Protein 3PU9 (pdb70)

Foldseek 3Di:
DWDKAKAKDWDFFFPEDDFLWDWDKAAAPQGWIKIKIKAWPDTHPVSVVLNCLLNVQLRVCRNVVNDNQRSVVVSLVRLCVCVQDTWMWIWMWICRPNVQKIKIWGAHQDWWKWDPQAIDIDRDWWHTGHHDNPTGTDMDMGGQDAGIKDKDDHVLLQCQLVVVPGGQPQRVLLSVQDHPPDHQHSSNVSSVVSSCVSNVNRRNGIMMMMMHIHDDPDDDPDDDDDDDDPD/DKDKFKAKDWDFFFPEDDALWDWDKAAAPQGWIKIKIKHWPDGYDVSNVLSVVLSVQLRVVRNVNNDNQVSNVRSLQVLQVCVQPIKMWIWMWIQRPNVQKTKIWTAAQDWWKWAQLDIDIDRDFQHIGRHDNDGGTDMDMDRNDARIKDKDDHVLLQCQLVVVPPGDPQRVQLSVQDDNPQGQHSSNVSSVVSSCVSNVNRRNGIMMMMMGMHDDPDPDPDDDDDDDPPD

Structure (mmCIF, N/CA/C/O backbone):
data_3PU9
#
_entry.id   3PU9
#
_cell.length_a   60.168
_cell.length_b   54.713
_cell.length_c   63.262
_cell.angle_alpha   90.00
_cell.angle_beta   99.51
_cell.angle_gamma   90.00
#
_symmetry.space_group_name_H-M   'P 1 21 1'
#
loop_
_entity.id
_entity.type
_entity.pdbx_description
1 polymer 'Protein serine/threonine phosphatase'
2 non-polymer 'MAGNESIUM ION'
3 non-polymer GLYCEROL
4 water water
#
loop_
_atom_site.group_PDB
_atom_site.id
_atom_site.type_symbol
_atom_site.label_atom_id
_atom_site.label_alt_id
_atom_site.label_comp_id
_atom_site.label_asym_id
_atom_site.label_entity_id
_atom_site.label_seq_id
_atom_site.pdbx_PDB_ins_code
_atom_site.Cartn_x
_atom_site.Cartn_y
_atom_site.Cartn_z
_atom_site.occupancy
_atom_site.B_iso_or_equiv
_atom_site.auth_seq_id
_atom_site.auth_comp_id
_atom_site.auth_asym_id
_atom_site.auth_atom_id
_atom_site.pdbx_PDB_model_num
ATOM 9 N N . PRO A 1 8 ? 9.355 13.312 24.188 1.00 36.87 5 PRO A N 1
ATOM 10 C CA . PRO A 1 8 ? 8.631 13.675 25.451 1.00 35.26 5 PRO A CA 1
ATOM 11 C C . PRO A 1 8 ? 9.295 13.047 26.651 1.00 32.86 5 PRO A C 1
ATOM 12 O O . PRO A 1 8 ? 9.880 11.957 26.537 1.00 33.10 5 PRO A O 1
ATOM 16 N N . VAL A 1 9 ? 9.253 13.742 27.793 1.00 29.67 6 VAL A N 1
ATOM 17 C CA . VAL A 1 9 ? 9.879 13.216 28.983 1.00 28.84 6 VAL A CA 1
ATOM 18 C C . VAL A 1 9 ? 8.948 13.230 30.157 1.00 28.48 6 VAL A C 1
ATOM 19 O O . VAL A 1 9 ? 8.055 14.092 30.234 1.00 30.66 6 VAL A O 1
ATOM 23 N N . THR A 1 10 ? 9.123 12.221 30.998 1.00 27.30 7 THR A N 1
ATOM 24 C CA . THR A 1 10 ? 8.523 12.170 32.316 1.00 27.40 7 THR A CA 1
ATOM 25 C C . THR A 1 10 ? 9.604 12.623 33.252 1.00 26.45 7 THR A C 1
ATOM 26 O O . THR A 1 10 ? 10.739 12.182 33.163 1.00 26.07 7 THR A O 1
ATOM 30 N N . ILE A 1 11 ? 9.246 13.563 34.125 1.00 25.00 8 ILE A N 1
ATOM 31 C CA . ILE A 1 11 ? 10.156 14.218 35.034 1.00 24.18 8 ILE A CA 1
ATOM 32 C C . ILE A 1 11 ? 9.923 13.771 36.462 1.00 22.11 8 ILE A C 1
ATOM 33 O O . ILE A 1 11 ? 8.792 13.835 36.973 1.00 24.07 8 ILE A O 1
ATOM 38 N N . GLU A 1 12 ? 10.957 13.350 37.137 1.00 21.67 9 GLU A N 1
ATOM 39 C CA . GLU A 1 12 ? 10.921 13.048 38.553 1.00 20.37 9 GLU A CA 1
ATOM 40 C C . GLU A 1 12 ? 11.889 13.908 39.265 1.00 20.28 9 GLU A C 1
ATOM 41 O O . GLU A 1 12 ? 13.087 13.949 38.915 1.00 22.47 9 GLU A O 1
ATOM 47 N N . LEU A 1 13 ? 11.501 14.531 40.336 1.00 20.24 10 LEU A N 1
ATOM 48 C CA . LEU A 1 13 ? 12.396 15.281 41.194 1.00 19.63 10 LEU A CA 1
ATOM 49 C C . LEU A 1 13 ? 12.184 14.707 42.588 1.00 19.89 10 LEU A C 1
ATOM 50 O O . LEU A 1 13 ? 11.022 14.531 43.058 1.00 22.72 10 LEU A O 1
ATOM 55 N N . ALA A 1 14 ? 13.243 14.437 43.308 1.00 19.49 11 ALA A N 1
ATOM 56 C CA . ALA A 1 14 ? 13.149 13.950 44.671 1.00 18.53 11 ALA A CA 1
ATOM 57 C C . ALA A 1 14 ? 14.202 14.562 45.564 1.00 19.08 11 ALA A C 1
ATOM 58 O O . ALA A 1 14 ? 15.259 14.972 45.090 1.00 18.38 11 ALA A O 1
ATOM 60 N N . VAL A 1 15 ? 13.868 14.678 46.865 1.00 18.29 12 VAL A N 1
ATOM 61 C CA . VAL A 1 15 ? 14.752 15.239 47.857 1.00 18.25 12 VAL A CA 1
ATOM 62 C C . VAL A 1 15 ? 14.752 14.356 49.050 1.00 18.32 12 VAL A C 1
ATOM 63 O O . VAL A 1 15 ? 13.727 13.852 49.485 1.00 18.47 12 VAL A O 1
ATOM 67 N N . ALA A 1 16 ? 15.902 14.163 49.673 1.00 18.31 13 ALA A N 1
ATOM 68 C CA . ALA A 1 16 ? 16.022 13.536 50.980 1.00 18.44 13 ALA A CA 1
ATOM 69 C C . ALA A 1 16 ? 16.963 14.393 51.776 1.00 18.36 13 ALA A C 1
ATOM 70 O O . ALA A 1 16 ? 18.057 14.689 51.268 1.00 18.53 13 ALA A O 1
ATOM 72 N N . LYS A 1 17 ? 16.663 14.726 53.002 1.00 18.41 14 LYS A N 1
ATOM 73 C CA . LYS A 1 17 ? 17.513 15.571 53.771 1.00 18.37 14 LYS A CA 1
ATOM 74 C C . LYS A 1 17 ? 17.391 15.328 55.279 1.00 18.59 14 LYS A C 1
ATOM 75 O O . LYS A 1 17 ? 16.303 15.022 55.793 1.00 19.97 14 LYS A O 1
ATOM 81 N N . THR A 1 18 ? 18.493 15.564 55.989 1.00 18.50 15 THR A N 1
ATOM 82 C CA . THR A 1 18 ? 18.499 15.547 57.442 1.00 18.99 15 THR A CA 1
ATOM 83 C C . THR A 1 18 ? 19.494 16.551 58.000 1.00 18.59 15 THR A C 1
ATOM 84 O O . THR A 1 18 ? 20.309 17.081 57.234 1.00 18.97 15 THR A O 1
ATOM 88 N N . HIS A 1 19 ? 19.500 16.735 59.324 1.00 19.92 16 HIS A N 1
ATOM 89 C CA . HIS A 1 19 ? 20.359 17.678 59.939 1.00 19.88 16 HIS A CA 1
ATOM 90 C C . HIS A 1 19 ? 21.572 17.109 60.675 1.00 19.63 16 HIS A C 1
ATOM 91 O O . HIS A 1 19 ? 21.650 15.933 61.023 1.00 20.93 16 HIS A O 1
ATOM 98 N N . LYS A 1 20 ? 22.570 17.992 60.873 1.00 20.88 17 LYS A N 1
ATOM 99 C CA . LYS A 1 20 ? 23.794 17.731 61.616 1.00 21.29 17 LYS A CA 1
ATOM 100 C C . LYS A 1 20 ? 23.482 17.132 62.974 1.00 21.98 17 LYS A C 1
ATOM 101 O O . LYS A 1 20 ? 22.579 17.603 63.674 1.00 22.03 17 LYS A O 1
ATOM 107 N N . PHE A 1 21 ? 24.236 16.096 63.342 1.00 22.04 18 PHE A N 1
ATOM 108 C CA . PHE A 1 21 ? 24.011 15.476 64.660 1.00 24.91 18 PHE A CA 1
ATOM 109 C C . PHE A 1 21 ? 24.201 16.505 65.753 1.00 25.00 18 PHE A C 1
ATOM 110 O O . PHE A 1 21 ? 25.151 17.274 65.723 1.00 24.68 18 PHE A O 1
ATOM 118 N N . GLY A 1 22 ? 23.268 16.532 66.706 1.00 25.98 19 GLY A N 1
ATOM 119 C CA . GLY A 1 22 ? 23.328 17.459 67.835 1.00 26.22 19 GLY A CA 1
ATOM 120 C C . GLY A 1 22 ? 22.641 18.760 67.635 1.00 27.32 19 GLY A C 1
ATOM 121 O O . GLY A 1 22 ? 22.702 19.626 68.518 1.00 30.19 19 GLY A O 1
ATOM 122 N N . THR A 1 23 ? 22.032 18.935 66.459 1.00 25.92 20 THR A N 1
ATOM 123 C CA . THR A 1 23 ? 21.246 20.129 66.181 1.00 24.19 20 THR A CA 1
ATOM 124 C C . THR A 1 23 ? 19.781 19.677 66.099 1.00 25.38 20 THR A C 1
ATOM 125 O O . THR A 1 23 ? 19.512 18.479 66.112 1.00 24.78 20 THR A O 1
ATOM 129 N N . ARG A 1 24 ? 18.811 20.591 66.087 1.00 26.83 21 ARG A N 1
ATOM 130 C CA . ARG A 1 24 ? 17.444 20.157 65.900 1.00 29.46 21 ARG A CA 1
ATOM 131 C C . ARG A 1 24 ? 16.799 20.554 64.589 1.00 29.92 21 ARG A C 1
ATOM 132 O O . ARG A 1 24 ? 15.663 20.157 64.318 1.00 30.40 21 ARG A O 1
ATOM 140 N N . GLU A 1 25 ? 17.522 21.355 63.810 1.00 27.49 22 GLU A N 1
ATOM 141 C CA . GLU A 1 25 ? 17.114 21.695 62.471 1.00 28.19 22 GLU A CA 1
ATOM 142 C C . GLU A 1 25 ? 18.311 21.865 61.553 1.00 25.92 22 GLU A C 1
ATOM 143 O O . GLU A 1 25 ? 19.443 22.130 61.990 1.00 24.25 22 GLU A O 1
ATOM 149 N N . SER A 1 26 ? 18.027 21.694 60.270 1.00 23.67 23 SER A N 1
ATOM 150 C CA . SER A 1 26 ? 19.023 21.814 59.247 1.00 22.98 23 SER A CA 1
ATOM 151 C C . SER A 1 26 ? 19.093 23.222 58.751 1.00 21.89 23 SER A C 1
ATOM 152 O O . SER A 1 26 ? 18.078 23.877 58.508 1.00 24.50 23 SER A O 1
ATOM 155 N N . GLY A 1 27 ? 20.315 23.654 58.477 1.00 21.40 24 GLY A N 1
ATOM 156 C CA . GLY A 1 27 ? 20.552 24.935 57.784 1.00 20.98 24 GLY A CA 1
ATOM 157 C C . GLY A 1 27 ? 20.386 24.932 56.276 1.00 20.52 24 GLY A C 1
ATOM 158 O O . GLY A 1 27 ? 20.610 25.976 55.585 1.00 22.22 24 GLY A O 1
ATOM 159 N N . ASP A 1 28 ? 20.089 23.755 55.717 1.00 20.30 25 ASP A N 1
ATOM 160 C CA . ASP A 1 28 ? 19.847 23.601 54.275 1.00 18.98 25 ASP A CA 1
ATOM 161 C C . ASP A 1 28 ? 18.321 23.687 53.998 1.00 19.00 25 ASP A C 1
ATOM 162 O O . ASP A 1 28 ? 17.523 23.189 54.737 1.00 20.18 25 ASP A O 1
ATOM 167 N N . THR A 1 29 ? 17.946 24.393 52.951 1.00 18.99 26 THR A N 1
ATOM 168 C CA . THR A 1 29 ? 16.576 24.535 52.535 1.00 19.04 26 THR A CA 1
ATOM 169 C C . THR A 1 29 ? 16.459 24.154 51.053 1.00 19.18 26 THR A C 1
ATOM 170 O O . THR A 1 29 ? 17.362 24.461 50.258 1.00 19.47 26 THR A O 1
ATOM 174 N N . VAL A 1 30 ? 15.407 23.418 50.710 1.00 19.14 27 VAL A N 1
ATOM 175 C CA . VAL A 1 30 ? 15.041 23.179 49.321 1.00 18.89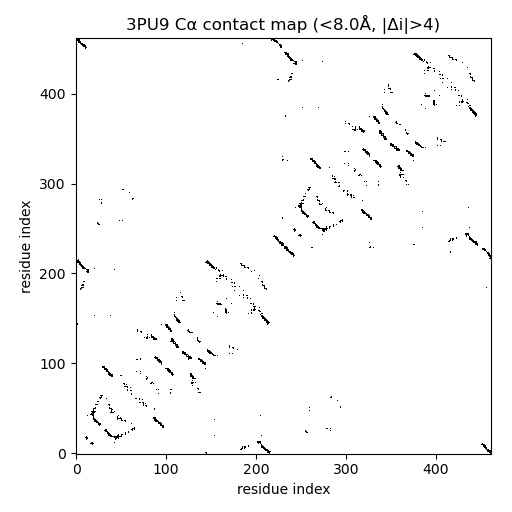 27 VAL A CA 1
ATOM 176 C C . VAL A 1 30 ? 13.575 23.647 49.199 1.00 19.61 27 VAL A C 1
ATOM 177 O O . VAL A 1 30 ? 12.670 23.152 49.934 1.00 23.46 27 VAL A O 1
ATOM 181 N N . GLU A 1 31 ? 13.336 24.513 48.241 1.00 19.76 28 GLU A N 1
ATOM 182 C CA . GLU A 1 31 ? 11.958 24.938 47.900 1.00 20.37 28 GLU A CA 1
ATOM 183 C C . GLU A 1 31 ? 11.701 24.643 46.431 1.00 20.67 28 GLU A C 1
ATOM 184 O O . GLU A 1 31 ? 12.610 24.645 45.657 1.00 20.81 28 GLU A O 1
ATOM 190 N N . LEU A 1 32 ? 10.461 24.328 46.094 1.00 20.14 29 LEU A N 1
ATOM 191 C CA . LEU A 1 32 ? 9.979 24.029 44.755 1.00 20.33 29 LEU A CA 1
ATOM 192 C C . LEU A 1 32 ? 9.055 25.143 44.324 1.00 19.46 29 LEU A C 1
ATOM 193 O O . LEU A 1 32 ? 8.224 25.612 45.109 1.00 21.06 29 LEU A O 1
ATOM 198 N N . VAL A 1 33 ? 9.168 25.533 43.083 1.00 20.16 30 VAL A N 1
ATOM 199 C CA . VAL A 1 33 ? 8.273 26.544 42.506 1.00 20.59 30 VAL A CA 1
ATOM 200 C C . VAL A 1 33 ? 7.930 26.219 41.049 1.00 21.74 30 VAL A C 1
ATOM 201 O O . VAL A 1 33 ? 8.748 25.710 40.286 1.00 21.20 30 VAL A O 1
ATOM 205 N N . GLU A 1 34 ? 6.655 26.421 40.714 1.00 22.09 31 GLU A N 1
ATOM 206 C CA . GLU A 1 34 ? 6.210 26.242 39.369 1.00 23.55 31 GLU A CA 1
ATOM 207 C C . GLU A 1 34 ? 6.632 27.431 38.500 1.00 23.88 31 GLU A C 1
ATOM 208 O O . GLU A 1 34 ? 6.589 28.587 38.920 1.00 23.48 31 GLU A O 1
ATOM 214 N N . ARG A 1 35 ? 7.150 27.143 37.310 1.00 24.39 32 ARG A N 1
ATOM 215 C CA . ARG A 1 35 ? 7.620 28.173 36.408 1.00 25.96 32 ARG A CA 1
ATOM 216 C C . ARG A 1 35 ? 6.464 28.667 35.547 1.00 25.82 32 ARG A C 1
ATOM 217 O O . ARG A 1 35 ? 5.742 27.841 34.934 1.00 25.14 32 ARG A O 1
ATOM 225 N N . PRO A 1 36 ? 6.329 29.983 35.429 1.00 27.21 33 PRO A N 1
ATOM 226 C CA . PRO A 1 36 ? 5.283 30.533 34.580 1.00 29.06 33 PRO A CA 1
ATOM 227 C C . PRO A 1 36 ? 5.416 30.148 33.109 1.00 29.56 33 PRO A C 1
ATOM 228 O O . PRO A 1 36 ? 4.415 29.978 32.436 1.00 30.45 33 PRO A O 1
ATOM 232 N N . GLY A 1 37 ? 6.626 29.978 32.602 1.00 28.73 34 GLY A N 1
ATOM 233 C CA . GLY A 1 37 ? 6.729 29.522 31.216 1.00 30.45 34 GLY A CA 1
ATOM 234 C C . GLY A 1 37 ? 6.465 28.025 31.021 1.00 30.62 34 GLY A C 1
ATOM 235 O O . GLY A 1 37 ? 6.402 27.526 29.863 1.00 32.50 34 GLY A O 1
ATOM 236 N N . GLY A 1 38 ? 6.244 27.310 32.129 1.00 28.71 35 GLY A N 1
ATOM 237 C CA . GLY A 1 38 ? 6.010 25.869 32.120 1.00 27.83 35 GLY A CA 1
ATOM 238 C C . GLY A 1 38 ? 7.176 25.097 32.729 1.00 26.71 35 GLY A C 1
ATOM 239 O O . GLY A 1 38 ? 8.331 25.344 32.389 1.00 26.14 35 GLY A O 1
ATOM 240 N N . GLY A 1 39 ? 6.874 24.115 33.561 1.00 24.91 36 GLY A N 1
ATOM 241 C CA . GLY A 1 39 ? 7.920 23.383 34.302 1.00 25.28 36 GLY A CA 1
ATOM 242 C C . GLY A 1 39 ? 8.119 23.884 35.730 1.00 23.58 36 GLY A C 1
ATOM 243 O O . GLY A 1 39 ? 7.162 24.385 36.354 1.00 25.23 36 GLY A O 1
ATOM 244 N N . PHE A 1 40 ? 9.293 23.605 36.308 1.00 22.97 37 PHE A N 1
ATOM 245 C CA . PHE A 1 40 ? 9.482 23.923 37.684 1.00 21.05 37 PHE A CA 1
ATOM 246 C C . PHE A 1 40 ? 10.956 24.116 37.998 1.00 21.00 37 PHE A C 1
ATOM 247 O O . PHE A 1 40 ? 11.831 23.681 37.243 1.00 20.27 37 PHE A O 1
ATOM 255 N N . SER A 1 41 ? 11.180 24.694 39.172 1.00 19.58 38 SER A N 1
ATOM 256 C CA . SER A 1 41 ? 12.531 24.906 39.691 1.00 19.94 38 SER A CA 1
ATOM 257 C C . SER A 1 41 ? 12.632 24.393 41.122 1.00 19.18 38 SER A C 1
ATOM 258 O O . SER A 1 41 ? 11.716 24.577 41.905 1.00 21.46 38 SER A O 1
ATOM 261 N N . ALA A 1 42 ? 13.769 23.799 41.459 1.00 19.42 39 ALA A N 1
ATOM 262 C CA . ALA A 1 42 ? 14.148 23.459 42.830 1.00 19.36 39 ALA A CA 1
ATOM 263 C C . ALA A 1 42 ? 15.292 24.386 43.186 1.00 19.38 39 ALA A C 1
ATOM 264 O O . ALA A 1 42 ? 16.272 24.485 42.439 1.00 20.62 39 ALA A O 1
ATOM 266 N N . VAL A 1 43 ? 15.146 25.037 44.338 1.00 18.87 40 VAL A N 1
ATOM 267 C CA . VAL A 1 43 ? 16.149 25.966 44.832 1.00 18.82 40 VAL A CA 1
ATOM 268 C C . VAL A 1 43 ? 16.788 25.325 46.079 1.00 18.58 40 VAL A C 1
ATOM 269 O O . VAL A 1 43 ? 16.070 25.047 47.043 1.00 19.55 40 VAL A O 1
ATOM 273 N N . LEU A 1 44 ? 18.090 25.108 46.031 1.00 18.78 41 LEU A N 1
ATOM 274 C CA . LEU A 1 44 ? 18.877 24.526 47.120 1.00 18.58 41 LEU A CA 1
ATOM 275 C C . LEU A 1 44 ? 19.777 25.563 47.723 1.00 18.76 41 LEU A C 1
ATOM 276 O O . LEU A 1 44 ? 20.615 26.176 47.027 1.00 18.64 41 LEU A O 1
ATOM 281 N N . VAL A 1 45 ? 19.621 25.791 49.022 1.00 18.59 42 VAL A N 1
ATOM 282 C CA . VAL A 1 45 ? 20.406 26.791 49.711 1.00 18.81 42 VAL A CA 1
ATOM 283 C C . VAL A 1 45 ? 20.993 26.182 50.976 1.00 18.87 42 VAL A C 1
ATOM 284 O O . VAL A 1 45 ? 20.279 25.620 51.807 1.00 20.00 42 VAL A O 1
ATOM 288 N N . ASP A 1 46 ? 22.295 26.352 51.161 1.00 18.67 43 ASP A N 1
ATOM 289 C CA . ASP A 1 46 ? 22.994 25.947 52.404 1.00 18.70 43 ASP A CA 1
ATOM 290 C C . ASP A 1 46 ? 23.481 27.230 53.005 1.00 18.79 43 ASP A C 1
ATOM 291 O O . ASP A 1 46 ? 24.391 27.827 52.528 1.00 19.79 43 ASP A O 1
ATOM 296 N N . GLY A 1 47 ? 22.837 27.651 54.096 1.00 19.91 44 GLY A N 1
ATOM 297 C CA . GLY A 1 47 ? 23.274 28.842 54.839 1.00 21.56 44 GLY A CA 1
ATOM 298 C C . GLY A 1 47 ? 24.542 28.585 55.614 1.00 21.87 44 GLY A C 1
ATOM 299 O O . GLY A 1 47 ? 24.777 27.507 56.164 1.00 23.07 44 GLY A O 1
ATOM 300 N N . GLN A 1 48 ? 25.380 29.610 55.668 1.00 23.69 45 GLN A N 1
ATOM 301 C CA . GLN A 1 48 ? 26.577 29.560 56.495 1.00 24.75 45 GLN A CA 1
ATOM 302 C C . GLN A 1 48 ? 26.295 29.050 57.901 1.00 24.50 45 GLN A C 1
ATOM 303 O O . GLN A 1 48 ? 25.354 29.488 58.570 1.00 24.48 45 GLN A O 1
ATOM 309 N N . GLY A 1 49 ? 27.098 28.087 58.317 1.00 25.54 46 GLY A N 1
ATOM 310 C CA . GLY A 1 49 ? 26.972 27.481 59.659 1.00 25.92 46 GLY A CA 1
ATOM 311 C C . GLY A 1 49 ? 25.924 26.400 59.679 1.00 25.35 46 GLY A C 1
ATOM 312 O O . GLY A 1 49 ? 25.595 25.739 58.647 1.00 25.88 46 GLY A O 1
ATOM 313 N N . SER A 1 50 ? 25.428 26.203 60.910 1.00 26.25 47 SER A N 1
ATOM 314 C CA . SER A 1 50 ? 24.403 25.176 61.168 1.00 27.26 47 SER A CA 1
ATOM 315 C C . SER A 1 50 ? 23.317 25.710 62.056 1.00 27.58 47 SER A C 1
ATOM 316 O O . SER A 1 50 ? 23.366 26.845 62.497 1.00 28.77 47 SER A O 1
ATOM 319 N N . GLY A 1 51 ? 22.299 24.891 62.264 1.00 26.57 48 GLY A N 1
ATOM 320 C CA . GLY A 1 51 ? 21.279 25.220 63.266 1.00 26.73 48 GLY A CA 1
ATOM 321 C C . GLY A 1 51 ? 20.341 26.325 62.844 1.00 26.34 48 GLY A C 1
ATOM 322 O O . GLY A 1 51 ? 20.193 26.626 61.649 1.00 25.18 48 GLY A O 1
ATOM 323 N N . ALA A 1 52 ? 19.724 26.944 63.845 1.00 26.61 49 ALA A N 1
ATOM 324 C CA . ALA A 1 52 ? 18.641 27.915 63.580 1.00 25.77 49 ALA A CA 1
ATOM 325 C C . ALA A 1 52 ? 19.126 29.144 62.810 1.00 25.44 49 ALA A C 1
ATOM 326 O O . ALA A 1 52 ? 18.411 29.660 61.957 1.00 25.04 49 ALA A O 1
ATOM 328 N N . GLY A 1 53 ? 20.337 29.623 63.101 1.00 25.83 50 GLY A N 1
ATOM 329 C CA . GLY A 1 53 ? 20.859 30.785 62.376 1.00 24.95 50 GLY A CA 1
ATOM 330 C C . GLY A 1 53 ? 21.004 30.499 60.901 1.00 22.84 50 GLY A C 1
ATOM 331 O O . GLY A 1 53 ? 20.681 31.325 60.055 1.00 24.02 50 GLY A O 1
ATOM 332 N N . ALA A 1 54 ? 21.582 29.337 60.582 1.00 22.54 51 ALA A N 1
ATOM 333 C CA . ALA A 1 54 ? 21.770 28.931 59.215 1.00 22.17 51 ALA A CA 1
ATOM 334 C C . ALA A 1 54 ? 20.439 28.745 58.528 1.00 21.62 51 ALA A C 1
ATOM 335 O O . ALA A 1 54 ? 20.307 29.088 57.373 1.00 21.45 51 ALA A O 1
ATOM 337 N N . LYS A 1 55 ? 19.473 28.150 59.226 1.00 21.72 52 LYS A N 1
ATOM 338 C CA . LYS A 1 55 ? 18.146 27.892 58.637 1.00 21.35 52 LYS A CA 1
ATOM 339 C C . LYS A 1 55 ? 17.452 29.219 58.323 1.00 22.46 52 LYS A C 1
ATOM 340 O O . LYS A 1 55 ? 16.823 29.353 57.276 1.00 22.62 52 LYS A O 1
ATOM 346 N N . ARG A 1 56 ? 17.545 30.185 59.231 1.00 22.57 53 ARG A N 1
ATOM 347 C CA . ARG A 1 56 ? 16.962 31.511 58.945 1.00 22.62 53 ARG A CA 1
ATOM 348 C C . ARG A 1 56 ? 17.521 32.131 57.695 1.00 22.81 53 ARG A C 1
ATOM 349 O O . ARG A 1 56 ? 16.784 32.652 56.829 1.00 24.85 53 ARG A O 1
ATOM 357 N N . LEU A 1 57 ? 18.825 31.998 57.542 1.00 22.11 54 LEU A N 1
ATOM 358 C CA . LEU A 1 57 ? 19.465 32.543 56.390 1.00 22.02 54 LEU A CA 1
ATOM 359 C C . LEU A 1 57 ? 19.003 31.795 55.117 1.00 21.62 54 LEU A C 1
ATOM 360 O O . LEU A 1 57 ? 18.712 32.415 54.074 1.00 23.08 54 LEU A O 1
ATOM 365 N N . SER A 1 58 ? 18.992 30.453 55.148 1.00 21.89 55 SER A N 1
ATOM 366 C CA . SER A 1 58 ? 18.665 29.725 53.946 1.00 20.84 55 SER A CA 1
ATOM 367 C C . SER A 1 58 ? 17.182 29.881 53.515 1.00 20.24 55 SER A C 1
ATOM 368 O O . SER A 1 58 ? 16.894 29.928 52.322 1.00 21.17 55 SER A O 1
ATOM 371 N N . LEU A 1 59 ? 16.270 30.030 54.483 1.00 20.72 56 LEU A N 1
ATOM 372 C CA . LEU A 1 59 ? 14.883 30.283 54.154 1.00 21.09 56 LEU A CA 1
ATOM 373 C C . LEU A 1 59 ? 14.728 31.667 53.546 1.00 22.39 56 LEU A C 1
ATOM 374 O O . LEU A 1 59 ? 13.906 31.849 52.646 1.00 22.43 56 LEU A O 1
ATOM 379 N N . LEU A 1 60 ? 15.496 32.639 54.061 1.00 22.38 57 LEU A N 1
ATOM 380 C CA . LEU A 1 60 ? 15.473 34.004 53.556 1.00 24.76 57 LEU A CA 1
ATOM 381 C C . LEU A 1 60 ? 15.862 34.025 52.051 1.00 22.86 57 LEU A C 1
ATOM 382 O O . LEU A 1 60 ? 15.160 34.609 51.209 1.00 23.39 57 LEU A O 1
ATOM 387 N N . VAL A 1 61 ? 16.958 33.325 51.715 1.00 21.72 58 VAL A N 1
ATOM 388 C CA . VAL A 1 61 ? 17.456 33.273 50.349 1.00 21.50 58 VAL A CA 1
ATOM 389 C C . VAL A 1 61 ? 16.491 32.483 49.463 1.00 19.67 58 VAL A C 1
ATOM 390 O O . VAL A 1 61 ? 16.111 32.921 48.383 1.00 21.58 58 VAL A O 1
ATOM 394 N N . ALA A 1 62 ? 16.028 31.347 49.966 1.00 20.24 59 ALA A N 1
ATOM 395 C CA . ALA A 1 62 ? 15.198 30.507 49.150 1.00 20.53 59 ALA A CA 1
ATOM 396 C C . ALA A 1 62 ? 13.912 31.219 48.834 1.00 20.80 59 ALA A C 1
ATOM 397 O O . ALA A 1 62 ? 13.414 31.102 47.699 1.00 22.30 59 ALA A O 1
ATOM 399 N N . GLY A 1 63 ? 13.340 31.892 49.834 1.00 21.60 60 GLY A N 1
ATOM 400 C CA . GLY A 1 63 ? 12.104 32.651 49.617 1.00 21.75 60 GLY A CA 1
ATOM 401 C C . GLY A 1 63 ? 12.245 33.726 48.559 1.00 22.84 60 GLY A C 1
ATOM 402 O O . GLY A 1 63 ? 11.336 33.919 47.699 1.00 23.48 60 GLY A O 1
ATOM 403 N N . ALA A 1 64 ? 13.398 34.392 48.549 1.00 23.77 61 ALA A N 1
ATOM 404 C CA . ALA A 1 64 ? 13.667 35.425 47.529 1.00 23.57 61 ALA A CA 1
ATOM 405 C C . ALA A 1 64 ? 13.725 34.800 46.148 1.00 23.10 61 ALA A C 1
ATOM 406 O O . ALA A 1 64 ? 13.128 35.288 45.187 1.00 24.36 61 ALA A O 1
ATOM 408 N N . ALA A 1 65 ? 14.462 33.706 46.032 1.00 21.56 62 ALA A N 1
ATOM 409 C CA . ALA A 1 65 ? 14.662 33.092 44.744 1.00 20.98 62 ALA A CA 1
ATOM 410 C C . ALA A 1 65 ? 13.309 32.541 44.244 1.00 19.37 62 ALA A C 1
ATOM 411 O O . ALA A 1 65 ? 13.014 32.674 43.078 1.00 19.80 62 ALA A O 1
ATOM 413 N N . VAL A 1 66 ? 12.517 31.910 45.094 1.00 20.20 63 VAL A N 1
ATOM 414 C CA . VAL A 1 66 ? 11.170 31.487 44.687 1.00 20.33 63 VAL A CA 1
ATOM 415 C C . VAL A 1 66 ? 10.298 32.656 44.146 1.00 20.78 63 VAL A C 1
ATOM 416 O O . VAL A 1 66 ? 9.579 32.528 43.159 1.00 22.83 63 VAL A O 1
ATOM 420 N N . ARG A 1 67 ? 10.295 33.763 44.861 1.00 21.86 64 ARG A N 1
ATOM 421 C CA . ARG A 1 67 ? 9.553 34.944 44.431 1.00 23.19 64 ARG A CA 1
ATOM 422 C C . ARG A 1 67 ? 9.967 35.358 43.027 1.00 22.74 64 ARG A C 1
ATOM 423 O O . ARG A 1 67 ? 9.120 35.560 42.132 1.00 23.53 64 ARG A O 1
ATOM 431 N N . LEU A 1 68 ? 11.280 35.465 42.816 1.00 22.15 65 LEU A N 1
ATOM 432 C CA . LEU A 1 68 ? 11.774 35.902 41.534 1.00 22.17 65 LEU A CA 1
ATOM 433 C C . LEU A 1 68 ? 11.383 34.930 40.399 1.00 21.89 65 LEU A C 1
ATOM 434 O O . LEU A 1 68 ? 10.980 35.326 39.335 1.00 22.97 65 LEU A O 1
ATOM 439 N N . LEU A 1 69 ? 11.527 33.632 40.624 1.00 21.35 66 LEU A N 1
ATOM 440 C CA . LEU A 1 69 ? 11.225 32.676 39.595 1.00 20.17 66 LEU A CA 1
ATOM 441 C C . LEU A 1 69 ? 9.699 32.640 39.301 1.00 21.92 66 LEU A C 1
ATOM 442 O O . LEU A 1 69 ? 9.295 32.484 38.144 1.00 24.22 66 LEU A O 1
ATOM 447 N N . ASN A 1 70 ? 8.868 32.810 40.333 1.00 22.87 67 ASN A N 1
ATOM 448 C CA . ASN A 1 70 ? 7.409 32.920 40.194 1.00 25.51 67 ASN A CA 1
ATOM 449 C C . ASN A 1 70 ? 7.030 34.118 39.291 1.00 27.74 67 ASN A C 1
ATOM 450 O O . ASN A 1 70 ? 6.075 34.065 38.525 1.00 30.31 67 ASN A O 1
ATOM 455 N N . GLU A 1 71 ? 7.835 35.174 39.379 1.00 28.89 68 GLU A N 1
ATOM 456 C CA . GLU A 1 71 ? 7.632 36.409 38.606 1.00 31.42 68 GLU A CA 1
ATOM 457 C C . GLU A 1 71 ? 8.152 36.261 37.148 1.00 29.71 68 GLU A C 1
ATOM 458 O O . GLU A 1 71 ? 7.925 37.117 36.313 1.00 32.90 68 GLU A O 1
ATOM 464 N N . GLY A 1 72 ? 8.902 35.194 36.847 1.00 2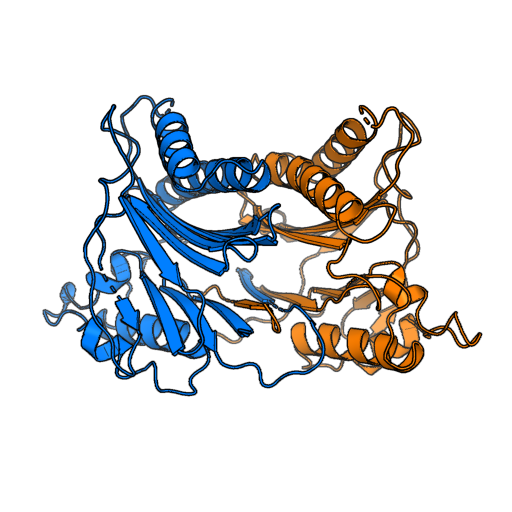6.90 69 GLY A N 1
ATOM 465 C CA . GLY A 1 72 ? 9.382 34.956 35.480 1.00 25.64 69 GLY A CA 1
ATOM 466 C C . GLY A 1 72 ? 10.769 35.536 35.235 1.00 24.26 69 GLY A C 1
ATOM 467 O O . GLY A 1 72 ? 11.225 35.655 34.070 1.00 25.92 69 GLY A O 1
ATOM 468 N N . VAL A 1 73 ? 11.436 35.935 36.301 1.00 22.95 70 VAL A N 1
ATOM 469 C CA . VAL A 1 73 ? 12.841 36.357 36.209 1.00 22.32 70 VAL A CA 1
ATOM 470 C C . VAL A 1 73 ? 13.689 35.159 35.773 1.00 22.41 70 VAL A C 1
ATOM 471 O O . VAL A 1 73 ? 13.560 34.070 36.292 1.00 22.94 70 VAL A O 1
ATOM 475 N N . ARG A 1 74 ? 14.512 35.362 34.752 1.00 22.63 71 ARG A N 1
ATOM 476 C CA . ARG A 1 74 ? 15.317 34.248 34.198 1.00 23.37 71 ARG A CA 1
ATOM 477 C C . ARG A 1 74 ? 16.306 33.730 35.235 1.00 20.82 71 ARG A C 1
ATOM 478 O O . ARG A 1 74 ? 16.688 34.461 36.145 1.00 21.33 71 ARG A O 1
ATOM 486 N N . ASP A 1 75 ? 16.665 32.441 35.154 1.00 20.54 72 ASP A N 1
ATOM 487 C CA . ASP A 1 75 ? 17.334 31.791 36.251 1.00 20.46 72 ASP A CA 1
ATOM 488 C C . ASP A 1 75 ? 18.674 32.458 36.641 1.00 19.60 72 ASP A C 1
ATOM 489 O O . ASP A 1 75 ? 18.956 32.635 37.817 1.00 19.96 72 ASP A O 1
ATOM 494 N N . GLY A 1 76 ? 19.463 32.889 35.664 1.00 20.69 73 GLY A N 1
ATOM 495 C CA . GLY A 1 76 ? 20.762 33.496 35.973 1.00 19.72 73 GLY A CA 1
ATOM 496 C C . GLY A 1 76 ? 20.582 34.872 36.672 1.00 19.52 73 GLY A C 1
ATOM 497 O O . GLY A 1 76 ? 21.178 35.138 37.710 1.00 21.07 73 GLY A O 1
ATOM 498 N N . ALA A 1 77 ? 19.632 35.655 36.182 1.00 19.64 74 ALA A N 1
ATOM 499 C CA . ALA A 1 77 ? 19.228 36.874 36.792 1.00 19.78 74 ALA A CA 1
ATOM 500 C C . ALA A 1 77 ? 18.630 36.667 38.176 1.00 20.12 74 ALA A C 1
ATOM 501 O O . ALA A 1 77 ? 18.876 37.487 39.058 1.00 21.05 74 ALA A O 1
ATOM 503 N N . ALA A 1 78 ? 17.797 35.622 38.352 1.00 20.41 75 ALA A N 1
ATOM 504 C CA . ALA A 1 78 ? 17.292 35.271 39.650 1.00 19.89 75 ALA A CA 1
ATOM 505 C C . ALA A 1 78 ? 18.371 34.961 40.673 1.00 19.88 75 ALA A C 1
ATOM 506 O O . ALA A 1 78 ? 18.289 35.406 41.839 1.00 20.52 75 ALA A O 1
ATOM 508 N N . ALA A 1 79 ? 19.388 34.194 40.278 1.00 20.03 76 ALA A N 1
ATOM 509 C CA . ALA A 1 79 ? 20.452 33.911 41.175 1.00 19.91 76 ALA A CA 1
ATOM 510 C C . ALA A 1 79 ? 21.200 35.169 41.590 1.00 19.91 76 ALA A C 1
ATOM 511 O O . ALA A 1 79 ? 21.541 35.361 42.775 1.00 20.19 76 ALA A O 1
ATOM 513 N N . ARG A 1 80 ? 21.503 36.018 40.612 1.00 19.67 77 ARG A N 1
ATOM 514 C CA . ARG A 1 80 ? 22.152 37.297 40.952 1.00 19.63 77 ARG A CA 1
ATOM 515 C C . ARG A 1 80 ? 21.278 38.134 41.852 1.00 19.33 77 ARG A C 1
ATOM 516 O O . ARG A 1 80 ? 21.759 38.703 42.802 1.00 21.41 77 ARG A O 1
ATOM 524 N N . ALA A 1 81 ? 19.956 38.183 41.608 1.00 19.49 78 ALA A N 1
ATOM 525 C CA . ALA A 1 81 ? 19.077 38.965 42.472 1.00 20.15 78 ALA A CA 1
ATOM 526 C C . ALA A 1 81 ? 18.947 38.402 43.880 1.00 20.04 78 ALA A C 1
ATOM 527 O O . ALA A 1 81 ? 18.774 39.177 44.861 1.00 21.79 78 ALA A O 1
ATOM 529 N N . ALA A 1 82 ? 19.028 37.070 44.026 1.00 20.21 79 ALA A N 1
ATOM 530 C CA . ALA A 1 82 ? 18.993 36.423 45.352 1.00 19.71 79 ALA A CA 1
ATOM 531 C C . ALA A 1 82 ? 20.277 36.808 46.107 1.00 20.49 79 ALA A C 1
ATOM 532 O O . ALA A 1 82 ? 20.256 37.119 47.279 1.00 21.16 79 ALA A O 1
ATOM 534 N N . HIS A 1 83 ? 21.412 36.740 45.426 1.00 20.12 80 HIS A N 1
ATOM 535 C CA . HIS A 1 83 ? 22.644 37.316 45.952 1.00 20.59 80 HIS A CA 1
ATOM 536 C C . HIS A 1 83 ? 22.509 38.786 46.350 1.00 20.83 80 HIS A C 1
ATOM 537 O O . HIS A 1 83 ? 22.857 39.146 47.451 1.00 22.55 80 HIS A O 1
ATOM 544 N N . ASP A 1 84 ? 21.949 39.620 45.495 1.00 20.88 81 ASP A N 1
ATOM 545 C CA . ASP A 1 84 ? 21.811 41.077 45.817 1.00 22.16 81 ASP A CA 1
ATOM 546 C C . ASP A 1 84 ? 20.961 41.223 47.090 1.00 21.96 81 ASP A C 1
ATOM 547 O O . ASP A 1 84 ? 21.210 42.082 47.938 1.00 22.63 81 ASP A O 1
ATOM 552 N N . PHE A 1 85 ? 19.945 40.372 47.205 1.00 23.53 82 PHE A N 1
ATOM 553 C CA . PHE A 1 85 ? 19.076 40.419 48.373 1.00 23.33 82 PHE A CA 1
ATOM 554 C C . PHE A 1 85 ? 19.791 40.050 49.676 1.00 23.11 82 PHE A C 1
ATOM 555 O O . PHE A 1 85 ? 19.651 40.764 50.684 1.00 24.25 82 PHE A O 1
ATOM 563 N N . LEU A 1 86 ? 20.558 38.962 49.659 1.00 21.91 83 LEU A N 1
ATOM 564 C CA . LEU A 1 86 ? 21.319 38.585 50.842 1.00 21.11 83 LEU A CA 1
ATOM 565 C C . LEU A 1 86 ? 22.385 39.630 51.183 1.00 21.79 83 LEU A C 1
ATOM 566 O O . LEU A 1 86 ? 22.593 39.990 52.368 1.00 21.80 83 LEU A O 1
ATOM 571 N N . TYR A 1 87 ? 23.063 40.125 50.151 1.00 21.99 84 TYR A N 1
ATOM 572 C CA . TYR A 1 87 ? 24.103 41.107 50.318 1.00 22.67 84 TYR A CA 1
ATOM 573 C C . TYR A 1 87 ? 23.521 42.359 50.994 1.00 23.37 84 TYR A C 1
ATOM 574 O O . TYR A 1 87 ? 24.098 42.913 51.964 1.00 24.59 84 TYR A O 1
ATOM 583 N N . ALA A 1 88 ? 22.331 42.761 50.561 1.00 24.87 85 ALA A N 1
ATOM 584 C CA . ALA A 1 88 ? 21.665 43.904 51.209 1.00 26.22 85 ALA A CA 1
ATOM 585 C C . ALA A 1 88 ? 21.133 43.595 52.635 1.00 27.23 85 ALA A C 1
ATOM 586 O O . ALA A 1 88 ? 21.369 44.359 53.590 1.00 28.74 85 ALA A O 1
ATOM 596 N N . ARG A 1 90 ? 21.883 41.388 54.836 1.00 26.13 87 ARG A N 1
ATOM 597 C CA . ARG A 1 90 ? 22.869 41.037 55.846 1.00 26.74 87 ARG A CA 1
ATOM 598 C C . ARG A 1 90 ? 24.160 41.869 55.646 1.00 26.72 87 ARG A C 1
ATOM 599 O O . ARG A 1 90 ? 25.189 41.592 56.214 1.00 26.98 87 ARG A O 1
ATOM 607 N N . ASP A 1 91 ? 24.128 42.850 54.902 1.00 27.44 88 ASP A N 1
ATOM 608 C CA . ASP A 1 91 ? 25.134 43.891 54.814 1.00 29.13 88 ASP A CA 1
ATOM 609 C C . ASP A 1 91 ? 26.453 43.318 54.325 1.00 28.54 88 ASP A C 1
ATOM 610 O O . ASP A 1 91 ? 27.490 43.753 54.722 1.00 30.20 88 ASP A O 1
ATOM 615 N N . GLY A 1 92 ? 26.431 42.338 53.439 1.00 26.31 89 GLY A N 1
ATOM 616 C CA . GLY A 1 92 ? 27.714 41.788 53.005 1.00 25.69 89 GLY A CA 1
ATOM 617 C C . GLY A 1 92 ? 28.528 40.941 53.962 1.00 25.83 89 GLY A C 1
ATOM 618 O O . GLY A 1 92 ? 29.734 40.679 53.702 1.00 27.21 89 GLY A O 1
ATOM 619 N N . LYS A 1 93 ? 27.915 40.436 55.032 1.00 26.05 90 LYS A N 1
ATOM 620 C CA . LYS A 1 93 ? 28.669 39.791 56.080 1.00 27.32 90 LYS A CA 1
ATOM 621 C C . LYS A 1 93 ? 28.528 38.288 56.066 1.00 25.59 90 LYS A C 1
ATOM 622 O O . LYS A 1 93 ? 29.293 37.587 56.719 1.00 26.18 90 LYS A O 1
ATOM 628 N N . VAL A 1 94 ? 27.522 37.769 55.377 1.00 24.18 91 VAL A N 1
ATOM 629 C CA A VAL A 1 94 ? 27.194 36.363 55.490 0.50 23.64 91 VAL A CA 1
ATOM 630 C CA B VAL A 1 94 ? 27.277 36.327 55.473 0.50 23.65 91 VAL A CA 1
ATOM 631 C C . VAL A 1 94 ? 27.006 35.672 54.135 1.00 23.21 91 VAL A C 1
ATOM 632 O O . VAL A 1 94 ? 26.492 36.273 53.242 1.00 24.04 91 VAL A O 1
ATOM 639 N N . SER A 1 95 ? 27.370 34.414 54.017 1.00 22.68 92 SER A N 1
ATOM 640 C CA . SER A 1 95 ? 27.279 33.755 52.723 1.00 21.49 92 SER A CA 1
ATOM 641 C C . SER A 1 95 ? 26.356 32.536 52.739 1.00 21.09 92 SER A C 1
ATOM 642 O O . SER A 1 95 ? 25.938 32.063 53.767 1.00 22.82 92 SER A O 1
ATOM 645 N N . ALA A 1 96 ? 26.052 32.076 51.550 1.00 20.80 93 ALA A N 1
ATOM 646 C CA . ALA A 1 96 ? 25.262 30.892 51.327 1.00 19.96 93 ALA A CA 1
ATOM 647 C C . ALA A 1 96 ? 25.638 30.224 50.039 1.00 20.83 93 ALA A C 1
ATOM 648 O O . ALA A 1 96 ? 25.985 30.876 49.084 1.00 22.54 93 ALA A O 1
ATOM 650 N N . ALA A 1 97 ? 25.516 28.896 50.000 1.00 19.77 94 ALA A N 1
ATOM 651 C CA . ALA A 1 97 ? 25.607 28.159 48.775 1.00 19.43 94 ALA A CA 1
ATOM 652 C C . ALA A 1 97 ? 24.230 28.126 48.174 1.00 19.19 94 ALA A C 1
ATOM 653 O O . ALA A 1 97 ? 23.275 27.861 48.902 1.00 20.27 94 ALA A O 1
ATOM 655 N N . LEU A 1 98 ? 24.118 28.417 46.869 1.00 19.52 95 LEU A N 1
ATOM 656 C CA . LEU A 1 98 ? 22.852 28.463 46.173 1.00 19.18 95 LEU A CA 1
ATOM 657 C C . LEU A 1 98 ? 23.012 27.686 44.885 1.00 19.51 95 LEU A C 1
ATOM 658 O O . LEU A 1 98 ? 23.970 27.907 44.133 1.00 20.28 95 LEU A O 1
ATOM 663 N N . ASP A 1 99 ? 22.015 26.864 44.582 1.00 19.07 96 ASP A N 1
ATOM 664 C CA . ASP A 1 99 ? 21.840 26.258 43.273 1.00 18.96 96 ASP A CA 1
ATOM 665 C C . ASP A 1 99 ? 20.373 26.316 42.897 1.00 18.82 96 ASP A C 1
ATOM 666 O O . ASP A 1 99 ? 19.503 26.227 43.766 1.00 18.52 96 ASP A O 1
ATOM 671 N N . ILE A 1 100 ? 20.106 26.546 41.607 1.00 19.16 97 ILE A N 1
ATOM 672 C CA . ILE A 1 100 ? 18.737 26.494 41.082 1.00 18.60 97 ILE A CA 1
ATOM 673 C C . ILE A 1 100 ? 18.765 25.441 39.988 1.00 19.28 97 ILE A C 1
ATOM 674 O O . ILE A 1 100 ? 19.558 25.547 39.038 1.00 21.27 97 ILE A O 1
ATOM 679 N N . LEU A 1 101 ? 17.869 24.467 40.079 1.00 19.13 98 LEU A N 1
ATOM 680 C CA . LEU A 1 101 ? 17.771 23.355 39.158 1.00 19.25 98 LEU A CA 1
ATOM 681 C C . LEU A 1 101 ? 16.429 23.433 38.517 1.00 19.41 98 LEU A C 1
ATOM 682 O O . LEU A 1 101 ? 15.412 23.352 39.215 1.00 19.48 98 LEU A O 1
ATOM 687 N N . SER A 1 102 ? 16.391 23.688 37.210 1.00 20.49 99 SER A N 1
ATOM 688 C CA . SER A 1 102 ? 15.127 23.984 36.535 1.00 20.22 99 SER A CA 1
ATOM 689 C C . SER A 1 102 ? 14.852 23.022 35.374 1.00 21.52 99 SER A C 1
ATOM 690 O O . SER A 1 102 ? 15.769 22.690 34.655 1.00 22.73 99 SER A O 1
ATOM 693 N N . VAL A 1 103 ? 13.589 22.635 35.184 1.00 21.05 100 VAL A N 1
ATOM 694 C CA . VAL A 1 103 ? 13.136 22.005 33.968 1.00 22.30 100 VAL A CA 1
ATOM 695 C C . VAL A 1 103 ? 12.235 23.036 33.330 1.00 21.97 100 VAL A C 1
ATOM 696 O O . VAL A 1 103 ? 11.142 23.359 33.860 1.00 22.10 100 VAL A O 1
ATOM 700 N N . ASP A 1 104 ? 12.697 23.572 32.217 1.00 23.54 101 ASP A N 1
ATOM 701 C CA . ASP A 1 104 ? 11.993 24.653 31.498 1.00 23.90 101 ASP A CA 1
ATOM 702 C C . ASP A 1 104 ? 11.265 23.995 30.344 1.00 24.75 101 ASP A C 1
ATOM 703 O O . ASP A 1 104 ? 11.885 23.531 29.408 1.00 26.31 101 ASP A O 1
ATOM 708 N N . LEU A 1 105 ? 9.947 23.834 30.478 1.00 27.54 102 LEU A N 1
ATOM 709 C CA . LEU A 1 105 ? 9.160 23.131 29.460 1.00 28.23 102 LEU A CA 1
ATOM 710 C C . LEU A 1 105 ? 8.843 23.967 28.244 1.00 29.72 102 LEU A C 1
ATOM 711 O O . LEU A 1 105 ? 8.349 23.401 27.236 1.00 32.07 102 LEU A O 1
ATOM 716 N N . ALA A 1 106 ? 9.109 25.276 28.312 1.00 29.95 103 ALA A N 1
ATOM 717 C CA . ALA A 1 106 ? 9.056 26.111 27.088 1.00 31.29 103 ALA A CA 1
ATOM 718 C C . ALA A 1 106 ? 10.308 25.927 26.231 1.00 32.33 103 ALA A C 1
ATOM 719 O O . ALA A 1 106 ? 10.205 25.794 25.001 1.00 32.33 103 ALA A O 1
ATOM 721 N N . SER A 1 107 ? 11.490 25.904 26.853 1.00 32.00 104 SER A N 1
ATOM 722 C CA . SER A 1 107 ? 12.753 25.762 26.081 1.00 32.78 104 SER A CA 1
ATOM 723 C C . SER A 1 107 ? 13.187 24.304 25.931 1.00 33.25 104 SER A C 1
ATOM 724 O O . SER A 1 107 ? 14.186 24.006 25.236 1.00 34.14 104 SER A O 1
ATOM 727 N N . ARG A 1 108 ? 12.443 23.403 26.564 1.00 31.54 105 ARG A N 1
ATOM 728 C CA . ARG A 1 108 ? 12.793 21.992 26.521 1.00 31.44 105 ARG A CA 1
ATOM 729 C C . ARG A 1 108 ? 14.204 21.772 27.006 1.00 29.70 105 ARG A C 1
ATOM 730 O O . ARG A 1 108 ? 14.988 21.047 26.403 1.00 29.80 105 ARG A O 1
ATOM 738 N N . SER A 1 109 ? 14.550 22.379 28.129 1.00 28.01 106 SER A N 1
ATOM 739 C CA . SER A 1 109 ? 15.872 22.185 28.624 1.00 27.69 106 SER A CA 1
ATOM 740 C C . SER A 1 109 ? 15.916 22.135 30.141 1.00 24.78 106 SER A C 1
ATOM 741 O O . SER A 1 109 ? 14.992 22.542 30.789 1.00 24.66 106 SER A O 1
ATOM 744 N N . VAL A 1 110 ? 17.014 21.611 30.658 1.00 22.38 107 VAL A N 1
ATOM 745 C CA . VAL A 1 110 ? 17.344 21.594 32.069 1.00 22.42 107 VAL A CA 1
ATOM 746 C C . VAL A 1 110 ? 18.453 22.601 32.314 1.00 22.64 107 VAL A C 1
ATOM 747 O O . VAL A 1 110 ? 19.472 22.596 31.602 1.00 22.72 107 VAL A O 1
ATOM 751 N N . LEU A 1 111 ? 18.223 23.518 33.253 1.00 22.08 108 LEU A N 1
ATOM 752 C CA . LEU A 1 111 ? 19.225 24.481 33.602 1.00 22.00 108 LEU A CA 1
ATOM 753 C C . LEU A 1 111 ? 19.659 24.245 35.030 1.00 20.50 108 LEU A C 1
ATOM 754 O O . LEU A 1 111 ? 18.845 23.973 35.923 1.00 21.92 108 LEU A O 1
ATOM 759 N N . VAL A 1 112 ? 20.941 24.360 35.253 1.00 20.77 109 VAL A N 1
ATOM 760 C CA . VAL A 1 112 ? 21.521 24.365 36.589 1.00 20.17 109 VAL A CA 1
ATOM 761 C C . VAL A 1 112 ? 22.317 25.662 36.750 1.00 20.70 109 VAL A C 1
ATOM 762 O O . VAL A 1 112 ? 23.265 25.911 36.022 1.00 21.80 109 VAL A O 1
ATOM 766 N N . THR A 1 113 ? 21.845 26.524 37.646 1.00 20.18 110 THR A N 1
ATOM 767 C CA . THR A 1 113 ? 22.428 27.834 37.947 1.00 20.16 110 THR A CA 1
ATOM 768 C C . THR A 1 113 ? 23.127 27.688 39.284 1.00 20.33 110 THR A C 1
ATOM 769 O O . THR A 1 113 ? 22.526 27.388 40.295 1.00 20.86 110 THR A O 1
ATOM 773 N N . ARG A 1 114 ? 24.470 27.830 39.305 1.00 20.09 111 ARG A N 1
ATOM 774 C CA . ARG A 1 114 ? 25.304 27.386 40.404 1.00 19.83 111 ARG A CA 1
ATOM 775 C C . ARG A 1 114 ? 26.081 28.508 41.083 1.00 19.98 111 ARG A C 1
ATOM 776 O O . ARG A 1 114 ? 26.818 29.231 40.420 1.00 20.93 111 ARG A O 1
ATOM 784 N N . ASN A 1 115 ? 25.881 28.651 42.342 1.00 19.35 112 ASN A N 1
ATOM 785 C CA . ASN A 1 115 ? 26.657 29.515 43.217 1.00 19.83 112 ASN A CA 1
ATOM 786 C C . ASN A 1 115 ? 26.938 28.745 44.520 1.00 19.80 112 ASN A C 1
ATOM 787 O O . ASN A 1 115 ? 26.669 29.224 45.607 1.00 20.60 112 ASN A O 1
ATOM 792 N N . SER A 1 116 ? 27.442 27.543 44.395 1.00 20.25 113 SER A N 1
ATOM 793 C CA . SER A 1 116 ? 27.539 26.653 45.521 1.00 20.71 113 SER A CA 1
ATOM 794 C C . SER A 1 116 ? 28.968 26.226 45.787 1.00 20.90 113 SER A C 1
ATOM 795 O O . SER A 1 116 ? 29.308 25.874 46.936 1.00 22.53 113 SER A O 1
ATOM 798 N N . GLU A 1 117 ? 29.764 26.080 44.742 1.00 23.44 114 GLU A N 1
ATOM 799 C CA . GLU A 1 117 ? 31.145 25.497 44.924 1.00 25.30 114 GLU A CA 1
ATOM 800 C C . GLU A 1 117 ? 31.153 24.032 45.497 1.00 25.55 114 GLU A C 1
ATOM 801 O O . GLU A 1 117 ? 32.093 23.632 46.157 1.00 25.87 114 GLU A O 1
ATOM 807 N N . VAL A 1 118 ? 30.109 23.252 45.190 1.00 21.54 115 VAL A N 1
ATOM 808 C CA . VAL A 1 118 ? 29.991 21.824 45.611 1.00 20.68 115 VAL A CA 1
ATOM 809 C C . VAL A 1 118 ? 29.829 21.024 44.367 1.00 20.24 115 VAL A C 1
ATOM 810 O O . VAL A 1 118 ? 29.013 21.379 43.506 1.00 21.33 115 VAL A O 1
ATOM 814 N N . PRO A 1 119 ? 30.526 19.898 44.244 1.00 19.56 116 PRO A N 1
ATOM 815 C CA . PRO A 1 119 ? 30.363 19.160 42.975 1.00 19.77 116 PRO A CA 1
ATOM 816 C C . PRO A 1 119 ? 28.981 18.587 42.836 1.00 19.64 116 PRO A C 1
ATOM 817 O O . PRO A 1 119 ? 28.297 18.340 43.867 1.00 20.37 116 PRO A O 1
ATOM 829 N N . LEU A 1 121 ? 26.634 15.591 40.260 1.00 18.60 118 LEU A N 1
ATOM 830 C CA . LEU A 1 121 ? 26.744 14.511 39.322 1.00 18.37 118 LEU A CA 1
ATOM 831 C C . LEU A 1 121 ? 25.768 14.737 38.190 1.00 18.85 118 LEU A C 1
ATOM 832 O O . LEU A 1 121 ? 24.628 15.216 38.384 1.00 18.92 118 LEU A O 1
ATOM 837 N N . LEU A 1 122 ? 26.172 14.353 37.002 1.00 19.04 119 LEU A N 1
ATOM 838 C CA . LEU A 1 122 ? 25.420 14.409 35.791 1.00 19.22 119 LEU A CA 1
ATOM 839 C C . LEU A 1 122 ? 25.403 13.004 35.160 1.00 19.07 119 LEU A C 1
ATOM 840 O O . LEU A 1 122 ? 26.477 12.403 34.877 1.00 20.90 119 LEU A O 1
ATOM 845 N N . GLY A 1 123 ? 24.214 12.458 34.963 1.00 19.38 120 GLY A N 1
ATOM 846 C CA . GLY A 1 123 ? 24.042 11.148 34.256 1.00 19.99 120 GLY A CA 1
ATOM 847 C C . GLY A 1 123 ? 23.534 11.395 32.850 1.00 20.89 120 GLY A C 1
ATOM 848 O O . GLY A 1 123 ? 22.590 12.121 32.643 1.00 20.55 120 GLY A O 1
ATOM 849 N N A ARG A 1 124 ? 24.208 10.787 31.875 0.50 21.19 121 ARG A N 1
ATOM 850 N N B ARG A 1 124 ? 24.244 10.831 31.867 0.50 21.22 121 ARG A N 1
ATOM 851 C CA A ARG A 1 124 ? 23.837 10.836 30.470 0.50 21.86 121 ARG A CA 1
ATOM 852 C CA B ARG A 1 124 ? 23.941 10.953 30.440 0.50 21.90 121 ARG A CA 1
ATOM 853 C C A ARG A 1 124 ? 24.686 9.844 29.768 0.50 21.93 121 ARG A C 1
ATOM 854 C C B ARG A 1 124 ? 24.735 9.900 29.731 0.50 21.95 121 ARG A C 1
ATOM 855 O O A ARG A 1 124 ? 25.750 9.465 30.266 0.50 22.58 121 ARG A O 1
ATOM 856 O O B ARG A 1 124 ? 25.807 9.515 30.209 0.50 22.59 121 ARG A O 1
ATOM 871 N N . ASN A 1 125 ? 24.216 9.398 28.606 1.00 22.30 122 ASN A N 1
ATOM 872 C CA . ASN A 1 125 ? 24.936 8.368 27.810 1.00 23.02 122 ASN A CA 1
ATOM 873 C C . ASN A 1 125 ? 25.149 7.060 28.566 1.00 23.69 122 ASN A C 1
ATOM 874 O O . ASN A 1 125 ? 26.108 6.326 28.335 1.00 26.10 122 ASN A O 1
ATOM 879 N N . GLY A 1 126 ? 24.279 6.802 29.522 1.00 23.37 123 GLY A N 1
ATOM 880 C CA . GLY A 1 126 ? 24.364 5.555 30.275 1.00 23.78 123 GLY A CA 1
ATOM 881 C C . GLY A 1 126 ? 25.423 5.514 31.369 1.00 23.39 123 GLY A C 1
ATOM 882 O O . GLY A 1 126 ? 25.706 4.435 31.922 1.00 25.33 123 GLY A O 1
ATOM 883 N N . GLU A 1 127 ? 25.980 6.687 31.699 1.00 22.12 124 GLU A N 1
ATOM 884 C CA . GLU A 1 127 ? 27.079 6.836 32.669 1.00 21.55 124 GLU A CA 1
ATOM 885 C C . GLU A 1 127 ? 26.953 8.118 33.488 1.00 21.19 124 GLU A C 1
ATOM 886 O O . GLU A 1 127 ? 26.109 8.910 33.198 1.00 21.82 124 GLU A O 1
ATOM 892 N N . PHE A 1 128 ? 27.761 8.255 34.538 1.00 21.23 125 PHE A N 1
ATOM 893 C CA . PHE A 1 128 ? 27.825 9.430 35.376 1.00 20.41 125 PHE A CA 1
ATOM 894 C C . PHE A 1 128 ? 29.171 10.124 35.336 1.00 21.86 125 PHE A C 1
ATOM 895 O O . PHE A 1 128 ? 30.189 9.471 35.191 1.00 23.43 125 PHE A O 1
ATOM 903 N N . GLU A 1 129 ? 29.124 11.439 35.490 1.00 23.23 126 GLU A N 1
ATOM 904 C CA . GLU A 1 129 ? 30.312 12.299 35.557 1.00 22.80 126 GLU A CA 1
ATOM 905 C C . GLU A 1 129 ? 30.111 13.212 36.739 1.00 22.48 126 GLU A C 1
ATOM 906 O O . GLU A 1 129 ? 29.010 13.614 37.045 1.00 24.20 126 GLU A O 1
ATOM 912 N N . GLN A 1 130 ? 31.195 13.586 37.378 1.00 22.13 127 GLN A N 1
ATOM 913 C CA . GLN A 1 130 ? 31.202 14.620 38.394 1.00 22.18 127 GLN A CA 1
ATOM 914 C C . GLN A 1 130 ? 31.629 15.955 37.800 1.00 23.01 127 GLN A C 1
ATOM 915 O O . GLN A 1 130 ? 32.707 16.036 37.107 1.00 26.90 127 GLN A O 1
ATOM 921 N N . ILE A 1 131 ? 30.862 16.999 38.104 1.00 23.00 128 ILE A N 1
ATOM 922 C CA . ILE A 1 131 ? 31.038 18.323 37.519 1.00 24.45 128 ILE A CA 1
ATOM 923 C C . ILE A 1 131 ? 31.239 19.333 38.659 1.00 24.07 128 ILE A C 1
ATOM 924 O O . ILE A 1 131 ? 30.467 19.378 39.575 1.00 23.69 128 ILE A O 1
ATOM 929 N N . SER A 1 132 ? 32.288 20.157 38.604 1.00 27.40 129 SER A N 1
ATOM 930 C CA . SER A 1 132 ? 32.478 21.161 39.657 1.00 27.98 129 SER A CA 1
ATOM 931 C C . SER A 1 132 ? 32.238 22.642 39.270 1.00 29.29 129 SER A C 1
ATOM 932 O O . SER A 1 132 ? 32.341 23.535 40.144 1.00 28.86 129 SER A O 1
ATOM 935 N N . GLU A 1 133 ? 31.873 22.887 38.020 1.00 28.43 130 GLU A N 1
ATOM 936 C CA . GLU A 1 133 ? 31.628 24.238 37.529 1.00 29.22 130 GLU A CA 1
ATOM 937 C C . GLU A 1 133 ? 30.594 24.894 38.396 1.00 26.40 130 GLU A C 1
ATOM 938 O O . GLU A 1 133 ? 29.495 24.339 38.589 1.00 25.92 130 GLU A O 1
ATOM 944 N N . SER A 1 134 ? 30.936 26.070 38.882 1.00 24.65 131 SER A N 1
ATOM 945 C CA . SER A 1 134 ? 30.058 26.852 39.708 1.00 22.61 131 SER A CA 1
ATOM 946 C C . SER A 1 134 ? 30.564 28.292 39.830 1.00 23.72 131 SER A C 1
ATOM 947 O O . SER A 1 134 ? 31.754 28.519 39.778 1.00 24.93 131 SER A O 1
ATOM 950 N N . GLY A 1 135 ? 29.630 29.236 40.044 1.00 23.19 132 GLY A N 1
ATOM 951 C CA . GLY A 1 135 ? 29.951 30.520 40.521 1.00 23.16 132 GLY A CA 1
ATOM 952 C C . GLY A 1 135 ? 30.311 30.446 42.007 1.00 23.09 132 GLY A C 1
ATOM 953 O O . GLY A 1 135 ? 30.177 29.354 42.647 1.00 23.12 132 GLY A O 1
ATOM 954 N N . GLY A 1 136 ? 30.745 31.566 42.580 1.00 23.70 133 GLY A N 1
ATOM 955 C CA . GLY A 1 136 ? 31.059 31.586 44.008 1.00 24.22 133 GLY A CA 1
ATOM 956 C C . GLY A 1 136 ? 29.823 31.512 44.870 1.00 22.71 133 GLY A C 1
ATOM 957 O O . GLY A 1 136 ? 28.714 31.651 44.369 1.00 23.61 133 GLY A O 1
ATOM 958 N N . ARG A 1 137 ? 30.010 31.274 46.171 1.00 22.86 134 ARG A N 1
ATOM 959 C CA . ARG A 1 137 ? 28.907 31.425 47.119 1.00 20.84 134 ARG A CA 1
ATOM 960 C C . ARG A 1 137 ? 28.376 32.864 47.062 1.00 20.14 134 ARG A C 1
ATOM 961 O O . ARG A 1 137 ? 29.093 33.803 46.724 1.00 21.91 134 ARG A O 1
ATOM 969 N N . ILE A 1 138 ? 27.109 33.018 47.423 1.00 20.34 135 ILE A N 1
ATOM 970 C CA . ILE A 1 138 ? 26.471 34.294 47.398 1.00 19.42 135 ILE A CA 1
ATOM 971 C C . ILE A 1 138 ? 26.574 34.967 48.770 1.00 20.22 135 ILE A C 1
ATOM 972 O O . ILE A 1 138 ? 26.824 34.322 49.807 1.00 22.47 135 ILE A O 1
ATOM 977 N N . GLY A 1 139 ? 26.420 36.287 48.753 1.00 20.37 136 GLY A N 1
ATOM 978 C CA . GLY A 1 139 ? 26.203 37.066 49.975 1.00 20.74 136 GLY A CA 1
ATOM 979 C C . GLY A 1 139 ? 27.237 38.068 50.379 1.00 22.47 136 GLY A C 1
ATOM 980 O O . GLY A 1 139 ? 26.897 39.080 51.053 1.00 23.41 136 GLY A O 1
ATOM 981 N N . ILE A 1 140 ? 28.481 37.811 49.980 1.00 23.77 137 ILE A N 1
ATOM 982 C CA . ILE A 1 140 ? 29.617 38.580 50.495 1.00 24.80 137 ILE A CA 1
ATOM 983 C C . ILE A 1 140 ? 30.285 39.357 49.362 1.00 25.53 137 ILE A C 1
ATOM 984 O O . ILE A 1 140 ? 30.467 40.580 49.437 1.00 27.97 137 ILE A O 1
ATOM 989 N N . TYR A 1 141 ? 30.640 38.673 48.290 1.00 26.21 138 TYR A N 1
ATOM 990 C CA . TYR A 1 141 ? 31.395 39.315 47.237 1.00 26.36 138 TYR A CA 1
ATOM 991 C C . TYR A 1 141 ? 30.466 40.126 46.342 1.00 26.98 138 TYR A C 1
ATOM 992 O O . TYR A 1 141 ? 29.521 39.587 45.776 1.00 26.76 138 TYR A O 1
ATOM 1001 N N . ARG A 1 142 ? 30.737 41.431 46.226 1.00 29.04 139 ARG A N 1
ATOM 1002 C CA . ARG A 1 142 ? 29.802 42.326 45.592 1.00 31.23 139 ARG A CA 1
ATOM 1003 C C . ARG A 1 142 ? 29.482 41.877 44.168 1.00 30.91 139 ARG A C 1
ATOM 1004 O O . ARG A 1 142 ? 28.319 41.941 43.744 1.00 33.89 139 ARG A O 1
ATOM 1012 N N . HIS A 1 143 ? 30.481 41.363 43.452 1.00 28.33 140 HIS A N 1
ATOM 1013 C CA . HIS A 1 143 ? 30.300 40.990 42.055 1.00 28.07 140 HIS A CA 1
ATOM 1014 C C . HIS A 1 143 ? 30.091 39.511 41.809 1.00 25.89 140 HIS A C 1
ATOM 1015 O O . HIS A 1 143 ? 30.496 38.936 40.802 1.00 27.57 140 HIS A O 1
ATOM 1022 N N . THR A 1 144 ? 29.437 38.866 42.737 1.00 23.32 141 THR A N 1
ATOM 1023 C CA . THR A 1 144 ? 29.108 37.435 42.560 1.00 22.42 141 THR A CA 1
ATOM 1024 C C . THR A 1 144 ? 28.253 37.245 41.300 1.00 22.05 141 THR A C 1
ATOM 1025 O O . THR A 1 144 ? 27.328 38.039 41.022 1.00 23.70 141 THR A O 1
ATOM 1029 N N . ARG A 1 145 ? 28.573 36.223 40.547 1.00 21.79 142 ARG A N 1
ATOM 1030 C CA . ARG A 1 145 ? 27.794 35.797 39.397 1.00 21.67 142 ARG A CA 1
ATOM 1031 C C . ARG A 1 145 ? 27.610 34.314 39.319 1.00 20.98 142 ARG A C 1
ATOM 1032 O O . ARG A 1 145 ? 28.512 33.558 39.654 1.00 22.04 142 ARG A O 1
ATOM 1040 N N . PRO A 1 146 ? 26.425 33.859 38.873 1.00 20.86 143 PRO A N 1
ATOM 1041 C CA . PRO A 1 146 ? 26.229 32.435 38.678 1.00 20.46 143 PRO A CA 1
ATOM 1042 C C . PRO A 1 146 ? 26.894 31.903 37.456 1.00 21.58 143 PRO A C 1
ATOM 1043 O O . PRO A 1 146 ? 27.181 32.663 36.542 1.00 23.25 143 PRO A O 1
ATOM 1047 N N . ARG A 1 147 ? 27.144 30.598 37.452 1.00 22.82 144 ARG A N 1
ATOM 1048 C CA . ARG A 1 147 ? 27.454 29.891 36.215 1.00 23.62 144 ARG A CA 1
ATOM 1049 C C . ARG A 1 147 ? 26.211 29.097 35.900 1.00 23.40 144 ARG A C 1
ATOM 1050 O O . ARG A 1 147 ? 25.632 28.529 36.827 1.00 24.73 144 ARG A O 1
ATOM 1058 N N . VAL A 1 148 ? 25.844 29.009 34.623 1.00 23.89 145 VAL A N 1
ATOM 1059 C CA . VAL A 1 148 ? 24.602 28.352 34.178 1.00 24.57 145 VAL A CA 1
ATOM 1060 C C . VAL A 1 148 ? 25.005 27.217 33.234 1.00 23.96 145 VAL A C 1
ATOM 1061 O O . VAL A 1 148 ? 25.720 27.452 32.242 1.00 26.81 145 VAL A O 1
ATOM 1065 N N . LEU A 1 149 ? 24.578 25.985 33.537 1.00 22.33 146 LEU A N 1
ATOM 1066 C CA . LEU A 1 149 ? 24.768 24.792 32.704 1.00 23.06 146 LEU A CA 1
ATOM 1067 C C . LEU A 1 149 ? 23.418 24.503 32.119 1.00 21.57 146 LEU A C 1
ATOM 1068 O O . LEU A 1 149 ? 22.412 24.662 32.816 1.00 22.63 146 LEU A O 1
ATOM 1073 N N . GLU A 1 150 ? 23.338 24.209 30.825 1.00 23.18 147 GLU A N 1
ATOM 1074 C CA . GLU A 1 150 ? 22.040 23.861 30.239 1.00 23.15 147 GLU A CA 1
ATOM 1075 C C . GLU A 1 150 ? 22.225 22.569 29.446 1.00 23.33 147 GLU A C 1
ATOM 1076 O O . GLU A 1 150 ? 23.231 22.394 28.756 1.00 24.93 147 GLU A O 1
ATOM 1082 N N . PHE A 1 151 ? 21.215 21.716 29.499 1.00 22.87 148 PHE A N 1
ATOM 1083 C CA . PHE A 1 151 ? 21.199 20.431 28.839 1.00 24.46 148 PHE A CA 1
ATOM 1084 C C . PHE A 1 151 ? 19.845 20.246 28.197 1.00 24.00 148 PHE A C 1
ATOM 1085 O O . PHE A 1 151 ? 18.830 20.622 28.766 1.00 24.93 148 PHE A O 1
ATOM 1093 N N . PRO A 1 152 ? 19.779 19.624 27.023 1.00 25.27 149 PRO A N 1
ATOM 1094 C CA . PRO A 1 152 ? 18.444 19.296 26.476 1.00 24.73 149 PRO A CA 1
ATOM 1095 C C . PRO A 1 152 ? 17.657 18.424 27.422 1.00 23.43 149 PRO A C 1
ATOM 1096 O O . PRO A 1 152 ? 18.201 17.540 28.053 1.00 23.95 149 PRO A O 1
ATOM 1100 N N . ALA A 1 153 ? 16.355 18.661 27.513 1.00 23.84 150 ALA A N 1
ATOM 1101 C CA . ALA A 1 153 ? 15.500 17.892 28.392 1.00 23.08 150 ALA A CA 1
ATOM 1102 C C . ALA A 1 153 ? 15.113 16.628 27.637 1.00 24.52 150 ALA A C 1
ATOM 1103 O O . ALA A 1 153 ? 14.162 16.632 26.886 1.00 28.66 150 ALA A O 1
ATOM 1105 N N . GLU A 1 154 ? 15.896 15.588 27.820 1.00 23.91 151 GLU A N 1
ATOM 1106 C CA . GLU A 1 154 ? 15.698 14.303 27.146 1.00 23.38 151 GLU A CA 1
ATOM 1107 C C . GLU A 1 154 ? 15.708 13.116 28.096 1.00 22.29 151 GLU A C 1
ATOM 1108 O O . GLU A 1 154 ? 16.293 13.153 29.171 1.00 22.04 151 GLU A O 1
ATOM 1114 N N . PRO A 1 155 ? 15.076 12.035 27.678 1.00 21.28 152 PRO A N 1
ATOM 1115 C CA . PRO A 1 155 ? 15.140 10.857 28.483 1.00 21.09 152 PRO A CA 1
ATOM 1116 C C . PRO A 1 155 ? 16.591 10.445 28.735 1.00 20.84 152 PRO A C 1
ATOM 1117 O O . PRO A 1 155 ? 17.475 10.535 27.845 1.00 22.16 152 PRO A O 1
ATOM 1121 N N . GLY A 1 156 ? 16.802 9.933 29.926 1.00 21.37 153 GLY A N 1
ATOM 1122 C CA . GLY A 1 156 ? 18.110 9.408 30.304 1.00 21.87 153 GLY A CA 1
ATOM 1123 C C . GLY A 1 156 ? 19.033 10.409 30.986 1.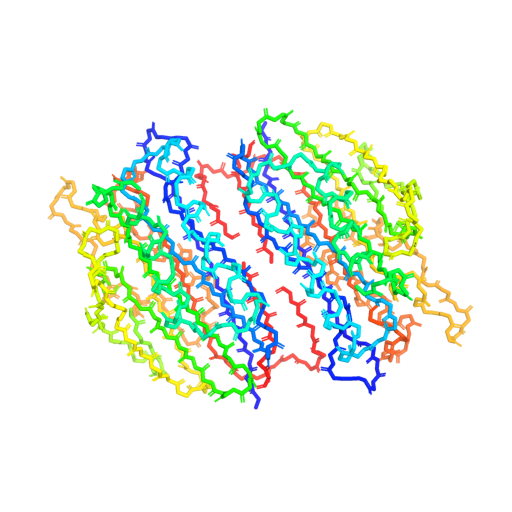00 21.54 153 GLY A C 1
ATOM 1124 O O . GLY A 1 156 ? 20.158 10.056 31.384 1.00 23.04 153 GLY A O 1
ATOM 1125 N N . LEU A 1 157 ? 18.602 11.661 31.154 1.00 20.74 154 LEU A N 1
ATOM 1126 C CA . LEU A 1 157 ? 19.343 12.657 31.877 1.00 19.83 154 LEU A CA 1
ATOM 1127 C C . LEU A 1 157 ? 19.061 12.604 33.381 1.00 19.84 154 LEU A C 1
ATOM 1128 O O . LEU A 1 157 ? 17.877 12.475 33.791 1.00 21.35 154 LEU A O 1
ATOM 1133 N N . THR A 1 158 ? 20.097 12.630 34.202 1.00 19.92 155 THR A N 1
ATOM 1134 C CA . THR A 1 158 ? 19.991 12.748 35.632 1.00 19.77 155 THR A CA 1
ATOM 1135 C C . THR A 1 158 ? 20.873 13.835 36.149 1.00 19.45 155 THR A C 1
ATOM 1136 O O . THR A 1 158 ? 22.009 13.977 35.694 1.00 21.10 155 THR A O 1
ATOM 1140 N N . VAL A 1 159 ? 20.411 14.622 37.106 1.00 18.95 156 VAL A N 1
ATOM 1141 C CA . VAL A 1 159 ? 21.236 15.546 37.828 1.00 18.37 156 VAL A CA 1
ATOM 1142 C C . VAL A 1 159 ? 21.114 15.245 39.284 1.00 18.55 156 VAL A C 1
ATOM 1143 O O . VAL A 1 159 ? 19.982 15.113 39.797 1.00 18.90 156 VAL A O 1
ATOM 1147 N N . ILE A 1 160 ? 22.223 15.155 39.971 1.00 18.31 157 ILE A N 1
ATOM 1148 C CA . ILE A 1 160 ? 22.250 14.970 41.437 1.00 18.25 157 ILE A CA 1
ATOM 1149 C C . ILE A 1 160 ? 22.994 16.118 42.058 1.00 18.28 157 ILE A C 1
ATOM 1150 O O . ILE A 1 160 ? 24.214 16.333 41.801 1.00 18.62 157 ILE A O 1
ATOM 1155 N N . LEU A 1 161 ? 22.313 16.921 42.852 1.00 18.22 158 LEU A N 1
ATOM 1156 C CA . LEU A 1 161 ? 22.886 18.004 43.603 1.00 18.28 158 LEU A CA 1
ATOM 1157 C C . LEU A 1 161 ? 22.879 17.681 45.065 1.00 18.24 158 LEU A C 1
ATOM 1158 O O . LEU A 1 161 ? 21.907 17.104 45.554 1.00 18.51 158 LEU A O 1
ATOM 1163 N N . VAL A 1 162 ? 23.951 18.038 45.787 1.00 18.31 159 VAL A N 1
ATOM 1164 C CA . VAL A 1 162 ? 24.075 17.786 47.153 1.00 18.29 159 VAL A CA 1
ATOM 1165 C C . VAL A 1 162 ? 24.560 18.994 47.917 1.00 18.45 159 VAL A C 1
ATOM 1166 O O . VAL A 1 162 ? 25.175 19.883 47.341 1.00 19.60 159 VAL A O 1
ATOM 1170 N N . SER A 1 163 ? 24.376 18.987 49.219 1.00 18.39 160 SER A N 1
ATOM 1171 C CA . SER A 1 163 ? 25.061 19.923 50.093 1.00 18.53 160 SER A CA 1
ATOM 1172 C C . SER A 1 163 ? 26.389 19.353 50.520 1.00 18.79 160 SER A C 1
ATOM 1173 O O . SER A 1 163 ? 26.676 18.158 50.342 1.00 19.53 160 SER A O 1
ATOM 1176 N N . ASP A 1 164 ? 27.237 20.220 51.014 1.00 19.28 161 ASP A N 1
ATOM 1177 C CA . ASP A 1 164 ? 28.560 19.753 51.382 1.00 19.92 161 ASP A CA 1
ATOM 1178 C C . ASP A 1 164 ? 28.621 18.776 52.521 1.00 19.61 161 ASP A C 1
ATOM 1179 O O . ASP A 1 164 ? 29.611 18.115 52.653 1.00 21.66 161 ASP A O 1
ATOM 1184 N N . GLY A 1 165 ? 27.547 18.582 53.297 1.00 19.57 162 GLY A N 1
ATOM 1185 C CA . GLY A 1 165 ? 27.541 17.531 54.286 1.00 19.07 162 GLY A CA 1
ATOM 1186 C C . GLY A 1 165 ? 27.573 16.126 53.693 1.00 18.85 162 GLY A C 1
ATOM 1187 O O . GLY A 1 165 ? 28.050 15.155 54.325 1.00 21.13 162 GLY A O 1
ATOM 1188 N N . ILE A 1 166 ? 27.055 15.967 52.489 1.00 18.74 163 ILE A N 1
ATOM 1189 C CA . ILE A 1 166 ? 27.198 14.705 51.753 1.00 18.69 163 ILE A CA 1
ATOM 1190 C C . ILE A 1 166 ? 28.671 14.468 51.307 1.00 19.65 163 ILE A C 1
ATOM 1191 O O . ILE A 1 166 ? 29.213 13.425 51.534 1.00 20.58 163 ILE A O 1
ATOM 1196 N N . ILE A 1 167 ? 29.276 15.457 50.676 1.00 19.89 164 ILE A N 1
ATOM 1197 C CA . ILE A 1 167 ? 30.658 15.359 50.197 1.00 20.76 164 ILE A CA 1
ATOM 1198 C C . ILE A 1 167 ? 31.629 15.125 51.360 1.00 22.06 164 ILE A C 1
ATOM 1199 O O . ILE A 1 167 ? 32.632 14.418 51.235 1.00 24.27 164 ILE A O 1
ATOM 1204 N N . GLY A 1 168 ? 31.385 15.779 52.483 1.00 22.14 165 GLY A N 1
ATOM 1205 C CA . GLY A 1 168 ? 32.295 15.674 53.644 1.00 22.76 165 GLY A CA 1
ATOM 1206 C C . GLY A 1 168 ? 32.056 14.453 54.528 1.00 22.55 165 GLY A C 1
ATOM 1207 O O . GLY A 1 168 ? 32.871 14.164 55.428 1.00 24.28 165 GLY A O 1
ATOM 1208 N N . ALA A 1 169 ? 31.026 13.677 54.212 1.00 21.73 166 ALA A N 1
ATOM 1209 C CA . ALA A 1 169 ? 30.723 12.466 55.008 1.00 21.28 166 ALA A CA 1
ATOM 1210 C C . ALA A 1 169 ? 31.888 11.505 54.909 1.00 22.66 166 ALA A C 1
ATOM 1211 O O . ALA A 1 169 ? 32.476 11.269 53.811 1.00 23.86 166 ALA A O 1
ATOM 1213 N N . GLY A 1 170 ? 32.220 10.907 56.038 1.00 23.71 167 GLY A N 1
ATOM 1214 C CA . GLY A 1 170 ? 33.353 9.964 56.091 1.00 25.27 167 GLY A CA 1
ATOM 1215 C C . GLY A 1 170 ? 34.661 10.607 56.485 1.00 27.41 167 GLY A C 1
ATOM 1216 O O . GLY A 1 170 ? 35.641 9.897 56.718 1.00 28.93 167 GLY A O 1
ATOM 1217 N N . GLY A 1 171 ? 34.678 11.944 56.589 1.00 29.50 168 GLY A N 1
ATOM 1218 C CA . GLY A 1 171 ? 35.876 12.657 57.134 1.00 31.56 168 GLY A CA 1
ATOM 1219 C C . GLY A 1 171 ? 36.305 12.218 58.530 1.00 32.62 168 GLY A C 1
ATOM 1220 O O . GLY A 1 171 ? 37.504 11.940 58.776 1.00 35.84 168 GLY A O 1
ATOM 1221 N N . ARG A 1 172 ? 35.364 12.094 59.462 1.00 34.79 169 ARG A N 1
ATOM 1222 C CA . ARG A 1 172 ? 35.710 11.696 60.861 1.00 35.63 169 ARG A CA 1
ATOM 1223 C C . ARG A 1 172 ? 36.486 10.372 60.962 1.00 36.45 169 ARG A C 1
ATOM 1224 O O . ARG A 1 172 ? 37.468 10.291 61.702 1.00 36.82 169 ARG A O 1
ATOM 1232 N N . ARG A 1 173 ? 36.018 9.351 60.239 1.00 37.45 170 ARG A N 1
ATOM 1233 C CA . ARG A 1 173 ? 36.556 7.997 60.313 1.00 38.92 170 ARG A CA 1
ATOM 1234 C C . ARG A 1 173 ? 37.748 7.813 59.372 1.00 39.26 170 ARG A C 1
ATOM 1235 O O . ARG A 1 173 ? 38.381 6.753 59.391 1.00 39.23 170 ARG A O 1
ATOM 1243 N N . GLY A 1 174 ? 38.043 8.821 58.551 1.00 39.26 171 GLY A N 1
ATOM 1244 C CA . GLY A 1 174 ? 39.149 8.778 57.588 1.00 39.22 171 GLY A CA 1
ATOM 1245 C C . GLY A 1 174 ? 38.875 8.236 56.191 1.00 39.84 171 GLY A C 1
ATOM 1246 O O . GLY A 1 174 ? 39.811 8.034 55.404 1.00 41.09 171 GLY A O 1
ATOM 1247 N N . GLN A 1 175 ? 37.595 8.036 55.853 1.00 37.56 172 GLN A N 1
ATOM 1248 C CA . GLN A 1 175 ? 37.223 7.330 54.609 1.00 37.47 172 GLN A CA 1
ATOM 1249 C C . GLN A 1 175 ? 36.044 8.070 53.954 1.00 33.50 172 GLN A C 1
ATOM 1250 O O . GLN A 1 175 ? 34.860 7.774 54.237 1.00 30.35 172 GLN A O 1
ATOM 1256 N N . PRO A 1 176 ? 36.370 9.095 53.146 1.00 31.16 173 PRO A N 1
ATOM 1257 C CA . PRO A 1 176 ? 35.301 9.964 52.618 1.00 30.55 173 PRO A CA 1
ATOM 1258 C C . PRO A 1 176 ? 34.412 9.175 51.714 1.00 27.78 173 PRO A C 1
ATOM 1259 O O . PRO A 1 176 ? 34.899 8.281 50.993 1.00 29.84 173 PRO A O 1
ATOM 1263 N N . LEU A 1 177 ? 33.139 9.555 51.703 1.00 26.14 174 LEU A N 1
ATOM 1264 C CA . LEU A 1 177 ? 32.173 8.980 50.812 1.00 25.18 174 LEU A CA 1
ATOM 1265 C C . LEU A 1 177 ? 32.725 9.126 49.391 1.00 26.24 174 LEU A C 1
ATOM 1266 O O . LEU A 1 177 ? 33.195 10.165 49.050 1.00 27.34 174 LEU A O 1
ATOM 1271 N N . GLU A 1 178 ? 32.641 8.082 48.570 1.00 27.68 175 GLU A N 1
ATOM 1272 C CA . GLU A 1 178 ? 33.030 8.218 47.158 1.00 30.02 175 GLU A CA 1
ATOM 1273 C C . GLU A 1 178 ? 31.788 8.622 46.385 1.00 27.80 175 GLU A C 1
ATOM 1274 O O . GLU A 1 178 ? 30.922 7.802 46.136 1.00 28.79 175 GLU A O 1
ATOM 1280 N N . PHE A 1 179 ? 31.693 9.904 46.052 1.00 25.38 176 PHE A N 1
ATOM 1281 C CA . PHE A 1 179 ? 30.451 10.519 45.572 1.00 24.03 176 PHE A CA 1
ATOM 1282 C C . PHE A 1 179 ? 30.043 9.950 44.246 1.00 22.75 176 PHE A C 1
ATOM 1283 O O . PHE A 1 179 ? 28.950 9.426 44.116 1.00 21.76 176 PHE A O 1
ATOM 1291 N N . LEU A 1 180 ? 30.891 10.068 43.231 1.00 23.08 177 LEU A N 1
ATOM 1292 C CA . LEU A 1 180 ? 30.574 9.553 41.893 1.00 23.02 177 LEU A CA 1
ATOM 1293 C C . LEU A 1 180 ? 30.315 8.044 41.959 1.00 23.09 177 LEU A C 1
ATOM 1294 O O . LEU A 1 180 ? 29.379 7.573 41.355 1.00 23.62 177 LEU A O 1
ATOM 1299 N N . ALA A 1 181 ? 31.178 7.274 42.628 1.00 24.68 178 ALA A N 1
ATOM 1300 C CA . ALA A 1 181 ? 31.012 5.805 42.655 1.00 25.64 178 ALA A CA 1
ATOM 1301 C C . ALA A 1 181 ? 29.725 5.425 43.303 1.00 25.16 178 ALA A C 1
ATOM 1302 O O . ALA A 1 181 ? 28.993 4.535 42.801 1.00 26.99 178 ALA A O 1
ATOM 1304 N N . THR A 1 182 ? 29.388 6.124 44.375 1.00 25.18 179 THR A N 1
ATOM 1305 C CA . THR A 1 182 ? 28.145 5.840 45.039 1.00 25.18 179 THR A CA 1
ATOM 1306 C C . THR A 1 182 ? 26.920 6.192 44.193 1.00 23.61 179 THR A C 1
ATOM 1307 O O . THR A 1 182 ? 25.982 5.406 44.066 1.00 23.83 179 THR A O 1
ATOM 1311 N N . GLY A 1 183 ? 26.928 7.387 43.607 1.00 24.06 180 GLY A N 1
ATOM 1312 C CA . GLY A 1 183 ? 25.869 7.847 42.685 1.00 24.04 180 GLY A CA 1
ATOM 1313 C C . GLY A 1 183 ? 25.642 6.841 41.583 1.00 26.17 180 GLY A C 1
ATOM 1314 O O . GLY A 1 183 ? 24.524 6.422 41.348 1.00 26.12 180 GLY A O 1
ATOM 1315 N N . GLY A 1 184 ? 26.712 6.435 40.894 1.00 27.46 181 GLY A N 1
ATOM 1316 C CA . GLY A 1 184 ? 26.578 5.453 39.810 1.00 30.24 181 GLY A CA 1
ATOM 1317 C C . GLY A 1 184 ? 26.059 4.099 40.280 1.00 32.05 181 GLY A C 1
ATOM 1318 O O . GLY A 1 184 ? 25.297 3.426 39.574 1.00 35.17 181 GLY A O 1
ATOM 1319 N N A ARG A 1 185 ? 26.471 3.680 41.466 0.50 32.64 182 ARG A N 1
ATOM 1320 N N B ARG A 1 185 ? 26.471 3.703 41.471 0.50 32.93 182 ARG A N 1
ATOM 1321 C CA A ARG A 1 185 ? 25.996 2.428 42.039 0.50 33.35 182 ARG A CA 1
ATOM 1322 C CA B ARG A 1 185 ? 26.038 2.455 42.068 0.50 33.87 182 ARG A CA 1
ATOM 1323 C C A ARG A 1 185 ? 24.491 2.464 42.288 0.50 33.23 182 ARG A C 1
ATOM 1324 C C B ARG A 1 185 ? 24.543 2.428 42.384 0.50 33.56 182 ARG A C 1
ATOM 1325 O O A ARG A 1 185 ? 23.774 1.544 41.895 0.50 34.59 182 ARG A O 1
ATOM 1326 O O B ARG A 1 185 ? 23.889 1.411 42.144 0.50 34.82 182 ARG A O 1
ATOM 1341 N N . VAL A 1 186 ? 24.021 3.527 42.932 1.00 31.72 183 VAL A N 1
ATOM 1342 C CA . VAL A 1 186 ? 22.641 3.595 43.409 1.00 31.13 183 VAL A CA 1
ATOM 1343 C C . VAL A 1 186 ? 21.655 3.992 42.332 1.00 31.12 183 VAL A C 1
ATOM 1344 O O . VAL A 1 186 ? 20.466 3.754 42.480 1.00 33.17 183 VAL A O 1
ATOM 1348 N N . ALA A 1 187 ? 22.146 4.640 41.280 1.00 30.37 184 ALA A N 1
ATOM 1349 C CA . ALA A 1 187 ? 21.318 5.107 40.168 1.00 31.47 184 ALA A CA 1
ATOM 1350 C C . ALA A 1 187 ? 21.481 4.135 38.994 1.00 35.22 184 ALA A C 1
ATOM 1351 O O . ALA A 1 187 ? 22.318 4.329 38.118 1.00 37.26 184 ALA A O 1
ATOM 1353 N N . GLY A 1 188 ? 20.736 3.053 39.026 1.00 38.97 185 GLY A N 1
ATOM 1354 C CA . GLY A 1 188 ? 20.647 2.176 37.871 1.00 42.52 185 GLY A CA 1
ATOM 1355 C C . GLY A 1 188 ? 19.606 2.726 36.909 1.00 45.43 185 GLY A C 1
ATOM 1356 O O . GLY A 1 188 ? 18.790 3.594 37.290 1.00 43.02 185 GLY A O 1
ATOM 1357 N N . PRO A 1 189 ? 19.603 2.215 35.671 1.00 49.83 186 PRO A N 1
ATOM 1358 C CA . PRO A 1 189 ? 18.673 2.584 34.626 1.00 51.93 186 PRO A CA 1
ATOM 1359 C C . PRO A 1 189 ? 17.236 2.837 35.081 1.00 50.79 186 PRO A C 1
ATOM 1360 O O . PRO A 1 189 ? 16.669 3.831 34.671 1.00 51.84 186 PRO A O 1
ATOM 1364 N N . GLU A 1 190 ? 16.670 1.977 35.924 1.00 49.49 187 GLU A N 1
ATOM 1365 C CA . GLU A 1 190 ? 15.241 2.058 36.271 1.00 48.19 187 GLU A CA 1
ATOM 1366 C C . GLU A 1 190 ? 14.956 2.571 37.703 1.00 44.82 187 GLU A C 1
ATOM 1367 O O . GLU A 1 190 ? 13.819 2.625 38.146 1.00 43.65 187 GLU A O 1
ATOM 1369 N N . THR A 1 191 ? 15.991 2.974 38.424 1.00 38.48 188 THR A N 1
ATOM 1370 C CA . THR A 1 191 ? 15.801 3.402 39.796 1.00 35.75 188 THR A CA 1
ATOM 1371 C C . THR A 1 191 ? 15.053 4.749 39.871 1.00 33.12 188 THR A C 1
ATOM 1372 O O . THR A 1 191 ? 15.468 5.727 39.238 1.00 31.14 188 THR A O 1
ATOM 1376 N N . PRO A 1 192 ? 14.025 4.834 40.721 1.00 31.99 189 PRO A N 1
ATOM 1377 C CA . PRO A 1 192 ? 13.291 6.090 40.877 1.00 29.55 189 PRO A CA 1
ATOM 1378 C C . PRO A 1 192 ? 14.113 7.153 41.575 1.00 25.02 189 PRO A C 1
ATOM 1379 O O . PRO A 1 192 ? 14.989 6.823 42.371 1.00 26.01 189 PRO A O 1
ATOM 1383 N N . ALA A 1 193 ? 13.838 8.411 41.291 1.00 23.00 190 ALA A N 1
ATOM 1384 C CA . ALA A 1 193 ? 14.574 9.543 41.909 1.00 20.40 190 ALA A CA 1
ATOM 1385 C C . ALA A 1 193 ? 14.556 9.493 43.429 1.00 20.84 190 ALA A C 1
ATOM 1386 O O . ALA A 1 193 ? 15.580 9.748 44.068 1.00 19.28 190 ALA A O 1
ATOM 1388 N N . GLN A 1 194 ? 13.426 9.098 44.027 1.00 21.23 191 GLN A N 1
ATOM 1389 C CA . GLN A 1 194 ? 13.362 9.153 45.488 1.00 22.42 191 GLN A CA 1
ATOM 1390 C C . GLN A 1 194 ? 14.299 8.100 46.072 1.00 22.30 191 GLN A C 1
ATOM 1391 O O . GLN A 1 194 ? 14.928 8.343 47.125 1.00 23.49 191 GLN A O 1
ATOM 1397 N N . ALA A 1 195 ? 14.430 6.959 45.401 1.00 22.66 192 ALA A N 1
ATOM 1398 C CA . ALA A 1 195 ? 15.280 5.874 45.914 1.00 22.68 192 ALA A CA 1
ATOM 1399 C C . ALA A 1 195 ? 16.740 6.293 45.793 1.00 21.79 192 ALA A C 1
ATOM 1400 O O . ALA A 1 195 ? 17.544 5.995 46.642 1.00 22.69 192 ALA A O 1
ATOM 1402 N N . ILE A 1 196 ? 17.086 6.964 44.707 1.00 20.49 193 ILE A N 1
ATOM 1403 C CA . ILE A 1 196 ? 18.443 7.484 44.548 1.00 19.53 193 ILE A CA 1
ATOM 1404 C C . ILE A 1 196 ? 18.767 8.462 45.679 1.00 19.15 193 ILE A C 1
ATOM 1405 O O . ILE A 1 196 ? 19.805 8.358 46.319 1.00 19.55 193 ILE A O 1
ATOM 1410 N N . ALA A 1 197 ? 17.834 9.377 45.968 1.00 18.87 194 ALA A N 1
ATOM 1411 C CA . ALA A 1 197 ? 18.057 10.421 46.983 1.00 18.75 194 ALA A CA 1
ATOM 1412 C C . ALA A 1 197 ? 18.222 9.718 48.329 1.00 18.91 194 ALA A C 1
ATOM 1413 O O . ALA A 1 197 ? 19.112 10.031 49.097 1.00 19.32 194 ALA A O 1
ATOM 1415 N N . ASP A 1 198 ? 17.321 8.794 48.625 1.00 18.89 195 ASP A N 1
ATOM 1416 C CA . ASP A 1 198 ? 17.342 8.091 49.900 1.00 19.93 195 ASP A CA 1
ATOM 1417 C C . ASP A 1 198 ? 18.619 7.285 50.103 1.00 19.81 195 ASP A C 1
ATOM 1418 O O . ASP A 1 198 ? 19.206 7.276 51.211 1.00 20.56 195 ASP A O 1
ATOM 1423 N N . GLU A 1 199 ? 19.023 6.565 49.049 1.00 20.35 196 GLU A N 1
ATOM 1424 C CA . GLU A 1 199 ? 20.158 5.666 49.165 1.00 20.50 196 GLU A CA 1
ATOM 1425 C C . GLU A 1 199 ? 21.487 6.448 49.252 1.00 19.81 196 GLU A C 1
ATOM 1426 O O . GLU A 1 199 ? 22.391 6.049 49.981 1.00 20.87 196 GLU A O 1
ATOM 1432 N N . LEU A 1 200 ? 21.567 7.594 48.580 1.00 19.80 197 LEU A N 1
ATOM 1433 C CA . LEU A 1 200 ? 22.763 8.431 48.684 1.00 19.27 197 LEU A CA 1
ATOM 1434 C C . LEU A 1 200 ? 22.847 9.074 50.072 1.00 18.71 197 LEU A C 1
ATOM 1435 O O . LEU A 1 200 ? 23.892 9.127 50.674 1.00 20.00 197 LEU A O 1
ATOM 1440 N N . LEU A 1 201 ? 21.726 9.574 50.580 1.00 19.00 198 LEU A N 1
ATOM 1441 C CA . LEU A 1 201 ? 21.679 10.096 51.937 1.00 18.76 198 LEU A CA 1
ATOM 1442 C C . LEU A 1 201 ? 22.113 9.032 52.938 1.00 19.08 198 LEU A C 1
ATOM 1443 O O . LEU A 1 201 ? 22.942 9.288 53.820 1.00 19.96 198 LEU A O 1
ATOM 1448 N N . GLU A 1 202 ? 21.593 7.800 52.782 1.00 20.19 199 GLU A N 1
ATOM 1449 C CA . GLU A 1 202 ? 21.930 6.750 53.719 1.00 20.64 199 GLU A CA 1
ATOM 1450 C C . GLU A 1 202 ? 23.406 6.361 53.617 1.00 20.49 199 GLU A C 1
ATOM 1451 O O . GLU A 1 202 ? 24.038 6.114 54.633 1.00 21.39 199 GLU A O 1
ATOM 1457 N N . ALA A 1 203 ? 23.957 6.360 52.419 1.00 20.28 200 ALA A N 1
ATOM 1458 C CA . ALA A 1 203 ? 25.390 6.095 52.214 1.00 20.15 200 ALA A CA 1
ATOM 1459 C C . ALA A 1 203 ? 26.235 7.125 52.954 1.00 20.34 200 ALA A C 1
ATOM 1460 O O . ALA A 1 203 ? 27.247 6.801 53.576 1.00 22.21 200 ALA A O 1
ATOM 1462 N N . ALA A 1 204 ? 25.815 8.393 52.909 1.00 20.12 201 ALA A N 1
ATOM 1463 C CA . ALA A 1 204 ? 26.513 9.444 53.622 1.00 19.97 201 ALA A CA 1
ATOM 1464 C C . ALA A 1 204 ? 26.384 9.289 55.136 1.00 20.76 201 ALA A C 1
ATOM 1465 O O . ALA A 1 204 ? 27.356 9.444 55.881 1.00 21.04 201 ALA A O 1
ATOM 1467 N N . LEU A 1 205 ? 25.188 8.912 55.603 1.00 20.84 202 LEU A N 1
ATOM 1468 C CA . LEU A 1 205 ? 25.000 8.678 57.040 1.00 21.18 202 LEU A CA 1
ATOM 1469 C C . LEU A 1 205 ? 25.870 7.516 57.521 1.00 21.20 202 LEU A C 1
ATOM 1470 O O . LEU A 1 205 ? 26.470 7.582 58.593 1.00 23.30 202 LEU A O 1
ATOM 1475 N N . VAL A 1 206 ? 25.934 6.456 56.740 1.00 21.06 203 VAL A N 1
ATOM 1476 C CA . VAL A 1 206 ? 26.775 5.319 57.089 1.00 21.94 203 VAL A CA 1
ATOM 1477 C C . VAL A 1 206 ? 28.262 5.759 57.108 1.00 22.99 203 VAL A C 1
ATOM 1478 O O . VAL A 1 206 ? 29.051 5.353 57.959 1.00 24.79 203 VAL A O 1
ATOM 1482 N N . ALA A 1 207 ? 28.663 6.590 56.162 1.00 23.50 204 ALA A N 1
ATOM 1483 C CA . ALA A 1 207 ? 30.069 7.043 56.098 1.00 22.88 204 ALA A CA 1
ATOM 1484 C C . ALA A 1 207 ? 30.430 7.873 57.331 1.00 23.28 204 ALA A C 1
ATOM 1485 O O . ALA A 1 207 ? 31.578 7.823 57.807 1.00 23.87 204 ALA A O 1
ATOM 1487 N N . ASP A 1 208 ? 29.427 8.545 57.905 1.00 23.29 205 ASP A N 1
ATOM 1488 C CA . ASP A 1 208 ? 29.601 9.330 59.113 1.00 23.23 205 ASP A CA 1
ATOM 1489 C C . ASP A 1 208 ? 29.225 8.532 60.382 1.00 24.92 205 ASP A C 1
ATOM 1490 O O . ASP A 1 208 ? 29.001 9.104 61.440 1.00 26.23 205 ASP A O 1
ATOM 1495 N N . ASP A 1 209 ? 29.184 7.209 60.261 1.00 26.67 206 ASP A N 1
ATOM 1496 C CA . ASP A 1 209 ? 28.898 6.303 61.415 1.00 27.83 206 ASP A CA 1
ATOM 1497 C C . ASP A 1 209 ? 27.623 6.656 62.147 1.00 27.77 206 ASP A C 1
ATOM 1498 O O . ASP A 1 209 ? 27.513 6.487 63.376 1.00 30.01 206 ASP A O 1
ATOM 1503 N N . GLY A 1 210 ? 26.670 7.111 61.360 1.00 26.87 207 GLY A N 1
ATOM 1504 C CA . GLY A 1 210 ? 25.303 7.422 61.827 1.00 28.66 207 GLY A CA 1
ATOM 1505 C C . GLY A 1 210 ? 25.204 8.701 62.603 1.00 28.86 207 GLY A C 1
ATOM 1506 O O . GLY A 1 210 ? 24.125 8.990 63.174 1.00 30.03 207 GLY A O 1
ATOM 1507 N N . ARG A 1 211 ? 26.263 9.501 62.593 1.00 28.43 208 ARG A N 1
ATOM 1508 C CA . ARG A 1 211 ? 26.254 10.800 63.244 1.00 29.07 208 ARG A CA 1
ATOM 1509 C C . ARG A 1 211 ? 26.646 11.875 62.194 1.00 26.59 208 ARG A C 1
ATOM 1510 O O . ARG A 1 211 ? 27.821 12.154 61.972 1.00 27.30 208 ARG A O 1
ATOM 1518 N N . ALA A 1 212 ? 25.646 12.472 61.586 1.00 25.69 209 ALA A N 1
ATOM 1519 C CA . ALA A 1 212 ? 25.881 13.411 60.508 1.00 23.10 209 ALA A CA 1
ATOM 1520 C C . ALA A 1 212 ? 26.812 14.536 60.959 1.00 23.78 209 ALA A C 1
ATOM 1521 O O . ALA A 1 212 ? 26.513 15.277 61.914 1.00 23.13 209 ALA A O 1
ATOM 1523 N N . GLY A 1 213 ? 27.921 14.706 60.244 1.00 23.99 210 GLY A N 1
ATOM 1524 C CA . GLY A 1 213 ? 28.870 15.727 60.624 1.00 24.45 210 GLY A CA 1
ATOM 1525 C C . GLY A 1 213 ? 28.474 17.152 60.244 1.00 23.17 210 GLY A C 1
ATOM 1526 O O . GLY A 1 213 ? 29.049 18.130 60.733 1.00 25.32 210 GLY A O 1
ATOM 1527 N N . ASP A 1 214 ? 27.490 17.250 59.357 1.00 21.65 211 ASP A N 1
ATOM 1528 C CA . ASP A 1 214 ? 26.985 18.529 58.875 1.00 20.62 211 ASP A CA 1
ATOM 1529 C C . ASP A 1 214 ? 25.736 18.284 58.039 1.00 19.62 211 ASP A C 1
ATOM 1530 O O . ASP A 1 214 ? 25.614 17.249 57.384 1.00 19.80 211 ASP A O 1
ATOM 1535 N N . ASP A 1 215 ? 24.805 19.232 58.065 1.00 18.76 212 ASP A N 1
ATOM 1536 C CA . ASP A 1 215 ? 23.542 19.064 57.360 1.00 18.60 212 ASP A CA 1
ATOM 1537 C C . ASP A 1 215 ? 23.784 18.363 55.994 1.00 18.45 212 ASP A C 1
ATOM 1538 O O . ASP A 1 215 ? 24.748 18.645 55.288 1.00 20.17 212 ASP A O 1
ATOM 1551 N N . THR A 1 217 ? 21.830 17.080 52.391 1.00 18.09 214 THR A N 1
ATOM 1552 C CA . THR A 1 217 ? 20.714 17.263 51.483 1.00 18.07 214 THR A CA 1
ATOM 1553 C C . THR A 1 217 ? 21.077 16.656 50.147 1.00 17.99 214 THR A C 1
ATOM 1554 O O . THR A 1 217 ? 22.180 16.924 49.617 1.00 18.08 214 THR A O 1
ATOM 1558 N N . VAL A 1 218 ? 20.206 15.843 49.584 1.00 17.95 215 VAL A N 1
ATOM 1559 C CA . VAL A 1 218 ? 20.341 15.256 48.282 1.00 17.92 215 VAL A CA 1
ATOM 1560 C C . VAL A 1 218 ? 19.126 15.660 47.446 1.00 17.93 215 VAL A C 1
ATOM 1561 O O . VAL A 1 218 ? 17.982 15.411 47.883 1.00 18.06 215 VAL A O 1
ATOM 1565 N N . VAL A 1 219 ? 19.347 16.206 46.246 1.00 17.93 216 VAL A N 1
ATOM 1566 C CA . VAL A 1 219 ? 18.313 16.576 45.283 1.00 18.02 216 VAL A CA 1
ATOM 1567 C C . VAL A 1 219 ? 18.557 15.813 43.997 1.00 17.96 216 VAL A C 1
ATOM 1568 O O . VAL A 1 219 ? 19.674 15.923 43.462 1.00 18.17 216 VAL A O 1
ATOM 1572 N N . VAL A 1 220 ? 17.615 15.042 43.519 1.00 17.99 217 VAL A N 1
ATOM 1573 C CA . VAL A 1 220 ? 17.768 14.238 42.326 1.00 18.00 217 VAL A CA 1
ATOM 1574 C C . VAL A 1 220 ? 16.729 14.620 41.299 1.00 18.23 217 VAL A C 1
ATOM 1575 O O . VAL A 1 220 ? 15.516 14.542 41.614 1.00 19.36 217 VAL A O 1
ATOM 1579 N N . LEU A 1 221 ? 17.132 14.892 40.068 1.00 18.13 218 LEU A N 1
ATOM 1580 C CA . LEU A 1 221 ? 16.260 15.100 38.935 1.00 18.24 218 LEU A CA 1
ATOM 1581 C C . LEU A 1 221 ? 16.551 13.969 37.965 1.00 18.47 218 LEU A C 1
ATOM 1582 O O . LEU A 1 221 ? 17.700 13.754 37.548 1.00 19.80 218 LEU A O 1
ATOM 1587 N N . ARG A 1 222 ? 15.529 13.262 37.573 1.00 18.36 219 ARG A N 1
ATOM 1588 C CA . ARG A 1 222 ? 15.566 12.229 36.591 1.00 18.74 219 ARG A CA 1
ATOM 1589 C C . ARG A 1 222 ? 14.589 12.475 35.503 1.00 19.48 219 ARG A C 1
ATOM 1590 O O . ARG A 1 222 ? 13.395 12.645 35.776 1.00 20.34 219 ARG A O 1
ATOM 1598 N N . LEU A 1 223 ? 15.044 12.481 34.256 1.00 19.70 220 LEU A N 1
ATOM 1599 C CA . LEU A 1 223 ? 14.168 12.543 33.081 1.00 20.02 220 LEU A CA 1
ATOM 1600 C C . LEU A 1 223 ? 14.126 11.150 32.448 1.00 21.31 220 LEU A C 1
ATOM 1601 O O . LEU A 1 223 ? 15.151 10.547 32.234 1.00 21.33 220 LEU A O 1
ATOM 1606 N N . ARG A 1 224 ? 12.934 10.630 32.231 1.00 22.82 221 ARG A N 1
ATOM 1607 C CA . ARG A 1 224 ? 12.808 9.282 31.690 1.00 27.16 221 ARG A CA 1
ATOM 1608 C C . ARG A 1 224 ? 11.834 9.250 30.524 1.00 30.33 221 ARG A C 1
ATOM 1609 O O . ARG A 1 224 ? 11.180 10.228 30.237 1.00 27.68 221 ARG A O 1
ATOM 1617 N N . ASN A 1 225 ? 11.821 8.126 29.827 1.00 49.33 222 ASN A N 1
ATOM 1618 C CA . ASN A 1 225 ? 10.915 7.968 28.711 1.00 52.68 222 ASN A CA 1
ATOM 1619 C C . ASN A 1 225 ? 9.523 7.928 29.263 1.00 52.91 222 ASN A C 1
ATOM 1620 O O . ASN A 1 225 ? 9.302 7.463 30.373 1.00 52.58 222 ASN A O 1
ATOM 1625 N N . VAL A 1 226 ? 8.594 8.446 28.479 1.00 53.40 223 VAL A N 1
ATOM 1626 C CA . VAL A 1 226 ? 7.219 8.420 28.843 1.00 54.35 223 VAL A CA 1
ATOM 1627 C C . VAL A 1 226 ? 6.689 6.979 28.788 1.00 58.06 223 VAL A C 1
ATOM 1628 O O . VAL A 1 226 ? 6.806 6.306 27.770 1.00 57.32 223 VAL A O 1
ATOM 1632 N N . GLU A 1 227 ? 6.157 6.530 29.924 1.00 61.69 224 GLU A N 1
ATOM 1633 C CA . GLU A 1 227 ? 5.515 5.235 30.065 1.00 65.30 224 GLU A CA 1
ATOM 1634 C C . GLU A 1 227 ? 4.059 5.405 30.523 1.00 65.61 224 GLU A C 1
ATOM 1635 O O . GLU A 1 227 ? 3.377 4.423 30.692 1.00 67.68 224 GLU A O 1
ATOM 1637 N N . GLU A 1 228 ? 3.595 6.646 30.700 1.00 64.37 225 GLU A N 1
ATOM 1638 C CA . GLU A 1 228 ? 2.229 6.929 31.186 1.00 63.13 225 GLU A CA 1
ATOM 1639 C C . GLU A 1 228 ? 1.357 7.554 30.086 1.00 61.76 225 GLU A C 1
ATOM 1640 O O . GLU A 1 228 ? 1.860 7.951 29.026 1.00 60.59 225 GLU A O 1
ATOM 1642 N N . VAL A 1 229 ? 0.053 7.659 30.325 1.00 59.58 226 VAL A N 1
ATOM 1643 C CA . VAL A 1 229 ? -0.836 8.197 29.285 1.00 59.09 226 VAL A CA 1
ATOM 1644 C C . VAL A 1 229 ? -1.624 9.449 29.676 1.00 56.10 226 VAL A C 1
ATOM 1645 O O . VAL A 1 229 ? -2.146 10.149 28.809 1.00 56.45 226 VAL A O 1
ATOM 1649 N N . GLU A 1 230 ? -1.754 9.726 30.958 1.00 52.69 227 GLU A N 1
ATOM 1650 C CA . GLU A 1 230 ? -2.518 10.893 31.401 1.00 51.12 227 GLU A CA 1
ATOM 1651 C C . GLU A 1 230 ? -1.545 11.872 32.039 1.00 47.32 227 GLU A C 1
ATOM 1652 O O . GLU A 1 230 ? -0.612 11.433 32.681 1.00 45.25 227 GLU A O 1
ATOM 1658 N N . PRO A 1 231 ? -1.722 13.188 31.802 1.00 44.29 228 PRO A N 1
ATOM 1659 C CA . PRO A 1 231 ? -0.770 14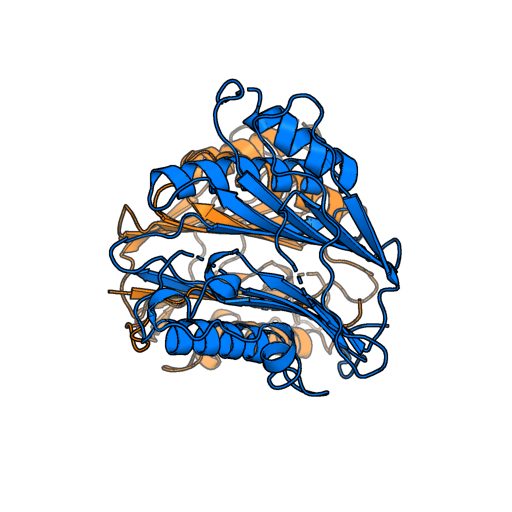.137 32.357 1.00 41.61 228 PRO A CA 1
ATOM 1660 C C . PRO A 1 231 ? -1.211 14.434 33.786 1.00 40.86 228 PRO A C 1
ATOM 1661 O O . PRO A 1 231 ? -1.957 15.404 34.033 1.00 41.15 228 PRO A O 1
ATOM 1665 N N . ILE A 1 232 ? -0.888 13.512 34.683 1.00 38.47 229 ILE A N 1
ATOM 1666 C CA . ILE A 1 232 ? -1.278 13.600 36.093 1.00 36.27 229 ILE A CA 1
ATOM 1667 C C . ILE A 1 232 ? -0.066 13.916 36.928 1.00 35.77 229 ILE A C 1
ATOM 1668 O O . ILE A 1 232 ? 0.835 13.042 37.022 1.00 37.55 229 ILE A O 1
ATOM 1673 N N . ARG A 1 233 ? 0.025 15.159 37.461 1.00 33.14 230 ARG A N 1
ATOM 1674 C CA . ARG A 1 233 ? 1.153 15.592 38.285 1.00 32.64 230 ARG A CA 1
ATOM 1675 C C . ARG A 1 233 ? 0.945 15.125 39.704 1.00 32.61 230 ARG A C 1
ATOM 1676 O O . ARG A 1 233 ? -0.190 15.126 40.191 1.00 32.93 230 ARG A O 1
ATOM 1684 N N . ARG A 1 234 ? 1.993 14.653 40.333 1.00 25.40 231 ARG A N 1
ATOM 1685 C CA . ARG A 1 234 ? 1.914 14.181 41.683 1.00 25.31 231 ARG A CA 1
ATOM 1686 C C . ARG A 1 234 ? 3.001 14.814 42.509 1.00 25.97 231 ARG A C 1
ATOM 1687 O O . ARG A 1 234 ? 4.121 14.912 42.029 1.00 28.51 231 ARG A O 1
ATOM 1708 N N . ALA A 1 236 ? 4.552 14.910 46.713 1.00 24.05 233 ALA A N 1
ATOM 1709 C CA . ALA A 1 236 ? 4.445 14.370 48.039 1.00 24.14 233 ALA A CA 1
ATOM 1710 C C . ALA A 1 236 ? 5.505 14.924 48.927 1.00 24.06 233 ALA A C 1
ATOM 1711 O O . ALA A 1 236 ? 6.662 14.986 48.530 1.00 28.32 233 ALA A O 1
ATOM 1713 N N . LEU A 1 237 ? 5.106 15.275 50.133 1.00 23.10 234 LEU A N 1
ATOM 1714 C CA . LEU A 1 237 ? 6.033 15.777 51.145 1.00 22.48 234 LEU A CA 1
ATOM 1715 C C . LEU A 1 237 ? 5.864 14.922 52.360 1.00 21.84 234 LEU A C 1
ATOM 1716 O O . LEU A 1 237 ? 4.695 14.723 52.804 1.00 24.92 234 LEU A O 1
ATOM 1721 N N . THR A 1 238 ? 6.914 14.366 52.943 1.00 21.38 235 THR A N 1
ATOM 1722 C CA . THR A 1 238 ? 6.819 13.637 54.184 1.00 21.75 235 THR A CA 1
ATOM 1723 C C . THR A 1 238 ? 7.814 14.150 55.154 1.00 21.04 235 THR A C 1
ATOM 1724 O O . THR A 1 238 ? 9.036 14.140 54.863 1.00 22.15 235 THR A O 1
ATOM 1728 N N . VAL A 1 239 ? 7.385 14.622 56.307 1.00 22.32 236 VAL A N 1
ATOM 1729 C CA . VAL A 1 239 ? 8.260 15.352 57.195 1.00 24.07 236 VAL A CA 1
ATOM 1730 C C . VAL A 1 239 ? 7.846 15.197 58.587 1.00 26.78 236 VAL A C 1
ATOM 1731 O O . VAL A 1 239 ? 6.689 14.960 58.875 1.00 29.77 236 VAL A O 1
ATOM 1735 N N . PRO A 1 240 ? 8.766 15.336 59.533 1.00 27.61 237 PRO A N 1
ATOM 1736 C CA . PRO A 1 240 ? 8.322 15.415 60.929 1.00 29.32 237 PRO A CA 1
ATOM 1737 C C . PRO A 1 240 ? 7.588 16.755 61.222 1.00 31.70 237 PRO A C 1
ATOM 1738 O O . PRO A 1 240 ? 7.812 17.778 60.518 1.00 32.65 237 PRO A O 1
ATOM 1742 N N . LEU A 1 241 ? 6.632 16.722 62.157 1.00 32.75 238 LEU A N 1
ATOM 1743 C CA . LEU A 1 241 ? 6.087 17.942 62.730 1.00 36.16 238 LEU A CA 1
ATOM 1744 C C . LEU A 1 241 ? 7.082 18.584 63.741 1.00 38.56 238 LEU A C 1
ATOM 1745 O O . LEU A 1 241 ? 7.675 19.624 63.446 1.00 40.56 238 LEU A O 1
ATOM 1747 N N . GLY A 1 242 ? 7.408 17.916 64.829 1.00 38.82 239 GLY A N 1
ATOM 1748 C CA . GLY A 1 242 ? 7.411 16.467 64.894 1.00 40.84 239 GLY A CA 1
ATOM 1749 C C . GLY A 1 242 ? 6.672 15.884 66.066 1.00 41.66 239 GLY A C 1
ATOM 1750 O O . GLY A 1 242 ? 5.512 16.201 66.265 1.00 45.77 239 GLY A O 1
ATOM 1759 N N . PRO B 1 8 ? 4.805 12.443 69.174 1.00 43.33 5 PRO B N 1
ATOM 1760 C CA . PRO B 1 8 ? 5.396 13.054 67.956 1.00 41.05 5 PRO B CA 1
ATOM 1761 C C . PRO B 1 8 ? 4.550 12.688 66.721 1.00 38.80 5 PRO B C 1
ATOM 1762 O O . PRO B 1 8 ? 3.965 11.614 66.663 1.00 37.44 5 PRO B O 1
ATOM 1766 N N . VAL B 1 9 ? 4.457 13.587 65.756 1.00 35.00 6 VAL B N 1
ATOM 1767 C CA . VAL B 1 9 ? 3.669 13.328 64.571 1.00 34.15 6 VAL B CA 1
ATOM 1768 C C . VAL B 1 9 ? 4.522 13.452 63.312 1.00 32.51 6 VAL B C 1
ATOM 1769 O O . VAL B 1 9 ? 5.450 14.287 63.241 1.00 31.03 6 VAL B O 1
ATOM 1773 N N . THR B 1 10 ? 4.232 12.565 62.366 1.00 31.52 7 THR B N 1
ATOM 1774 C CA . THR B 1 10 ? 4.734 12.615 60.988 1.00 32.31 7 THR B CA 1
ATOM 1775 C C . THR B 1 10 ? 3.648 13.151 60.076 1.00 29.35 7 THR B C 1
ATOM 1776 O O . THR B 1 10 ? 2.506 12.676 60.157 1.00 29.32 7 THR B O 1
ATOM 1780 N N . ILE B 1 11 ? 3.991 14.151 59.247 1.00 27.19 8 ILE B N 1
ATOM 1781 C CA . ILE B 1 11 ? 3.130 14.795 58.295 1.00 25.19 8 ILE B CA 1
ATOM 1782 C C . ILE B 1 11 ? 3.318 14.138 56.904 1.00 24.27 8 ILE B C 1
ATOM 1783 O O . ILE B 1 11 ? 4.435 14.101 56.424 1.00 24.88 8 ILE B O 1
ATOM 1788 N N . GLU B 1 12 ? 2.270 13.608 56.290 1.00 22.35 9 GLU B N 1
ATOM 1789 C CA . GLU B 1 12 ? 2.271 13.247 54.882 1.00 22.99 9 GLU B CA 1
ATOM 1790 C C . GLU B 1 12 ? 1.376 14.209 54.160 1.00 22.35 9 GLU B C 1
ATOM 1791 O O . GLU B 1 12 ? 0.184 14.339 54.482 1.00 24.57 9 GLU B O 1
ATOM 1797 N N . LEU B 1 13 ? 1.855 14.873 53.151 1.00 22.12 10 LEU B N 1
ATOM 1798 C CA . LEU B 1 13 ? 1.058 15.648 52.294 1.00 21.76 10 LEU B CA 1
ATOM 1799 C C . LEU B 1 13 ? 1.206 15.138 50.898 1.00 21.52 10 LEU B C 1
ATOM 1800 O O . LEU B 1 13 ? 2.339 14.860 50.444 1.00 23.26 10 LEU B O 1
ATOM 1805 N N . ALA B 1 14 ? 0.139 15.021 50.140 1.00 20.45 11 ALA B N 1
ATOM 1806 C CA . ALA B 1 14 ? 0.259 14.617 48.769 1.00 19.84 11 ALA B CA 1
ATOM 1807 C C . ALA B 1 14 ? -0.728 15.340 47.887 1.00 19.69 11 ALA B C 1
ATOM 1808 O O . ALA B 1 14 ? -1.787 15.788 48.348 1.00 20.57 11 ALA B O 1
ATOM 1810 N N . VAL B 1 15 ? -0.439 15.378 46.602 1.00 19.80 12 VAL B N 1
ATOM 1811 C CA . VAL B 1 15 ? -1.230 16.073 45.618 1.00 19.01 12 VAL B CA 1
ATOM 1812 C C . VAL B 1 15 ? -1.274 15.192 44.379 1.00 19.19 12 VAL B C 1
ATOM 1813 O O . VAL B 1 15 ? -0.247 14.559 44.010 1.00 19.83 12 VAL B O 1
ATOM 1817 N N . ALA B 1 16 ? -2.434 15.090 43.743 1.00 19.22 13 ALA B N 1
ATOM 1818 C CA . ALA B 1 16 ? -2.595 14.498 42.418 1.00 19.40 13 ALA B CA 1
ATOM 1819 C C . ALA B 1 16 ? -3.470 15.443 41.640 1.00 19.03 13 ALA B C 1
ATOM 1820 O O . ALA B 1 16 ? -4.516 15.890 42.187 1.00 19.76 13 ALA B O 1
ATOM 1822 N N . LYS B 1 17 ? -3.090 15.807 40.427 1.00 19.12 14 LYS B N 1
ATOM 1823 C CA . LYS B 1 17 ? -3.807 16.814 39.667 1.00 19.01 14 LYS B CA 1
ATOM 1824 C C . LYS B 1 17 ? -3.664 16.595 38.187 1.00 19.97 14 LYS B C 1
ATOM 1825 O O . LYS B 1 17 ? -2.626 16.088 37.711 1.00 22.76 14 LYS B O 1
ATOM 1831 N N . THR B 1 18 ? -4.680 17.030 37.433 1.00 19.62 15 THR B N 1
ATOM 1832 C CA . THR B 1 18 ? -4.642 17.063 35.992 1.00 20.14 15 THR B CA 1
ATOM 1833 C C . THR B 1 18 ? -5.463 18.203 35.438 1.00 19.93 15 THR B C 1
ATOM 1834 O O . THR B 1 18 ? -6.239 18.792 36.186 1.00 20.73 15 THR B O 1
ATOM 1838 N N . HIS B 1 19 ? -5.341 18.458 34.157 1.00 20.50 16 HIS B N 1
ATOM 1839 C CA . HIS B 1 19 ? -5.996 19.552 33.498 1.00 21.35 16 HIS B CA 1
ATOM 1840 C C . HIS B 1 19 ? -7.191 19.129 32.671 1.00 21.04 16 HIS B C 1
ATOM 1841 O O . HIS B 1 19 ? -7.354 17.970 32.293 1.00 20.82 16 HIS B O 1
ATOM 1848 N N . LYS B 1 20 ? -8.052 20.097 32.421 1.00 21.33 17 LYS B N 1
ATOM 1849 C CA . LYS B 1 20 ? -9.218 19.911 31.614 1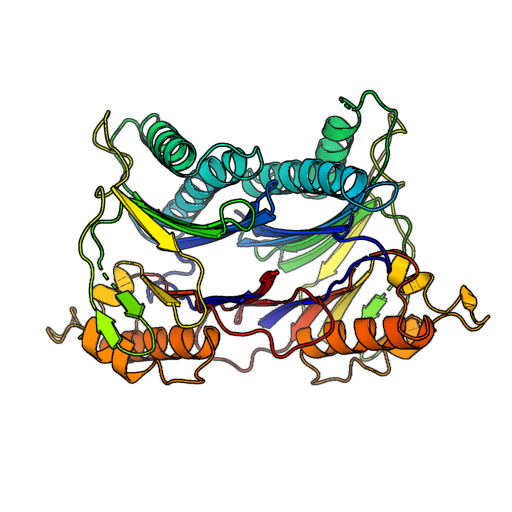.00 22.53 17 LYS B CA 1
ATOM 1850 C C . LYS B 1 20 ? -8.847 19.304 30.260 1.00 22.78 17 LYS B C 1
ATOM 1851 O O . LYS B 1 20 ? -7.894 19.762 29.593 1.00 24.22 17 LYS B O 1
ATOM 1857 N N . PHE B 1 21 ? -9.559 18.263 29.848 1.00 24.02 18 PHE B N 1
ATOM 1858 C CA . PHE B 1 21 ? -9.339 17.653 28.513 1.00 26.20 18 PHE B CA 1
ATOM 1859 C C . PHE B 1 21 ? -9.539 18.692 27.396 1.00 27.63 18 PHE B C 1
ATOM 1860 O O . PHE B 1 21 ? -10.557 19.407 27.349 1.00 29.80 18 PHE B O 1
ATOM 1868 N N . GLY B 1 22 ? -8.553 18.788 26.520 1.00 30.23 19 GLY B N 1
ATOM 1869 C CA . GLY B 1 22 ? -8.629 19.747 25.417 1.00 31.53 19 GLY B CA 1
ATOM 1870 C C . GLY B 1 22 ? -7.714 20.930 25.660 1.00 33.01 19 GLY B C 1
ATOM 1871 O O . GLY B 1 22 ? -7.464 21.697 24.717 1.00 35.23 19 GLY B O 1
ATOM 1872 N N . THR B 1 23 ? -7.177 21.069 26.875 1.00 31.91 20 THR B N 1
ATOM 1873 C CA . THR B 1 23 ? -6.231 22.155 27.175 1.00 32.16 20 THR B CA 1
ATOM 1874 C C . THR B 1 23 ? -4.872 21.560 27.369 1.00 33.49 20 THR B C 1
ATOM 1875 O O . THR B 1 23 ? -4.728 20.333 27.385 1.00 33.77 20 THR B O 1
ATOM 1879 N N . ARG B 1 24 ? -3.876 22.420 27.503 1.00 34.37 21 ARG B N 1
ATOM 1880 C CA . ARG B 1 24 ? -2.505 21.949 27.634 1.00 38.25 21 ARG B CA 1
ATOM 1881 C C . ARG B 1 24 ? -1.902 22.301 28.978 1.00 38.11 21 ARG B C 1
ATOM 1882 O O . ARG B 1 24 ? -0.773 21.942 29.262 1.00 39.16 21 ARG B O 1
ATOM 1890 N N . GLU B 1 25 ? -2.675 22.976 29.816 1.00 37.21 22 GLU B N 1
ATOM 1891 C CA . GLU B 1 25 ? -2.266 23.200 31.187 1.00 37.94 22 GLU B CA 1
ATOM 1892 C C . GLU B 1 25 ? -3.458 23.506 32.051 1.00 36.11 22 GLU B C 1
ATOM 1893 O O . GLU B 1 25 ? -4.515 23.867 31.559 1.00 35.29 22 GLU B O 1
ATOM 1899 N N . SER B 1 26 ? -3.233 23.379 33.352 1.00 34.53 23 SER B N 1
ATOM 1900 C CA . SER B 1 26 ? -4.240 23.604 34.352 1.00 32.96 23 SER B CA 1
ATOM 1901 C C . SER B 1 26 ? -4.237 25.030 34.880 1.00 32.94 23 SER B C 1
ATOM 1902 O O . SER B 1 26 ? -3.166 25.546 35.189 1.00 34.49 23 SER B O 1
ATOM 1905 N N . GLY B 1 27 ? -5.412 25.610 35.130 1.00 31.82 24 GLY B N 1
ATOM 1906 C CA . GLY B 1 27 ? -5.528 26.855 35.943 1.00 30.76 24 GLY B CA 1
ATOM 1907 C C . GLY B 1 27 ? -5.584 26.657 37.467 1.00 30.18 24 GLY B C 1
ATOM 1908 O O . GLY B 1 27 ? -5.857 27.638 38.262 1.00 28.54 24 GLY B O 1
ATOM 1909 N N . ASP B 1 28 ? -5.376 25.379 37.898 1.00 28.55 25 ASP B N 1
ATOM 1910 C CA . ASP B 1 28 ? -5.167 25.001 39.362 1.00 25.57 25 ASP B CA 1
ATOM 1911 C C . ASP B 1 28 ? -3.649 24.966 39.698 1.00 24.26 25 ASP B C 1
ATOM 1912 O O . ASP B 1 28 ? -2.823 24.323 39.014 1.00 27.11 25 ASP B O 1
ATOM 1917 N N . THR B 1 29 ? -3.317 25.638 40.782 1.00 21.01 26 THR B N 1
ATOM 1918 C CA . THR B 1 29 ? -1.931 25.739 41.294 1.00 20.03 26 THR B CA 1
ATOM 1919 C C . THR B 1 29 ? -1.928 25.211 42.713 1.00 18.90 26 THR B C 1
ATOM 1920 O O . THR B 1 29 ? -2.845 25.525 43.484 1.00 19.58 26 THR B O 1
ATOM 1924 N N . VAL B 1 30 ? -0.938 24.380 43.035 1.00 18.96 27 VAL B N 1
ATOM 1925 C CA . VAL B 1 30 ? -0.653 24.000 44.400 1.00 19.06 27 VAL B CA 1
ATOM 1926 C C . VAL B 1 30 ? 0.800 24.359 44.645 1.00 19.30 27 VAL B C 1
ATOM 1927 O O . VAL B 1 30 ? 1.683 23.785 43.993 1.00 22.89 27 VAL B O 1
ATOM 1931 N N . GLU B 1 31 ? 1.051 25.272 45.556 1.00 20.56 28 GLU B N 1
ATOM 1932 C CA . GLU B 1 31 ? 2.455 25.600 45.935 1.00 19.98 28 GLU B CA 1
ATOM 1933 C C . GLU B 1 31 ? 2.676 25.136 47.354 1.00 21.61 28 GLU B C 1
ATOM 1934 O O . GLU B 1 31 ? 1.793 25.251 48.180 1.00 22.59 28 GLU B O 1
ATOM 1940 N N . LEU B 1 32 ? 3.863 24.622 47.631 1.00 21.34 29 LEU B N 1
ATOM 1941 C CA . LEU B 1 32 ? 4.257 24.199 48.957 1.00 22.46 29 LEU B CA 1
ATOM 1942 C C . LEU B 1 32 ? 5.349 25.152 49.477 1.00 21.64 29 LEU B C 1
ATOM 1943 O O . LEU B 1 32 ? 6.261 25.559 48.753 1.00 22.47 29 LEU B O 1
ATOM 1948 N N . VAL B 1 33 ? 5.219 25.508 50.731 1.00 22.14 30 VAL B N 1
ATOM 1949 C CA . VAL B 1 33 ? 6.137 26.469 51.349 1.00 22.92 30 VAL B CA 1
ATOM 1950 C C . VAL B 1 33 ? 6.477 26.060 52.764 1.00 23.71 30 VAL B C 1
ATOM 1951 O O . VAL B 1 33 ? 5.627 25.629 53.522 1.00 22.61 30 VAL B O 1
ATOM 1955 N N . GLU B 1 34 ? 7.765 26.146 53.091 1.00 23.60 31 GLU B N 1
ATOM 1956 C CA . GLU B 1 34 ? 8.190 25.906 54.448 1.00 23.82 31 GLU B CA 1
ATOM 1957 C C . GLU B 1 34 ? 7.915 27.145 55.318 1.00 24.79 31 GLU B C 1
ATOM 1958 O O . GLU B 1 34 ? 8.224 28.229 54.948 1.00 25.96 31 GLU B O 1
ATOM 1964 N N . ARG B 1 35 ? 7.277 26.933 56.454 1.00 23.66 32 ARG B N 1
ATOM 1965 C CA . ARG B 1 35 ? 7.021 27.990 57.431 1.00 25.81 32 ARG B CA 1
ATOM 1966 C C . ARG B 1 35 ? 8.243 28.284 58.280 1.00 27.16 32 ARG B C 1
ATOM 1967 O O . ARG B 1 35 ? 8.893 27.351 58.770 1.00 27.48 32 ARG B O 1
ATOM 1975 N N . PRO B 1 36 ? 8.523 29.574 58.504 1.00 29.05 33 PRO B N 1
ATOM 1976 C CA . PRO B 1 36 ? 9.726 29.911 59.277 1.00 30.78 33 PRO B CA 1
ATOM 1977 C C . PRO B 1 36 ? 9.599 29.550 60.756 1.00 32.53 33 PRO B C 1
ATOM 1978 O O . PRO B 1 36 ? 10.612 29.275 61.404 1.00 32.03 33 PRO B O 1
ATOM 1982 N N . GLY B 1 37 ? 8.374 29.478 61.262 1.00 32.38 34 GLY B N 1
ATOM 1983 C CA . GLY B 1 37 ? 8.171 28.942 62.606 1.00 33.55 34 GLY B CA 1
ATOM 1984 C C . GLY B 1 37 ? 8.196 27.420 62.733 1.00 33.87 34 GLY B C 1
ATOM 1985 O O . GLY B 1 37 ? 8.130 26.882 63.854 1.00 35.35 34 GLY B O 1
ATOM 1986 N N . GLY B 1 38 ? 8.347 26.712 61.618 1.00 32.25 35 GLY B N 1
ATOM 1987 C CA . GLY B 1 38 ? 8.329 25.267 61.631 1.00 32.06 35 GLY B CA 1
ATOM 1988 C C . GLY B 1 38 ? 7.050 24.678 61.071 1.00 31.50 35 GLY B C 1
ATOM 1989 O O . GLY B 1 38 ? 5.923 25.106 61.405 1.00 31.92 35 GLY B O 1
ATOM 1990 N N . GLY B 1 39 ? 7.220 23.687 60.226 1.00 29.05 36 GLY B N 1
ATOM 1991 C CA . GLY B 1 39 ? 6.058 23.151 59.517 1.00 28.76 36 GLY B CA 1
ATOM 1992 C C . GLY B 1 39 ? 5.934 23.734 58.152 1.00 26.28 36 GLY B C 1
ATOM 1993 O O . GLY B 1 39 ? 6.915 24.178 57.579 1.00 26.57 36 GLY B O 1
ATOM 1994 N N . PHE B 1 40 ? 4.763 23.525 57.542 1.00 25.21 37 PHE B N 1
ATOM 1995 C CA . PHE B 1 40 ? 4.616 23.707 56.102 1.00 24.99 37 PHE B CA 1
ATOM 1996 C C . PHE B 1 40 ? 3.218 24.117 55.758 1.00 23.73 37 PHE B C 1
ATOM 1997 O O . PHE B 1 40 ? 2.278 23.846 56.489 1.00 23.69 37 PHE B O 1
ATOM 2005 N N . SER B 1 41 ? 3.087 24.715 54.590 1.00 21.90 38 SER B N 1
ATOM 2006 C CA . SER B 1 41 ? 1.780 25.086 54.100 1.00 22.11 38 SER B CA 1
ATOM 2007 C C . SER B 1 41 ? 1.664 24.630 52.640 1.00 20.85 38 SER B C 1
ATOM 2008 O O . SER B 1 41 ? 2.625 24.736 51.857 1.00 22.89 38 SER B O 1
ATOM 2011 N N . ALA B 1 42 ? 0.445 24.260 52.246 1.00 21.17 39 ALA B N 1
ATOM 2012 C CA . ALA B 1 42 ? 0.079 24.074 50.855 1.00 20.11 39 ALA B CA 1
ATOM 2013 C C . ALA B 1 42 ? -0.898 25.157 50.488 1.00 20.04 39 ALA B C 1
ATOM 2014 O O . ALA B 1 42 ? -1.881 25.336 51.212 1.00 21.41 39 ALA B O 1
ATOM 2016 N N . VAL B 1 43 ? -0.642 25.858 49.390 1.00 19.87 40 VAL B N 1
ATOM 2017 C CA . VAL B 1 43 ? -1.557 26.917 48.883 1.00 20.18 40 VAL B CA 1
ATOM 2018 C C . VAL B 1 43 ? -2.201 26.363 47.617 1.00 19.31 40 VAL B C 1
ATOM 2019 O O . VAL B 1 43 ? -1.489 26.087 46.671 1.00 21.26 40 VAL B O 1
ATOM 2023 N N . LEU B 1 44 ? -3.544 26.248 47.601 1.00 18.80 41 LEU B N 1
ATOM 2024 C CA . LEU B 1 44 ? -4.339 25.716 46.478 1.00 18.83 41 LEU B CA 1
ATOM 2025 C C . LEU B 1 44 ? -5.098 26.889 45.884 1.00 18.97 41 LEU B C 1
ATOM 2026 O O . LEU B 1 44 ? -5.835 27.553 46.596 1.00 19.68 41 LEU B O 1
ATOM 2031 N N . VAL B 1 45 ? -4.856 27.188 44.614 1.00 19.02 42 VAL B N 1
ATOM 2032 C CA . VAL B 1 45 ? -5.573 28.270 43.910 1.00 19.25 42 VAL B CA 1
ATOM 2033 C C . VAL B 1 45 ? -6.175 27.701 42.642 1.00 19.63 42 VAL B C 1
ATOM 2034 O O . VAL B 1 45 ? -5.481 27.076 41.840 1.00 21.25 42 VAL B O 1
ATOM 2038 N N . ASP B 1 46 ? -7.486 27.876 42.489 1.00 20.39 43 ASP B N 1
ATOM 2039 C CA . ASP B 1 46 ? -8.229 27.514 41.287 1.00 22.25 43 ASP B CA 1
ATOM 2040 C C . ASP B 1 46 ? -8.803 28.806 40.719 1.00 23.57 43 ASP B C 1
ATOM 2041 O O . ASP B 1 46 ? -9.773 29.314 41.183 1.00 21.87 43 ASP B O 1
ATOM 2046 N N . GLY B 1 47 ? -8.102 29.313 39.729 1.00 26.68 44 GLY B N 1
ATOM 2047 C CA . GLY B 1 47 ? -8.464 30.560 39.096 1.00 29.81 44 GLY B CA 1
ATOM 2048 C C . GLY B 1 47 ? -9.598 30.364 38.110 1.00 33.72 44 GLY B C 1
ATOM 2049 O O . GLY B 1 47 ? -9.846 29.282 37.591 1.00 33.00 44 GLY B O 1
ATOM 2050 N N . GLN B 1 48 ? -10.354 31.420 37.928 1.00 40.92 45 GLN B N 1
ATOM 2051 C CA . GLN B 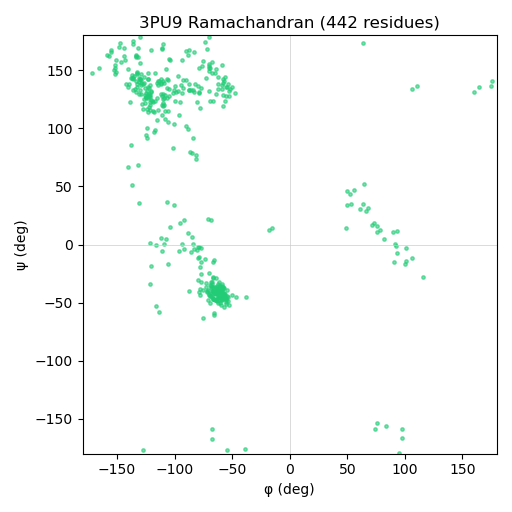1 48 ? -11.383 31.477 36.919 1.00 46.48 45 GLN B CA 1
ATOM 2052 C C . GLN B 1 48 ? -10.752 31.171 35.576 1.00 49.09 45 GLN B C 1
ATOM 2053 O O . GLN B 1 48 ? -9.638 31.643 35.315 1.00 47.93 45 GLN B O 1
ATOM 2059 N N . GLY B 1 49 ? -11.418 30.334 34.775 1.00 52.53 46 GLY B N 1
ATOM 2060 C CA . GLY B 1 49 ? -10.970 30.006 33.426 1.00 55.24 46 GLY B CA 1
ATOM 2061 C C . GLY B 1 49 ? -10.130 28.740 33.319 1.00 55.90 46 GLY B C 1
ATOM 2062 O O . GLY B 1 49 ? -9.864 28.042 34.316 1.00 56.71 46 GLY B O 1
ATOM 2063 N N . SER B 1 50 ? -9.709 28.458 32.091 1.00 57.30 47 SER B N 1
ATOM 2064 C CA . SER B 1 50 ? -8.826 27.322 31.776 1.00 56.71 47 SER B CA 1
ATOM 2065 C C . SER B 1 50 ? -7.653 27.761 30.886 1.00 55.09 47 SER B C 1
ATOM 2066 O O . SER B 1 50 ? -7.688 28.832 30.248 1.00 55.80 47 SER B O 1
ATOM 2069 N N . GLY B 1 51 ? -6.606 26.936 30.856 1.00 51.89 48 GLY B N 1
ATOM 2070 C CA . GLY B 1 51 ? -5.522 27.158 29.918 1.00 49.54 48 GLY B CA 1
ATOM 2071 C C . GLY B 1 51 ? -4.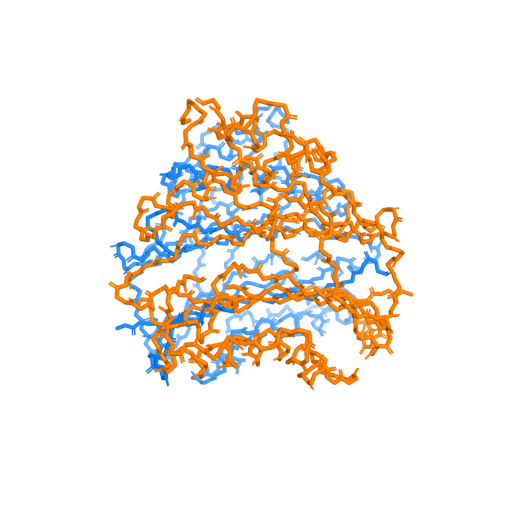616 28.301 30.334 1.00 46.46 48 GLY B C 1
ATOM 2072 O O . GLY B 1 51 ? -4.523 28.617 31.512 1.00 44.45 48 GLY B O 1
ATOM 2073 N N . ALA B 1 52 ? -3.965 28.929 29.349 1.00 43.92 49 ALA B N 1
ATOM 2074 C CA . ALA B 1 52 ? -2.737 29.667 29.601 1.00 41.16 49 ALA B CA 1
ATOM 2075 C C . ALA B 1 52 ? -2.933 30.858 30.513 1.00 39.34 49 ALA B C 1
ATOM 2076 O O . ALA B 1 52 ? -2.180 31.018 31.486 1.00 34.99 49 ALA B O 1
ATOM 2078 N N . GLY B 1 53 ? -3.949 31.675 30.234 1.00 38.76 50 GLY B N 1
ATOM 2079 C CA . GLY B 1 53 ? -4.153 32.880 31.019 1.00 37.13 50 GLY B CA 1
ATOM 2080 C C . GLY B 1 53 ? -4.543 32.574 32.451 1.00 33.88 50 GLY B C 1
ATOM 2081 O O . GLY B 1 53 ? -4.094 33.239 33.374 1.00 32.28 50 GLY B O 1
ATOM 2082 N N . ALA B 1 54 ? -5.395 31.555 32.622 1.00 33.07 51 ALA B N 1
ATOM 2083 C CA . ALA B 1 54 ? -5.863 31.122 33.919 1.00 31.02 51 ALA B CA 1
ATOM 2084 C C . ALA B 1 54 ? -4.675 30.671 34.765 1.00 28.09 51 ALA B C 1
ATOM 2085 O O . ALA B 1 54 ? -4.625 30.911 35.988 1.00 27.88 51 ALA B O 1
ATOM 2087 N N . LYS B 1 55 ? -3.750 29.966 34.133 1.00 25.94 52 LYS B N 1
ATOM 2088 C CA . LYS B 1 55 ? -2.594 29.500 34.852 1.00 22.52 52 LYS B CA 1
ATOM 2089 C C . LYS B 1 55 ? -1.701 30.642 35.333 1.00 22.19 52 LYS B C 1
ATOM 2090 O O . LYS B 1 55 ? -1.307 30.638 36.504 1.00 23.26 52 LYS B O 1
ATOM 2096 N N . ARG B 1 56 ? -1.402 31.605 34.460 1.00 24.08 53 ARG B N 1
ATOM 2097 C CA . ARG B 1 56 ? -0.562 32.752 34.824 1.00 27.01 53 ARG B CA 1
ATOM 2098 C C . ARG B 1 56 ? -1.105 33.467 36.060 1.00 27.01 53 ARG B C 1
ATOM 2099 O O . ARG B 1 56 ? -0.385 33.748 37.026 1.00 27.31 53 ARG B O 1
ATOM 2107 N N . LEU B 1 57 ? -2.396 33.682 36.057 1.00 27.05 54 LEU B N 1
ATOM 2108 C CA . LEU B 1 57 ? -3.003 34.392 37.157 1.00 26.65 54 LEU B CA 1
ATOM 2109 C C . LEU B 1 57 ? -3.047 33.546 38.427 1.00 24.03 54 LEU B C 1
ATOM 2110 O O . LEU B 1 57 ? -2.747 34.052 39.483 1.00 24.72 54 LEU B O 1
ATOM 2115 N N . SER B 1 58 ? -3.355 32.263 38.309 1.00 21.67 55 SER B N 1
ATOM 2116 C CA . SER B 1 58 ? -3.338 31.433 39.522 1.00 21.27 55 SER B CA 1
ATOM 2117 C C . SER B 1 58 ? -1.969 31.382 40.174 1.00 20.37 55 SER B C 1
ATOM 2118 O O . SER B 1 58 ? -1.890 31.392 41.426 1.00 20.54 55 SER B O 1
ATOM 2121 N N . LEU B 1 59 ? -0.907 31.387 39.354 1.00 20.22 56 LEU B N 1
ATOM 2122 C CA . LEU B 1 59 ? 0.464 31.450 39.853 1.00 21.83 56 LEU B CA 1
ATOM 2123 C C . LEU B 1 59 ? 0.770 32.701 40.651 1.00 22.61 56 LEU B C 1
ATOM 2124 O O . LEU B 1 59 ? 1.321 32.639 41.766 1.00 25.22 56 LEU B O 1
ATOM 2129 N N . LEU B 1 60 ? 0.307 33.810 40.151 1.00 23.95 57 LEU B N 1
ATOM 2130 C CA . LEU B 1 60 ? 0.568 35.065 40.843 1.00 26.25 57 LEU B CA 1
ATOM 2131 C C . LEU B 1 60 ? -0.260 35.186 42.107 1.00 23.67 57 LEU B C 1
ATOM 2132 O O . LEU B 1 60 ? 0.222 35.741 43.111 1.00 25.50 57 LEU B O 1
ATOM 2137 N N . VAL B 1 61 ? -1.497 34.694 42.072 1.00 21.35 58 VAL B N 1
ATOM 2138 C CA . VAL B 1 61 ? -2.295 34.712 43.292 1.00 21.13 58 VAL B CA 1
ATOM 2139 C C . VAL B 1 61 ? -1.641 33.841 44.343 1.00 20.77 58 VAL B C 1
ATOM 2140 O O . VAL B 1 61 ? -1.510 34.254 45.484 1.00 21.75 58 VAL B O 1
ATOM 2144 N N . ALA B 1 62 ? -1.256 32.630 43.982 1.00 21.43 59 ALA B N 1
ATOM 2145 C CA . ALA B 1 62 ? -0.574 31.708 44.922 1.00 23.80 59 ALA B CA 1
ATOM 2146 C C . ALA B 1 62 ? 0.689 32.385 45.464 1.00 24.90 59 ALA B C 1
ATOM 2147 O O . ALA B 1 62 ? 0.925 32.411 46.682 1.00 26.91 59 ALA B O 1
ATOM 2149 N N . GLY B 1 63 ? 1.418 33.043 44.570 1.00 26.82 60 GLY B N 1
ATOM 2150 C CA . GLY B 1 63 ? 2.679 33.705 44.897 1.00 29.10 60 GLY B CA 1
ATOM 2151 C C . GLY B 1 63 ? 2.486 34.790 45.920 1.00 29.39 60 GLY B C 1
ATOM 2152 O O . GLY B 1 63 ? 3.338 34.995 46.769 1.00 30.19 60 GLY B O 1
ATOM 2153 N N . ALA B 1 64 ? 1.354 35.496 45.854 1.00 28.43 61 ALA B N 1
ATOM 2154 C CA . ALA B 1 64 ? 1.067 36.572 46.817 1.00 29.99 61 ALA B CA 1
ATOM 2155 C C . ALA B 1 64 ? 0.951 36.023 48.253 1.00 30.02 61 ALA B C 1
ATOM 2156 O O . ALA B 1 64 ? 1.438 36.629 49.228 1.00 31.52 61 ALA B O 1
ATOM 2158 N N . ALA B 1 65 ? 0.353 34.839 48.363 1.00 28.69 62 ALA B N 1
ATOM 2159 C CA . ALA B 1 65 ? 0.160 34.211 49.642 1.00 29.19 62 ALA B CA 1
ATOM 2160 C C . ALA B 1 65 ? 1.469 33.570 50.065 1.00 27.49 62 ALA B C 1
ATOM 2161 O O . ALA B 1 65 ? 1.842 33.689 51.209 1.00 29.48 62 ALA B O 1
ATOM 2163 N N . VAL B 1 66 ? 2.182 32.946 49.126 1.00 27.59 63 VAL B N 1
ATOM 2164 C CA . VAL B 1 66 ? 3.419 32.223 49.463 1.00 27.53 63 VAL B CA 1
ATOM 2165 C C . VAL B 1 66 ? 4.454 33.217 50.014 1.00 29.35 63 VAL B C 1
ATOM 2166 O O . VAL B 1 66 ? 5.175 32.899 50.979 1.00 30.12 63 VAL B O 1
ATOM 2170 N N . ARG B 1 67 ? 4.532 34.399 49.428 1.00 31.25 64 ARG B N 1
ATOM 2171 C CA . ARG B 1 67 ? 5.499 35.411 49.895 1.00 35.77 64 ARG B CA 1
ATOM 2172 C C . ARG B 1 67 ? 5.332 35.722 51.366 1.00 35.46 64 ARG B C 1
ATOM 2173 O O . ARG B 1 67 ? 6.319 35.886 52.099 1.00 35.05 64 ARG B O 1
ATOM 2181 N N . LEU B 1 68 ? 4.080 35.854 51.779 1.00 33.94 65 LEU B N 1
ATOM 2182 C CA . LEU B 1 68 ? 3.772 36.332 53.109 1.00 33.92 65 LEU B CA 1
ATOM 2183 C C . LEU B 1 68 ? 3.963 35.218 54.113 1.00 31.99 65 LEU B C 1
ATOM 2184 O O . LEU B 1 68 ? 4.472 35.433 55.219 1.00 32.91 65 LEU B O 1
ATOM 2189 N N . LEU B 1 69 ? 3.585 34.010 53.715 1.00 28.90 66 LEU B N 1
ATOM 2190 C CA . LEU B 1 69 ? 3.852 32.822 54.522 1.00 28.92 66 LEU B CA 1
ATOM 2191 C C . LEU B 1 69 ? 5.357 32.667 54.765 1.00 30.10 66 LEU B C 1
ATOM 2192 O O . LEU B 1 69 ? 5.758 32.413 55.895 1.00 30.85 66 LEU B O 1
ATOM 2197 N N . ASN B 1 70 ? 6.183 32.885 53.744 1.00 32.87 67 ASN B N 1
ATOM 2198 C CA A ASN B 1 70 ? 7.633 32.813 53.880 0.50 34.48 67 ASN B CA 1
ATOM 2199 C CA B ASN B 1 70 ? 7.652 32.739 53.927 0.50 33.74 67 ASN B CA 1
ATOM 2200 C C . ASN B 1 70 ? 8.166 33.771 54.958 1.00 36.52 67 ASN B C 1
ATOM 2201 O O . ASN B 1 70 ? 9.177 33.472 55.662 1.00 38.02 67 ASN B O 1
ATOM 2210 N N . GLU B 1 71 ? 7.464 34.916 55.077 1.00 37.98 68 GLU B N 1
ATOM 2211 C CA . GLU B 1 71 ? 7.730 36.011 56.063 1.00 41.18 68 GLU B CA 1
ATOM 2212 C C . GLU B 1 71 ? 7.120 35.805 57.460 1.00 39.58 68 GLU B C 1
ATOM 2213 O O . GLU B 1 71 ? 7.245 36.666 58.355 1.00 40.41 68 GLU B O 1
ATOM 2219 N N . GLY B 1 72 ? 6.433 34.691 57.647 1.00 36.89 69 GLY B N 1
ATOM 2220 C CA . GLY B 1 72 ? 5.816 34.396 58.934 1.00 35.91 69 GLY B CA 1
ATOM 2221 C C . GLY B 1 72 ? 4.587 35.247 59.209 1.00 34.70 69 GLY B C 1
ATOM 2222 O O . GLY B 1 72 ? 4.149 35.374 60.353 1.00 34.65 69 GLY B O 1
ATOM 2223 N N . VAL B 1 73 ? 4.020 35.831 58.160 1.00 32.52 70 VAL B N 1
ATOM 2224 C CA . VAL B 1 73 ? 2.694 36.436 58.268 1.00 31.15 70 VAL B CA 1
ATOM 2225 C C . VAL B 1 73 ? 1.631 35.325 58.414 1.00 28.30 70 VAL B C 1
ATOM 2226 O O . VAL B 1 73 ? 1.680 34.312 57.721 1.00 28.31 70 VAL B O 1
ATOM 2230 N N A ARG B 1 74 ? 0.680 35.521 59.328 0.50 26.56 71 ARG B N 1
ATOM 2231 N N B ARG B 1 74 ? 0.667 35.531 59.297 0.50 26.26 71 ARG B N 1
ATOM 2232 C CA A ARG B 1 74 ? -0.318 34.510 59.661 0.50 25.58 71 ARG B CA 1
ATOM 2233 C CA B ARG B 1 74 ? -0.302 34.511 59.609 0.50 25.10 71 ARG B CA 1
ATOM 2234 C C A ARG B 1 74 ? -1.189 34.177 58.450 0.50 24.25 71 ARG B C 1
ATOM 2235 C C B ARG B 1 74 ? -1.170 34.168 58.414 0.50 23.93 71 ARG B C 1
ATOM 2236 O O A ARG B 1 74 ? -1.410 35.026 57.570 0.50 24.21 71 ARG B O 1
ATOM 2237 O O B ARG B 1 74 ? -1.379 34.999 57.514 0.50 23.95 71 ARG B O 1
ATOM 2252 N N . ASP B 1 75 ? -1.686 32.939 58.407 1.00 23.61 72 ASP B N 1
ATOM 2253 C CA . ASP B 1 75 ? -2.409 32.429 57.244 1.00 23.22 72 ASP B CA 1
ATOM 2254 C C . ASP B 1 75 ? -3.606 33.294 56.832 1.00 22.61 72 ASP B C 1
ATOM 2255 O O . ASP B 1 75 ? -3.772 33.550 55.653 1.00 22.69 72 ASP B O 1
ATOM 2260 N N . GLY B 1 76 ? -4.428 33.727 57.788 1.00 23.10 73 GLY B N 1
ATOM 2261 C CA . GLY B 1 76 ? -5.557 34.616 57.517 1.00 24.28 73 GLY B CA 1
ATOM 2262 C C . GLY B 1 76 ? -5.167 35.894 56.835 1.00 24.65 73 GLY B C 1
ATOM 2263 O O . GLY B 1 76 ? -5.814 36.335 55.865 1.00 25.41 73 GLY B O 1
ATOM 2264 N N . ALA B 1 77 ? -4.091 36.483 57.319 1.00 24.84 74 ALA B N 1
ATOM 2265 C CA . ALA B 1 77 ? -3.600 37.739 56.766 1.00 25.21 74 ALA B CA 1
ATOM 2266 C C . ALA B 1 77 ? -3.096 37.456 55.366 1.00 25.32 74 ALA B C 1
ATOM 2267 O O . ALA B 1 77 ? -3.226 38.281 54.457 1.00 27.37 74 ALA B O 1
ATOM 2269 N N . ALA B 1 78 ? -2.489 36.291 55.200 1.00 24.95 75 ALA B N 1
ATOM 2270 C CA . ALA B 1 78 ? -1.945 35.910 53.870 1.00 24.48 75 ALA B CA 1
ATOM 2271 C C . ALA B 1 78 ? -3.073 35.710 52.843 1.00 22.96 75 ALA B C 1
ATOM 2272 O O . ALA B 1 78 ? -2.969 36.176 51.711 1.00 23.93 75 ALA B O 1
ATOM 2274 N N . ALA B 1 79 ? -4.172 35.095 53.273 1.00 22.33 76 ALA B N 1
ATOM 2275 C CA . ALA B 1 79 ? -5.313 34.925 52.405 1.00 22.25 76 ALA B CA 1
ATOM 2276 C C . ALA B 1 79 ? -5.929 36.277 52.070 1.00 22.24 76 ALA B C 1
ATOM 2277 O O . ALA B 1 79 ? -6.376 36.506 50.953 1.00 22.33 76 ALA B O 1
ATOM 2279 N N . ARG B 1 80 ? -6.018 37.155 53.058 1.00 24.00 77 ARG B N 1
ATOM 2280 C CA . ARG B 1 80 ? -6.598 38.478 52.775 1.00 26.02 77 ARG B CA 1
ATOM 2281 C C . ARG B 1 80 ? -5.728 39.259 51.795 1.00 25.19 77 ARG B C 1
ATOM 2282 O O . ARG B 1 80 ? -6.242 39.930 50.898 1.00 25.70 77 ARG B O 1
ATOM 2290 N N . ALA B 1 81 ? -4.414 39.116 51.914 1.00 26.74 78 ALA B N 1
ATOM 2291 C CA . ALA B 1 81 ? -3.475 39.740 50.983 1.00 27.69 78 ALA B CA 1
ATOM 2292 C C . ALA B 1 81 ? -3.615 39.225 49.555 1.00 26.58 78 ALA B C 1
ATOM 2293 O O . ALA B 1 81 ? -3.532 40.005 48.609 1.00 28.18 78 ALA B O 1
ATOM 2295 N N . ALA B 1 82 ? -3.788 37.916 49.394 1.00 24.97 79 ALA B N 1
ATOM 2296 C CA . ALA B 1 82 ? -4.014 37.285 48.103 1.00 23.16 79 ALA B CA 1
ATOM 2297 C C . ALA B 1 82 ? -5.300 37.827 47.482 1.00 22.41 79 ALA B C 1
ATOM 2298 O O . ALA B 1 82 ? -5.330 38.164 46.282 1.00 23.62 79 ALA B O 1
ATOM 2300 N N . HIS B 1 83 ? -6.355 37.921 48.297 1.00 20.70 80 HIS B N 1
ATOM 2301 C CA . HIS B 1 83 ? -7.573 38.541 47.818 1.00 20.70 80 HIS B CA 1
ATOM 2302 C C . HIS B 1 83 ? -7.338 40.013 47.394 1.00 21.80 80 HIS B C 1
ATOM 2303 O O . HIS B 1 83 ? -7.763 40.430 46.338 1.00 22.59 80 HIS B O 1
ATOM 2310 N N . ASP B 1 84 ? -6.706 40.808 48.253 1.00 23.43 81 ASP B N 1
ATOM 2311 C CA . ASP B 1 84 ? -6.490 42.207 47.946 1.00 24.08 81 ASP B CA 1
ATOM 2312 C C . ASP B 1 84 ? -5.710 42.334 46.638 1.00 24.73 81 ASP B C 1
ATOM 2313 O O . ASP B 1 84 ? -5.994 43.223 45.849 1.00 25.51 81 ASP B O 1
ATOM 2318 N N . PHE B 1 85 ? -4.755 41.415 46.406 1.00 24.43 82 PHE B N 1
ATOM 2319 C CA . PHE B 1 85 ? -3.924 41.408 45.186 1.00 24.56 82 PHE B CA 1
ATOM 2320 C C . PHE B 1 85 ? -4.814 41.199 43.956 1.00 23.78 82 PHE B C 1
ATOM 2321 O O . PHE B 1 85 ? -4.809 41.975 43.000 1.00 25.52 82 PHE B O 1
ATOM 2329 N N . LEU B 1 86 ? -5.655 40.180 44.030 1.00 22.83 83 LEU B N 1
ATOM 2330 C CA . LEU B 1 86 ? -6.457 39.793 42.893 1.00 21.71 83 LEU B CA 1
ATOM 2331 C C . LEU B 1 86 ? -7.532 40.859 42.616 1.00 21.29 83 LEU B C 1
ATOM 2332 O O . LEU B 1 86 ? -7.750 41.257 41.474 1.00 22.13 83 LEU B O 1
ATOM 2337 N N . TYR B 1 87 ? -8.142 41.344 43.694 1.00 21.05 84 TYR B N 1
ATOM 2338 C CA . TYR B 1 87 ? -9.138 42.405 43.615 1.00 22.13 84 TYR B CA 1
ATOM 2339 C C . TYR B 1 87 ? -8.531 43.652 42.945 1.00 22.58 84 TYR B C 1
ATOM 2340 O O . TYR B 1 87 ? -9.169 44.261 42.077 1.00 23.97 84 TYR B O 1
ATOM 2349 N N . ALA B 1 88 ? -7.332 44.061 43.358 1.00 23.75 85 ALA B N 1
ATOM 2350 C CA . ALA B 1 88 ? -6.694 45.258 42.771 1.00 26.10 85 ALA B CA 1
ATOM 2351 C C . ALA B 1 88 ? -6.309 44.964 41.319 1.00 26.48 85 ALA B C 1
ATOM 2352 O O . ALA B 1 88 ? -6.608 45.745 40.427 1.00 28.72 85 ALA B O 1
ATOM 2362 N N . ARG B 1 90 ? -7.197 42.857 39.017 1.00 24.93 87 ARG B N 1
ATOM 2363 C CA . ARG B 1 90 ? -8.208 42.595 38.016 1.00 24.54 87 ARG B CA 1
ATOM 2364 C C . ARG B 1 90 ? -9.496 43.393 38.233 1.00 23.69 87 ARG B C 1
ATOM 2365 O O . ARG B 1 90 ? -10.471 43.091 37.678 1.00 23.47 87 ARG B O 1
ATOM 2373 N N . ASP B 1 91 ? -9.402 44.370 39.109 1.00 23.50 88 ASP B N 1
ATOM 2374 C CA . ASP B 1 91 ? -10.385 45.443 39.205 1.00 23.46 88 ASP B CA 1
ATOM 2375 C C . ASP B 1 91 ? -11.723 44.918 39.712 1.00 23.25 88 ASP B C 1
ATOM 2376 O O . ASP B 1 91 ? -12.781 45.435 39.354 1.00 24.79 88 ASP B O 1
ATOM 2381 N N . GLY B 1 92 ? -11.668 43.886 40.548 1.00 22.35 89 GLY B N 1
ATOM 2382 C CA . GLY B 1 92 ? -12.847 43.295 41.095 1.00 22.79 89 GLY B CA 1
ATOM 2383 C C . GLY B 1 92 ? -13.627 42.436 40.182 1.00 22.56 89 GLY B C 1
ATOM 2384 O O . GLY B 1 92 ? -14.773 42.155 40.462 1.00 25.36 89 GLY B O 1
ATOM 2385 N N . LYS B 1 93 ? -13.043 42.028 39.076 1.00 22.35 90 LYS B N 1
ATOM 2386 C CA . LYS B 1 93 ? -13.731 41.272 38.052 1.00 22.33 90 LYS B CA 1
ATOM 2387 C C . LYS B 1 93 ? -13.444 39.760 37.937 1.00 22.11 90 LYS B C 1
ATOM 2388 O O . LYS B 1 93 ? -14.187 39.050 37.272 1.00 23.97 90 LYS B O 1
ATOM 2394 N N A VAL B 1 94 ? -12.367 39.284 38.545 0.25 21.91 91 VAL B N 1
ATOM 2395 N N B VAL B 1 94 ? -12.397 39.300 38.608 0.25 21.84 91 VAL B N 1
ATOM 2396 N N C VAL B 1 94 ? -12.327 39.302 38.506 0.50 22.52 91 VAL B N 1
ATOM 2397 C CA A VAL B 1 94 ? -11.993 37.872 38.407 0.25 21.59 91 VAL B CA 1
ATOM 2398 C CA B VAL B 1 94 ? -11.911 37.932 38.464 0.25 21.55 91 VAL B CA 1
ATOM 2399 C CA C VAL B 1 94 ? -11.942 37.879 38.402 0.50 22.33 91 VAL B CA 1
ATOM 2400 C C A VAL B 1 94 ? -11.889 37.214 39.766 0.25 21.68 91 VAL B C 1
ATOM 2401 C C B VAL B 1 94 ? -11.924 37.239 39.813 0.25 21.61 91 VAL B C 1
ATOM 2402 C C C VAL B 1 94 ? -11.892 37.216 39.773 0.50 22.00 91 VAL B C 1
ATOM 2403 O O A VAL B 1 94 ? -11.269 37.739 40.679 0.25 22.22 91 VAL B O 1
ATOM 2404 O O B VAL B 1 94 ? -11.401 37.772 40.780 0.25 22.04 91 VAL B O 1
ATOM 2405 O O C VAL B 1 94 ? -11.325 37.747 40.705 0.50 22.92 91 VAL B O 1
ATOM 2415 N N . SER B 1 95 ? -12.526 36.059 39.885 1.00 22.47 92 SER B N 1
ATOM 2416 C CA . SER B 1 95 ? -12.517 35.292 41.114 1.00 22.52 92 SER B CA 1
ATOM 2417 C C . SER B 1 95 ? -11.534 34.143 41.096 1.00 21.97 92 SER B C 1
ATOM 2418 O O . SER B 1 95 ? -11.082 33.679 40.051 1.00 24.61 92 SER B O 1
ATOM 2421 N N . ALA B 1 96 ? -11.251 33.645 42.286 1.00 21.55 93 ALA B N 1
ATOM 2422 C CA . ALA B 1 96 ? -10.472 32.441 42.452 1.00 21.32 93 ALA B CA 1
ATOM 2423 C C . ALA B 1 96 ? -10.865 31.757 43.733 1.00 20.80 93 ALA B C 1
ATOM 2424 O O . ALA B 1 96 ? -11.229 32.395 44.693 1.00 21.67 93 ALA B O 1
ATOM 2426 N N . ALA B 1 97 ? -10.811 30.449 43.732 1.00 21.24 94 ALA B N 1
ATOM 2427 C CA . ALA B 1 97 ? -10.879 29.705 44.936 1.00 21.08 94 ALA B CA 1
ATOM 2428 C C . ALA B 1 97 ? -9.483 29.650 45.508 1.00 20.61 94 ALA B C 1
ATOM 2429 O O . ALA B 1 97 ? -8.506 29.385 44.783 1.00 22.18 94 ALA B O 1
ATOM 2431 N N . LEU B 1 98 ? -9.384 29.924 46.808 1.00 20.52 95 LEU B N 1
ATOM 2432 C CA . LEU B 1 98 ? -8.107 29.839 47.532 1.00 19.97 95 LEU B CA 1
ATOM 2433 C C . LEU B 1 98 ? -8.278 29.018 48.806 1.00 20.47 95 LEU B C 1
ATOM 2434 O O . LEU B 1 98 ? -9.205 29.259 49.585 1.00 23.06 95 LEU B O 1
ATOM 2439 N N . ASP B 1 99 ? -7.361 28.087 49.045 1.00 20.10 96 ASP B N 1
ATOM 2440 C CA . ASP B 1 99 ? -7.260 27.415 50.334 1.00 20.48 96 ASP B CA 1
ATOM 2441 C C . ASP B 1 99 ? -5.799 27.462 50.750 1.00 19.48 96 ASP B C 1
ATOM 2442 O O . ASP B 1 99 ? -4.883 27.357 49.893 1.00 21.09 96 ASP B O 1
ATOM 2447 N N . ILE B 1 100 ? -5.592 27.621 52.041 1.00 20.59 97 ILE B N 1
ATOM 2448 C CA . ILE B 1 100 ? -4.252 27.430 52.643 1.00 19.74 97 ILE B CA 1
ATOM 2449 C C . ILE B 1 100 ? -4.374 26.344 53.648 1.00 20.79 97 ILE B C 1
ATOM 2450 O O . ILE B 1 100 ? -5.173 26.445 54.546 1.00 23.30 97 ILE B O 1
ATOM 2455 N N . LEU B 1 101 ? -3.570 25.281 53.523 1.00 20.20 98 LEU B N 1
ATOM 2456 C CA . LEU B 1 101 ? -3.581 24.127 54.428 1.00 19.81 98 LEU B CA 1
ATOM 2457 C C . LEU B 1 101 ? -2.241 23.989 55.087 1.00 20.30 98 LEU B C 1
ATOM 2458 O O . LEU B 1 101 ? -1.248 23.865 54.384 1.00 21.81 98 LEU B O 1
ATOM 2463 N N . SER B 1 102 ? -2.179 24.172 56.404 1.00 21.74 99 SER B N 1
ATOM 2464 C CA . SER B 1 102 ? -0.894 24.348 57.124 1.00 22.66 99 SER B CA 1
ATOM 2465 C C . SER B 1 102 ? -0.792 23.416 58.298 1.00 24.89 99 SER B C 1
ATOM 2466 O O . SER B 1 102 ? -1.797 23.155 58.987 1.00 24.48 99 SER B O 1
ATOM 2469 N N . VAL B 1 103 ? 0.416 22.906 58.502 1.00 25.19 100 VAL B N 1
ATOM 2470 C CA . VAL B 1 103 ? 0.746 22.283 59.766 1.00 27.25 100 VAL B CA 1
ATOM 2471 C C . VAL B 1 103 ? 1.812 23.134 60.411 1.00 28.58 100 VAL B C 1
ATOM 2472 O O . VAL B 1 103 ? 2.898 23.349 59.848 1.00 28.36 100 VAL B O 1
ATOM 2476 N N . ASP B 1 104 ? 1.453 23.704 61.536 1.00 32.59 101 ASP B N 1
ATOM 2477 C CA . ASP B 1 104 ? 2.284 24.695 62.202 1.00 35.58 101 ASP B CA 1
ATOM 2478 C C . ASP B 1 104 ? 2.906 24.034 63.390 1.00 38.47 101 ASP B C 1
ATOM 2479 O O . ASP B 1 104 ? 2.215 23.797 64.358 1.00 38.33 101 ASP B O 1
ATOM 2484 N N . LEU B 1 105 ? 4.200 23.729 63.290 1.00 41.70 102 LEU B N 1
ATOM 2485 C CA . LEU B 1 105 ? 4.894 22.864 64.279 1.00 43.64 102 LEU B CA 1
ATOM 2486 C C . LEU B 1 105 ? 5.270 23.624 65.508 1.00 46.04 102 LEU B C 1
ATOM 2487 O O . LEU B 1 105 ? 5.786 23.017 66.465 1.00 45.28 102 LEU B O 1
ATOM 2492 N N . ALA B 1 106 ? 5.025 24.934 65.488 1.00 49.36 103 ALA B N 1
ATOM 2493 C CA . ALA B 1 106 ? 5.166 25.790 66.669 1.00 52.24 103 ALA B CA 1
ATOM 2494 C C . ALA B 1 106 ? 3.879 25.822 67.503 1.00 53.76 103 ALA B C 1
ATOM 2495 O O . ALA B 1 106 ? 3.941 25.798 68.743 1.00 54.49 103 ALA B O 1
ATOM 2497 N N . SER B 1 107 ? 2.723 25.877 66.852 1.00 53.08 104 SER B N 1
ATOM 2498 C CA . SER B 1 107 ? 1.430 25.845 67.579 1.00 53.47 104 SER B CA 1
ATOM 2499 C C . SER B 1 107 ? 0.817 24.430 67.714 1.00 53.17 104 SER B C 1
ATOM 2500 O O . SER B 1 107 ? -0.260 24.263 68.299 1.00 52.85 104 SER B O 1
ATOM 2503 N N . ARG B 1 108 ? 1.491 23.410 67.184 1.00 57.01 105 ARG B N 1
ATOM 2504 C CA . ARG B 1 108 ? 0.931 22.033 67.165 1.00 56.50 105 ARG B CA 1
ATOM 2505 C C . ARG B 1 108 ? -0.516 21.960 66.622 1.00 51.60 105 ARG B C 1
ATOM 2506 O O . ARG B 1 108 ? -1.395 21.297 67.187 1.00 46.84 105 ARG B O 1
ATOM 2514 N N . SER B 1 109 ? -0.732 22.651 65.497 1.00 46.54 106 SER B N 1
ATOM 2515 C CA . SER B 1 109 ? -2.050 22.826 64.951 1.00 43.97 106 SER B CA 1
ATOM 2516 C C . SER B 1 109 ? -2.074 22.636 63.439 1.00 39.17 106 SER B C 1
ATOM 2517 O O . SER B 1 109 ? -1.085 22.915 62.741 1.00 38.45 106 SER B O 1
ATOM 2520 N N . VAL B 1 110 ? -3.182 22.099 62.963 1.00 34.85 107 VAL B N 1
ATOM 2521 C CA . VAL B 1 110 ? -3.503 22.087 61.534 1.00 32.14 107 VAL B CA 1
ATOM 2522 C C . VAL B 1 110 ? -4.481 23.231 61.296 1.00 31.90 107 VAL B C 1
ATOM 2523 O O . VAL B 1 110 ? -5.475 23.313 62.000 1.00 32.45 107 VAL B O 1
ATOM 2527 N N . LEU B 1 111 ? -4.138 24.135 60.390 1.00 28.66 108 LEU B N 1
ATOM 2528 C CA . LEU B 1 111 ? -4.991 25.261 60.053 1.00 28.76 108 LEU B CA 1
ATOM 2529 C C . LEU B 1 111 ? -5.452 25.116 58.616 1.00 27.11 108 LEU B C 1
ATOM 2530 O O . LEU B 1 111 ? -4.669 24.777 57.711 1.00 26.79 108 LEU B O 1
ATOM 2535 N N . VAL B 1 112 ? -6.724 25.392 58.406 1.00 26.30 109 VAL B N 1
ATOM 2536 C CA . VAL B 1 112 ? -7.258 25.414 57.048 1.00 25.58 109 VAL B CA 1
ATOM 2537 C C . VAL B 1 112 ? -7.970 26.755 56.880 1.00 25.31 109 VAL B C 1
ATOM 2538 O O . VAL B 1 112 ? -8.935 27.067 57.596 1.00 26.63 109 VAL B O 1
ATOM 2542 N N . THR B 1 113 ? -7.451 27.572 55.966 1.00 24.10 110 THR B N 1
ATOM 2543 C CA . THR B 1 113 ? -7.972 28.893 55.694 1.00 25.09 110 THR B CA 1
ATOM 2544 C C . THR B 1 113 ? -8.639 28.800 54.344 1.00 25.52 110 THR B C 1
ATOM 2545 O O . THR B 1 113 ? -7.991 28.513 53.357 1.00 26.10 110 THR B O 1
ATOM 2549 N N . ARG B 1 114 ? -9.908 28.972 54.268 1.00 25.81 111 ARG B N 1
ATOM 2550 C CA . ARG B 1 114 ? -10.692 28.627 53.095 1.00 26.88 111 ARG B CA 1
ATOM 2551 C C . ARG B 1 114 ? -11.441 29.760 52.461 1.00 26.42 111 ARG B C 1
ATOM 2552 O O . ARG B 1 114 ? -12.149 30.495 53.132 1.00 27.04 111 ARG B O 1
ATOM 2560 N N . ASN B 1 115 ? -11.314 29.896 51.189 1.00 26.36 112 ASN B N 1
ATOM 2561 C CA . ASN B 1 115 ? -12.082 30.832 50.364 1.00 27.69 112 ASN B CA 1
ATOM 2562 C C . ASN B 1 115 ? -12.421 30.130 49.089 1.00 29.79 112 ASN B C 1
ATOM 2563 O O . ASN B 1 115 ? -11.978 30.529 48.040 1.00 28.41 112 ASN B O 1
ATOM 2568 N N . SER B 1 116 ? -13.248 29.123 49.177 1.00 31.16 113 SER B N 1
ATOM 2569 C CA A SER B 1 116 ? -13.509 28.299 47.990 0.50 32.86 113 SER B CA 1
ATOM 2570 C CA B SER B 1 116 ? -13.496 28.255 48.070 0.50 32.79 113 SER B CA 1
ATOM 2571 C C . SER B 1 116 ? -14.929 27.883 47.690 1.00 34.84 113 SER B C 1
ATOM 2572 O O . SER B 1 116 ? -15.208 27.442 46.604 1.00 35.83 113 SER B O 1
ATOM 2577 N N . GLU B 1 117 ? -15.871 27.974 48.574 1.00 37.75 114 GLU B N 1
ATOM 2578 C CA . GLU B 1 117 ? -17.164 27.360 48.142 1.00 41.93 114 GLU B CA 1
ATOM 2579 C C . GLU B 1 117 ? -17.184 25.884 47.535 1.00 39.32 114 GLU B C 1
ATOM 2580 O O . GLU B 1 117 ? -18.182 25.463 47.000 1.00 41.47 114 GLU B O 1
ATOM 2586 N N . VAL B 1 118 ? -16.128 25.103 47.675 1.00 34.96 115 VAL B N 1
ATOM 2587 C CA . VAL B 1 118 ? -16.151 23.654 47.416 1.00 32.81 115 VAL B CA 1
ATOM 2588 C C . VAL B 1 118 ? -16.036 22.946 48.776 1.00 31.05 115 VAL B C 1
ATOM 2589 O O . VAL B 1 118 ? -15.256 23.381 49.607 1.00 30.13 115 VAL B O 1
ATOM 2593 N N . PRO B 1 119 ? -16.788 21.868 49.014 1.00 30.21 116 PRO B N 1
ATOM 2594 C CA . PRO B 1 119 ? -16.602 21.195 50.304 1.00 29.54 116 PRO B CA 1
ATOM 2595 C C . PRO B 1 119 ? -15.249 20.525 50.473 1.00 27.14 116 PRO B C 1
ATOM 2596 O O . PRO B 1 119 ? -14.589 20.183 49.503 1.00 26.55 116 PRO B O 1
ATOM 2608 N N . LEU B 1 121 ? -13.242 17.286 52.922 1.00 23.44 118 LEU B N 1
ATOM 2609 C CA . LEU B 1 121 ? -13.471 16.162 53.814 1.00 22.79 118 LEU B CA 1
ATOM 2610 C C . LEU B 1 121 ? -12.510 16.192 54.992 1.00 23.68 118 LEU B C 1
ATOM 2611 O O . LEU B 1 121 ? -11.326 16.505 54.851 1.00 22.58 118 LEU B O 1
ATOM 2616 N N . LEU B 1 122 ? -12.983 15.818 56.146 1.00 26.58 119 LEU B N 1
ATOM 2617 C CA . LEU B 1 122 ? -12.190 15.703 57.339 1.00 26.71 119 LEU B CA 1
ATOM 2618 C C . LEU B 1 122 ? -12.313 14.268 57.869 1.00 26.20 119 LEU B C 1
ATOM 2619 O O . LEU B 1 122 ? -13.446 13.731 58.043 1.00 27.71 119 LEU B O 1
ATOM 2624 N N . GLY B 1 123 ? -11.199 13.624 58.082 1.00 26.15 120 GLY B N 1
ATOM 2625 C CA . GLY B 1 123 ? -11.178 12.283 58.621 1.00 25.23 120 GLY B CA 1
ATOM 2626 C C . GLY B 1 123 ? -10.658 12.322 60.037 1.00 25.98 120 GLY B C 1
ATOM 2627 O O . GLY B 1 123 ? -9.597 12.885 60.331 1.00 25.80 120 GLY B O 1
ATOM 2628 N N . ARG B 1 124 ? -11.422 11.758 60.948 1.00 28.65 121 ARG B N 1
ATOM 2629 C CA . ARG B 1 124 ? -11.065 11.722 62.362 1.00 32.31 121 ARG B CA 1
ATOM 2630 C C . ARG B 1 124 ? -10.933 10.279 62.690 1.00 33.29 121 ARG B C 1
ATOM 2631 O O . ARG B 1 124 ? -11.925 9.596 62.930 1.00 34.86 121 ARG B O 1
ATOM 2639 N N . ASN B 1 125 ? -9.706 9.803 62.658 1.00 35.25 122 ASN B N 1
ATOM 2640 C CA . ASN B 1 125 ? -9.393 8.433 62.937 1.00 37.59 122 ASN B CA 1
ATOM 2641 C C . ASN B 1 125 ? -10.203 7.435 62.122 1.00 37.58 122 ASN B C 1
ATOM 2642 O O . ASN B 1 125 ? -10.683 6.454 62.664 1.00 37.06 122 ASN B O 1
ATOM 2647 N N . GLY B 1 126 ? -10.351 7.712 60.827 1.00 36.90 123 GLY B N 1
ATOM 2648 C CA . GLY B 1 126 ? -11.021 6.797 59.874 1.00 36.91 123 GLY B CA 1
ATOM 2649 C C . GLY B 1 126 ? -12.478 7.164 59.557 1.00 34.07 123 GLY B C 1
ATOM 2650 O O . GLY B 1 126 ? -13.070 6.648 58.614 1.00 35.09 123 GLY B O 1
ATOM 2651 N N . GLU B 1 127 ? -13.085 8.008 60.390 1.00 31.06 124 GLU B N 1
ATOM 2652 C CA . GLU B 1 127 ? -14.477 8.411 60.192 1.00 28.35 124 GLU B CA 1
ATOM 2653 C C . GLU B 1 127 ? -14.459 9.729 59.448 1.00 27.65 124 GLU B C 1
ATOM 2654 O O . GLU B 1 127 ? -13.960 10.721 59.961 1.00 26.93 124 GLU B O 1
ATOM 2660 N N . PHE B 1 128 ? -14.898 9.725 58.210 1.00 27.42 125 PHE B N 1
ATOM 2661 C CA . PHE B 1 128 ? -14.859 10.932 57.421 1.00 27.72 125 PHE B CA 1
ATOM 2662 C C . PHE B 1 128 ? -16.186 11.678 57.416 1.00 30.03 125 PHE B C 1
ATOM 2663 O O . PHE B 1 128 ? -17.244 11.075 57.387 1.00 30.62 125 PHE B O 1
ATOM 2671 N N . GLU B 1 129 ? -16.114 12.990 57.394 1.00 31.29 126 GLU B N 1
ATOM 2672 C CA . GLU B 1 129 ? -17.262 13.835 57.224 1.00 34.01 126 GLU B CA 1
ATOM 2673 C C . GLU B 1 129 ? -16.974 14.921 56.203 1.00 35.60 126 GLU B C 1
ATOM 2674 O O . GLU B 1 129 ? -15.820 15.182 55.885 1.00 35.49 126 GLU B O 1
ATOM 2680 N N . GLN B 1 130 ? -18.017 15.537 55.703 1.00 36.68 127 GLN B N 1
ATOM 2681 C CA . GLN B 1 130 ? -17.934 16.605 54.749 1.00 39.46 127 GLN B CA 1
ATOM 2682 C C . GLN B 1 130 ? -18.215 17.911 55.429 1.00 42.92 127 GLN B C 1
ATOM 2683 O O . GLN B 1 130 ? -19.202 18.026 56.180 1.00 43.86 127 GLN B O 1
ATOM 2689 N N . ILE B 1 131 ? -17.397 18.902 55.156 1.00 44.90 128 ILE B N 1
ATOM 2690 C CA . ILE B 1 131 ? -17.493 20.201 55.759 1.00 50.79 128 ILE B CA 1
ATOM 2691 C C . ILE B 1 131 ? -17.649 21.276 54.696 1.00 57.06 128 ILE B C 1
ATOM 2692 O O . ILE B 1 131 ? -16.764 21.455 53.871 1.00 53.80 128 ILE B O 1
ATOM 2697 N N . SER B 1 132 ? -18.774 21.998 54.728 1.00 65.61 129 SER B N 1
ATOM 2698 C CA . SER B 1 132 ? -19.082 22.998 53.689 1.00 73.64 129 SER B CA 1
ATOM 2699 C C . SER B 1 132 ? -18.705 24.438 54.066 1.00 78.83 129 SER B C 1
ATOM 2700 O O . SER B 1 132 ? -18.777 25.341 53.221 1.00 81.14 129 SER B O 1
ATOM 2703 N N . GLU B 1 133 ? -18.265 24.646 55.307 1.00 81.33 130 GLU B N 1
ATOM 2704 C CA . GLU B 1 133 ? -17.777 25.958 55.749 1.00 85.63 130 GLU B CA 1
ATOM 2705 C C . GLU B 1 133 ? -16.605 26.442 54.891 1.00 84.25 130 GLU B C 1
ATOM 2706 O O . GLU B 1 133 ? -15.563 25.794 54.822 1.00 81.47 130 GLU B O 1
ATOM 2712 N N . SER B 1 134 ? -16.811 27.587 54.246 1.00 86.09 131 SER B N 1
ATOM 2713 C CA . SER B 1 134 ? -15.762 28.337 53.547 1.00 85.76 131 SER B CA 1
ATOM 2714 C C . SER B 1 134 ? -16.169 29.792 53.425 1.00 91.70 131 SER B C 1
ATOM 2715 O O . SER B 1 134 ? -17.347 30.122 53.545 1.00 93.98 131 SER B O 1
ATOM 2718 N N . GLY B 1 135 ? -15.193 30.652 53.156 1.00 94.23 132 GLY B N 1
ATOM 2719 C CA . GLY B 1 135 ? -15.444 32.073 53.016 1.00 98.62 132 GLY B CA 1
ATOM 2720 C C . GLY B 1 135 ? -15.810 32.456 51.601 1.00 98.65 132 GLY B C 1
ATOM 2721 O O . GLY B 1 135 ? -15.854 33.636 51.291 1.00 102.63 132 GLY B O 1
ATOM 2722 N N . GLY B 1 136 ? -16.059 31.471 50.742 1.00 92.42 133 GLY B N 1
ATOM 2723 C CA . GLY B 1 136 ? -16.335 31.734 49.334 1.00 89.68 133 GLY B CA 1
ATOM 2724 C C . GLY B 1 136 ? -15.156 32.363 48.606 1.00 84.01 133 GLY B C 1
ATOM 2725 O O . GLY B 1 136 ? -14.171 32.767 49.210 1.00 83.06 133 GLY B O 1
ATOM 2726 N N . ARG B 1 137 ? -15.284 32.498 47.297 1.00 37.27 134 ARG B N 1
ATOM 2727 C CA . ARG B 1 137 ? -14.134 32.837 46.468 1.00 30.14 134 ARG B CA 1
ATOM 2728 C C . ARG B 1 137 ? -13.613 34.267 46.670 1.00 24.49 134 ARG B C 1
ATOM 2729 O O . ARG B 1 137 ? -14.348 35.185 47.020 1.00 24.31 134 ARG B O 1
ATOM 2737 N N . ILE B 1 138 ? -12.327 34.453 46.434 1.00 21.17 135 ILE B N 1
ATOM 2738 C CA . ILE B 1 138 ? -11.707 35.761 46.456 1.00 19.83 135 ILE B CA 1
ATOM 2739 C C . ILE B 1 138 ? -11.776 36.497 45.102 1.00 20.27 135 ILE B C 1
ATOM 2740 O O . ILE B 1 138 ? -12.108 35.933 44.055 1.00 22.15 135 ILE B O 1
ATOM 2745 N N . GLY B 1 139 ? -11.459 37.780 45.171 1.00 20.00 136 GLY B N 1
ATOM 2746 C CA . GLY B 1 139 ? -11.269 38.620 44.024 1.00 20.94 136 GLY B CA 1
ATOM 2747 C C . GLY B 1 139 ? -12.383 39.556 43.606 1.00 21.58 136 GLY B C 1
ATOM 2748 O O . GLY B 1 139 ? -12.140 40.443 42.777 1.00 24.22 136 GLY B O 1
ATOM 2749 N N . ILE B 1 140 ? -13.584 39.350 44.134 1.00 22.42 137 ILE B N 1
ATOM 2750 C CA . ILE B 1 140 ? -14.758 40.112 43.695 1.00 23.68 137 ILE B CA 1
ATOM 2751 C C . ILE B 1 140 ? -15.318 41.035 44.765 1.00 24.65 137 ILE B C 1
ATOM 2752 O O . ILE B 1 140 ? -15.498 42.215 44.494 1.00 28.71 137 ILE B O 1
ATOM 2757 N N . TYR B 1 141 ? -15.702 40.509 45.928 1.00 24.68 138 TYR B N 1
ATOM 2758 C CA . TYR B 1 141 ? -16.211 41.405 46.982 1.00 26.11 138 TYR B CA 1
ATOM 2759 C C . TYR B 1 141 ? -15.052 42.097 47.677 1.00 26.06 138 TYR B C 1
ATOM 2760 O O . TYR B 1 141 ? -14.115 41.431 48.125 1.00 27.15 138 TYR B O 1
ATOM 2769 N N . ARG B 1 142 ? -15.124 43.419 47.840 1.00 27.56 139 ARG B N 1
ATOM 2770 C CA . ARG B 1 142 ? -14.003 44.207 48.387 1.00 29.69 139 ARG B CA 1
ATOM 2771 C C . ARG B 1 142 ? -13.566 43.641 49.727 1.00 30.59 139 ARG B C 1
ATOM 2772 O O . ARG B 1 142 ? -12.353 43.475 49.985 1.00 29.92 139 ARG B O 1
ATOM 2780 N N . HIS B 1 143 ? -14.561 43.325 50.563 1.00 32.50 140 HIS B N 1
ATOM 2781 C CA . HIS B 1 143 ? -14.271 42.928 51.955 1.00 34.20 140 HIS B CA 1
ATOM 2782 C C . HIS B 1 143 ? -14.448 41.466 52.209 1.00 33.56 140 HIS B C 1
ATOM 2783 O O . HIS B 1 143 ? -14.830 41.092 53.313 1.00 36.50 140 HIS B O 1
ATOM 2790 N N . THR B 1 144 ? -14.091 40.636 51.238 1.00 30.93 141 THR B N 1
ATOM 2791 C CA . THR B 1 144 ? -14.019 39.188 51.428 1.00 30.38 141 THR B CA 1
ATOM 2792 C C . THR B 1 144 ? -13.084 38.772 52.544 1.00 32.29 141 THR B C 1
ATOM 2793 O O . THR B 1 144 ? -12.014 39.390 52.734 1.00 32.17 141 THR B O 1
ATOM 2797 N N . ARG B 1 145 ? -13.517 37.759 53.289 1.00 33.93 142 ARG B N 1
ATOM 2798 C CA . ARG B 1 145 ? -12.742 37.180 54.380 1.00 37.86 142 ARG B CA 1
ATOM 2799 C C . ARG B 1 145 ? -12.711 35.657 54.313 1.00 38.03 142 ARG B C 1
ATOM 2800 O O . ARG B 1 145 ? -13.694 35.032 53.909 1.00 36.17 142 ARG B O 1
ATOM 2808 N N . PRO B 1 146 ? -11.581 35.054 54.751 1.00 40.36 143 PRO B N 1
ATOM 2809 C CA . PRO B 1 146 ? -11.502 33.588 54.835 1.00 42.36 143 PRO B CA 1
ATOM 2810 C C . PRO B 1 146 ? -12.378 33.023 55.955 1.00 46.66 143 PRO B C 1
ATOM 2811 O O . PRO B 1 146 ? -12.685 33.744 56.909 1.00 44.27 143 PRO B O 1
ATOM 2815 N N . ARG B 1 147 ? -12.824 31.777 55.811 1.00 50.34 144 ARG B N 1
ATOM 2816 C CA . ARG B 1 147 ? -13.329 31.031 56.965 1.00 53.90 144 ARG B CA 1
ATOM 2817 C C . ARG B 1 147 ? -12.323 29.988 57.364 1.00 52.51 144 ARG B C 1
ATOM 2818 O O . ARG B 1 147 ? -11.645 29.369 56.528 1.00 49.05 144 ARG B O 1
ATOM 2826 N N . VAL B 1 148 ? -12.208 29.795 58.670 1.00 52.30 145 VAL B N 1
ATOM 2827 C CA . VAL B 1 148 ? -11.003 29.200 59.211 1.00 51.00 145 VAL B CA 1
ATOM 2828 C C . VAL B 1 148 ? -11.357 28.005 60.081 1.00 49.58 145 VAL B C 1
ATOM 2829 O O . VAL B 1 148 ? -12.330 28.014 60.841 1.00 49.19 145 VAL B O 1
ATOM 2833 N N . LEU B 1 149 ? -10.567 26.958 59.940 1.00 45.84 146 LEU B N 1
ATOM 2834 C CA . LEU B 1 149 ? -10.741 25.781 60.735 1.00 45.15 146 LEU B CA 1
ATOM 2835 C C . LEU B 1 149 ? -9.377 25.507 61.361 1.00 42.96 146 LEU B C 1
ATOM 2836 O O . LEU B 1 149 ? -8.304 25.768 60.764 1.00 39.47 146 LEU B O 1
ATOM 2841 N N . GLU B 1 150 ? -9.405 25.030 62.594 1.00 42.82 147 GLU B N 1
ATOM 2842 C CA . GLU B 1 150 ? -8.192 24.745 63.321 1.00 43.45 147 GLU B CA 1
ATOM 2843 C C . GLU B 1 150 ? -8.430 23.391 63.985 1.00 42.24 147 GLU B C 1
ATOM 2844 O O . GLU B 1 150 ? -9.512 23.134 64.497 1.00 42.71 147 GLU B O 1
ATOM 2850 N N . PHE B 1 151 ? -7.457 22.494 63.866 1.00 39.73 148 PHE B N 1
ATOM 2851 C CA . PHE B 1 151 ? -7.531 21.154 64.459 1.00 38.62 148 PHE B CA 1
ATOM 2852 C C . PHE B 1 151 ? -6.206 20.877 65.178 1.00 37.32 148 PHE B C 1
ATOM 2853 O O . PHE B 1 151 ? -5.140 21.228 64.688 1.00 36.24 148 PHE B O 1
ATOM 2861 N N . PRO B 1 152 ? -6.254 20.274 66.384 1.00 37.89 149 PRO B N 1
ATOM 2862 C CA . PRO B 1 152 ? -5.015 19.838 66.992 1.00 36.20 149 PRO B CA 1
ATOM 2863 C C . PRO B 1 152 ? -4.282 18.856 66.060 1.00 34.63 149 PRO B C 1
ATOM 2864 O O . PRO B 1 152 ? -4.892 18.029 65.404 1.00 34.69 149 PRO B O 1
ATOM 2868 N N . ALA B 1 153 ? -2.982 19.001 65.963 1.00 33.11 150 ALA B N 1
ATOM 2869 C CA . ALA B 1 153 ? -2.227 18.165 65.053 1.00 32.59 150 ALA B CA 1
ATOM 2870 C C . ALA B 1 153 ? -1.948 16.794 65.717 1.00 31.47 150 ALA B C 1
ATOM 2871 O O . ALA B 1 153 ? -0.826 16.525 66.155 1.00 33.57 150 ALA B O 1
ATOM 2873 N N . GLU B 1 154 ? -2.952 15.919 65.753 1.00 30.94 151 GLU B N 1
ATOM 2874 C CA . GLU B 1 154 ? -2.755 14.575 66.309 1.00 30.68 151 GLU B CA 1
ATOM 2875 C C . GLU B 1 154 ? -2.733 13.490 65.270 1.00 28.67 151 GLU B C 1
ATOM 2876 O O . GLU B 1 154 ? -3.435 13.574 64.279 1.00 27.07 151 GLU B O 1
ATOM 2882 N N . PRO B 1 155 ? -2.010 12.403 65.546 1.00 26.94 152 PRO B N 1
ATOM 2883 C CA . PRO B 1 155 ? -2.082 11.253 64.615 1.00 26.76 152 PRO B CA 1
ATOM 2884 C C . PRO B 1 155 ? -3.548 10.812 64.368 1.00 26.82 152 PRO B C 1
ATOM 2885 O O . PRO B 1 155 ? -4.329 10.767 65.309 1.00 27.80 152 PRO B O 1
ATOM 2889 N N . GLY B 1 156 ? -3.881 10.500 63.131 1.00 26.46 153 GLY B N 1
ATOM 2890 C CA . GLY B 1 156 ? -5.191 10.012 62.729 1.00 27.07 153 GLY B CA 1
ATOM 2891 C C . GLY B 1 156 ? -6.058 11.056 62.100 1.00 26.57 153 GLY B C 1
ATOM 2892 O O . GLY B 1 156 ? -7.158 10.752 61.709 1.00 28.29 153 GLY B O 1
ATOM 2893 N N . LEU B 1 157 ? -5.581 12.296 62.029 1.00 24.08 154 LEU B N 1
ATOM 2894 C CA . LEU B 1 157 ? -6.276 13.387 61.352 1.00 23.64 154 LEU B CA 1
ATOM 2895 C C . LEU B 1 157 ? -5.974 13.332 59.872 1.00 22.83 154 LEU B C 1
ATOM 2896 O O . LEU B 1 157 ? -4.801 13.231 59.513 1.00 24.42 154 LEU B O 1
ATOM 2901 N N . THR B 1 158 ? -6.975 13.412 59.027 1.00 22.36 155 THR B N 1
ATOM 2902 C CA . THR B 1 158 ? -6.801 13.507 57.571 1.00 21.78 155 THR B CA 1
ATOM 2903 C C . THR B 1 158 ? -7.665 14.669 57.055 1.00 21.92 155 THR B C 1
ATOM 2904 O O . THR B 1 158 ? -8.800 14.873 57.495 1.00 22.54 155 THR B O 1
ATOM 2908 N N . VAL B 1 159 ? -7.153 15.438 56.131 1.00 21.76 156 VAL B N 1
ATOM 2909 C CA . VAL B 1 159 ? -7.854 16.497 55.451 1.00 21.82 156 VAL B CA 1
ATOM 2910 C C . VAL B 1 159 ? -7.759 16.259 53.981 1.00 21.46 156 VAL B C 1
ATOM 2911 O O . VAL B 1 159 ? -6.669 15.990 53.446 1.00 20.77 156 VAL B O 1
ATOM 2915 N N . ILE B 1 160 ? -8.880 16.319 53.288 1.00 21.53 157 ILE B N 1
ATOM 2916 C CA . ILE B 1 160 ? -8.886 16.221 51.823 1.00 21.03 157 ILE B CA 1
ATOM 2917 C C . ILE B 1 160 ? -9.509 17.454 51.240 1.00 21.46 157 ILE B C 1
ATOM 2918 O O . ILE B 1 160 ? -10.666 17.757 51.518 1.00 22.97 157 ILE B O 1
ATOM 2923 N N . LEU B 1 161 ? -8.779 18.207 50.428 1.00 20.35 1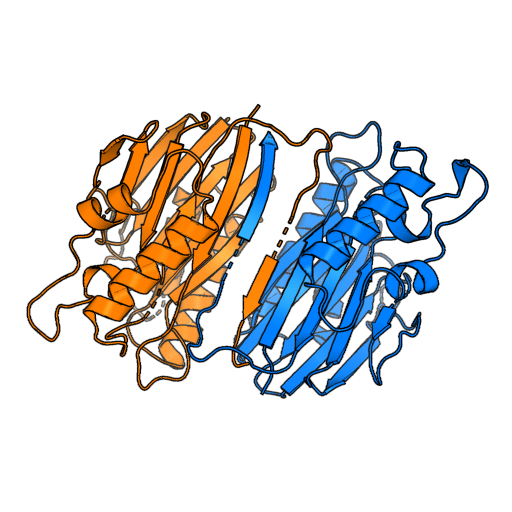58 LEU B N 1
ATOM 2924 C CA . LEU B 1 161 ? -9.216 19.412 49.765 1.00 20.18 158 LEU B CA 1
ATOM 2925 C C . LEU B 1 161 ? -9.201 19.104 48.268 1.00 20.35 158 LEU B C 1
ATOM 2926 O O . LEU B 1 161 ? -8.304 18.434 47.776 1.00 21.91 158 LEU B O 1
ATOM 2931 N N . VAL B 1 162 ? -10.205 19.599 47.545 1.00 20.18 159 VAL B N 1
ATOM 2932 C CA . VAL B 1 162 ? -10.313 19.442 46.135 1.00 20.29 159 VAL B CA 1
ATOM 2933 C C . VAL B 1 162 ? -10.655 20.754 45.452 1.00 20.80 159 VAL B C 1
ATOM 2934 O O . VAL B 1 162 ? -11.232 21.703 46.036 1.00 21.88 159 VAL B O 1
ATOM 2938 N N . SER B 1 163 ? -10.400 20.762 44.166 1.00 20.55 160 SER B N 1
ATOM 2939 C CA . SER B 1 163 ? -10.905 21.804 43.334 1.00 20.13 160 SER B CA 1
ATOM 2940 C C . SER B 1 163 ? -12.264 21.409 42.793 1.00 21.16 160 SER B C 1
ATOM 2941 O O . SER B 1 163 ? -12.672 20.296 42.856 1.00 22.09 160 SER B O 1
ATOM 2944 N N . ASP B 1 164 ? -12.959 22.386 42.246 1.00 21.45 161 ASP B N 1
ATOM 2945 C CA . ASP B 1 164 ? -14.301 22.110 41.794 1.00 22.96 161 ASP B CA 1
ATOM 2946 C C . ASP B 1 164 ? -14.391 21.156 40.631 1.00 22.23 161 ASP B C 1
ATOM 2947 O O . ASP B 1 164 ? -15.432 20.573 40.404 1.00 24.71 161 ASP B O 1
ATOM 2952 N N . GLY B 1 165 ? -13.286 20.900 39.933 1.00 20.63 162 GLY B N 1
ATOM 2953 C CA . GLY B 1 165 ? -13.325 19.932 38.867 1.00 21.04 162 GLY B CA 1
ATOM 2954 C C . GLY B 1 165 ? -13.569 18.524 39.360 1.00 21.25 162 GLY B C 1
ATOM 2955 O O . GLY B 1 165 ? -14.062 17.685 38.633 1.00 23.17 162 GLY B O 1
ATOM 2956 N N . ILE B 1 166 ? -13.155 18.244 40.568 1.00 22.31 163 ILE B N 1
ATOM 2957 C CA . ILE B 1 166 ? -13.438 16.958 41.201 1.00 22.67 163 ILE B CA 1
ATOM 2958 C C . ILE B 1 166 ? -14.930 16.879 41.557 1.00 24.55 163 ILE B C 1
ATOM 2959 O O . ILE B 1 166 ? -15.580 15.886 41.262 1.00 25.01 163 ILE B O 1
ATOM 2964 N N . ILE B 1 167 ? -15.456 17.919 42.168 1.00 25.05 164 ILE B N 1
ATOM 2965 C CA . ILE B 1 167 ? -16.906 17.922 42.538 1.00 27.14 164 ILE B CA 1
ATOM 2966 C C . ILE B 1 167 ? -17.789 17.850 41.300 1.00 27.68 164 ILE B C 1
ATOM 2967 O O . ILE B 1 167 ? -18.879 17.222 41.302 1.00 30.12 164 ILE B O 1
ATOM 2972 N N . GLY B 1 168 ? -17.346 18.500 40.225 1.00 27.45 165 GLY B N 1
ATOM 2973 C CA . GLY B 1 168 ? -18.059 18.497 38.912 1.00 27.64 165 GLY B CA 1
ATOM 2974 C C . GLY B 1 168 ? -17.993 17.208 38.069 1.00 27.29 165 GLY B C 1
ATOM 2975 O O . GLY B 1 168 ? -18.720 17.082 37.078 1.00 28.47 165 GLY B O 1
ATOM 2976 N N . ALA B 1 169 ? -17.105 16.289 38.441 1.00 26.53 166 ALA B N 1
ATOM 2977 C CA . ALA B 1 169 ? -16.863 15.090 37.637 1.00 27.15 166 ALA B CA 1
ATOM 2978 C C . ALA B 1 169 ? -18.128 14.288 37.567 1.00 28.66 166 ALA B C 1
ATOM 2979 O O . ALA B 1 169 ? -18.759 14.093 38.575 1.00 29.43 166 ALA B O 1
ATOM 2981 N N . GLY B 1 170 ? -18.461 13.851 36.363 1.00 28.90 167 GLY B N 1
ATOM 2982 C CA . GLY B 1 170 ? -19.721 13.123 36.114 1.00 30.39 167 GLY B CA 1
ATOM 2983 C C . GLY B 1 170 ? -20.877 14.015 35.746 1.00 32.72 167 GLY B C 1
ATOM 2984 O O . GLY B 1 170 ? -21.915 13.518 35.266 1.00 34.20 167 GLY B O 1
ATOM 2985 N N . GLY B 1 171 ? -20.737 15.314 35.980 1.00 34.59 168 GLY B N 1
ATOM 2986 C CA . GLY B 1 171 ? -21.833 16.247 35.710 1.00 38.05 168 GLY B CA 1
ATOM 2987 C C . GLY B 1 171 ? -22.291 16.206 34.263 1.00 39.36 168 GLY B C 1
ATOM 2988 O O . GLY B 1 171 ? -23.487 16.300 34.007 1.00 40.12 168 GLY B O 1
ATOM 2989 N N . ARG B 1 172 ? -21.353 16.036 33.327 1.00 40.54 169 ARG B N 1
ATOM 2990 C CA . ARG B 1 172 ? -21.645 15.968 31.875 1.00 41.49 169 ARG B CA 1
ATOM 2991 C C . ARG B 1 172 ? -22.770 14.971 31.563 1.00 41.36 169 ARG B C 1
ATOM 2992 O O . ARG B 1 172 ? -23.631 15.266 30.719 1.00 41.54 169 ARG B O 1
ATOM 3000 N N . ARG B 1 173 ? -22.729 13.799 32.200 1.00 37.82 170 ARG B N 1
ATOM 3001 C CA . ARG B 1 173 ? -23.693 12.734 31.952 1.00 39.81 170 ARG B CA 1
ATOM 3002 C C . ARG B 1 173 ? -24.701 12.673 33.096 1.00 36.17 170 ARG B C 1
ATOM 3003 O O . ARG B 1 173 ? -25.439 11.678 33.209 1.00 36.93 170 ARG B O 1
ATOM 3011 N N . GLY B 1 174 ? -24.762 13.731 33.924 1.00 32.04 171 GLY B N 1
ATOM 3012 C CA . GLY B 1 174 ? -25.736 13.792 35.008 1.00 31.01 171 GLY B CA 1
ATOM 3013 C C . GLY B 1 174 ? -25.531 12.760 36.103 1.00 30.74 171 GLY B C 1
ATOM 3014 O O . GLY B 1 174 ? -26.464 12.329 36.723 1.00 29.68 171 GLY B O 1
ATOM 3015 N N . GLN B 1 175 ? -24.280 12.330 36.317 1.00 30.24 172 GLN B N 1
ATOM 3016 C CA . GLN B 1 175 ? -23.957 11.310 37.319 1.00 30.38 172 GLN B CA 1
ATOM 3017 C C . GLN B 1 175 ? -22.750 11.807 38.165 1.00 30.44 172 GLN B C 1
ATOM 3018 O O . GLN B 1 175 ? -21.660 11.261 38.083 1.00 30.23 172 GLN B O 1
ATOM 3024 N N . PRO B 1 176 ? -22.964 12.849 38.978 1.00 29.81 173 PRO B N 1
ATOM 3025 C CA . PRO B 1 176 ? -21.884 13.510 39.674 1.00 30.08 173 PRO B CA 1
ATOM 3026 C C . PRO B 1 176 ? -21.163 12.530 40.663 1.00 30.11 173 PRO B C 1
ATOM 3027 O O . PRO B 1 176 ? -21.805 11.659 41.291 1.00 31.65 173 PRO B O 1
ATOM 3031 N N . LEU B 1 177 ? -19.860 12.674 40.795 1.00 28.85 174 LEU B N 1
ATOM 3032 C CA . LEU B 1 177 ? -19.122 11.962 41.797 1.00 28.63 174 LEU B CA 1
ATOM 3033 C C . LEU B 1 177 ? -19.717 12.126 43.186 1.00 29.76 174 LEU B C 1
ATOM 3034 O O . LEU B 1 177 ? -20.143 13.240 43.581 1.00 28.72 174 LEU B O 1
ATOM 3039 N N . GLU B 1 178 ? -19.844 11.020 43.915 1.00 30.82 175 GLU B N 1
ATOM 3040 C CA . GLU B 1 178 ? -20.305 11.118 45.319 1.00 33.36 175 GLU B CA 1
ATOM 3041 C C . GLU B 1 178 ? -19.052 11.331 46.151 1.00 31.29 175 GLU B C 1
ATOM 3042 O O . GLU B 1 178 ? -18.323 10.375 46.431 1.00 30.82 175 GLU B O 1
ATOM 3048 N N . PHE B 1 179 ? -18.798 12.580 46.509 1.00 29.40 176 PHE B N 1
ATOM 3049 C CA . PHE B 1 179 ? -17.501 12.988 47.046 1.00 28.48 176 PHE B CA 1
ATOM 3050 C C . PHE B 1 179 ? -17.202 12.333 48.411 1.00 28.40 176 PHE B C 1
ATOM 3051 O O . PHE B 1 179 ? -16.196 11.613 48.528 1.00 27.48 176 PHE B O 1
ATOM 3059 N N . LEU B 1 180 ? -18.042 12.586 49.410 1.00 29.50 177 LEU B N 1
ATOM 3060 C CA . LEU B 1 180 ? -17.857 12.017 50.761 1.00 30.81 177 LEU B CA 1
ATOM 3061 C C . LEU B 1 180 ? -17.767 10.481 50.704 1.00 32.10 177 LEU B C 1
ATOM 3062 O O . LEU B 1 180 ? -16.855 9.861 51.281 1.00 32.63 177 LEU B O 1
ATOM 3067 N N . ALA B 1 181 ? -18.689 9.848 49.996 1.00 33.51 178 ALA B N 1
ATOM 3068 C CA . ALA B 1 181 ? -18.645 8.401 49.867 1.00 35.60 178 ALA B CA 1
ATOM 3069 C C . ALA B 1 181 ? -17.367 7.875 49.218 1.00 35.09 178 ALA B C 1
ATOM 3070 O O . ALA B 1 181 ? -16.798 6.882 49.680 1.00 37.13 178 ALA B O 1
ATOM 3072 N N . THR B 1 182 ? -16.886 8.565 48.175 1.00 33.51 179 THR B N 1
ATOM 3073 C CA . THR B 1 182 ? -15.706 8.114 47.461 1.00 31.69 179 THR B CA 1
ATOM 3074 C C . THR B 1 182 ? -14.444 8.342 48.369 1.00 31.78 179 THR B C 1
ATOM 3075 O O . THR B 1 182 ? -13.590 7.470 48.483 1.00 31.57 179 THR B O 1
ATOM 3079 N N . GLY B 1 183 ? -14.396 9.468 49.076 1.00 31.39 180 GLY B N 1
ATOM 3080 C CA . GLY B 1 183 ? -13.268 9.742 49.973 1.00 31.48 180 GLY B CA 1
ATOM 3081 C C . GLY B 1 183 ? -13.109 8.701 51.062 1.00 34.05 180 GLY B C 1
ATOM 3082 O O . GLY B 1 183 ? -12.039 8.161 51.260 1.00 34.79 180 GLY B O 1
ATOM 3083 N N . GLY B 1 184 ? -14.197 8.431 51.788 1.00 36.90 181 GLY B N 1
ATOM 3084 C CA . GLY B 1 184 ? -14.180 7.401 52.835 1.00 39.97 181 GLY B CA 1
ATOM 3085 C C . GLY B 1 184 ? -13.840 6.029 52.282 1.00 41.94 181 GLY B C 1
ATOM 3086 O O . GLY B 1 184 ? -13.136 5.252 52.932 1.00 43.59 181 GLY B O 1
ATOM 3087 N N . ARG B 1 185 ? -14.331 5.729 51.092 1.00 43.36 182 ARG B N 1
ATOM 3088 C CA . ARG B 1 185 ? -14.009 4.474 50.450 1.00 45.67 182 ARG B CA 1
ATOM 3089 C C . ARG B 1 185 ? -12.493 4.320 50.287 1.00 44.81 182 ARG B C 1
ATOM 3090 O O . ARG B 1 185 ? -11.919 3.329 50.736 1.00 46.20 182 ARG B O 1
ATOM 3098 N N . VAL B 1 186 ? -11.856 5.308 49.664 1.00 41.84 183 VAL B N 1
ATOM 3099 C CA . VAL B 1 186 ? -10.455 5.188 49.232 1.00 40.51 183 VAL B CA 1
ATOM 3100 C C . VAL B 1 186 ? -9.461 5.335 50.387 1.00 40.94 183 VAL B C 1
ATOM 3101 O O . VAL B 1 186 ? -8.353 4.798 50.342 1.00 41.72 183 VAL B O 1
ATOM 3105 N N . ALA B 1 187 ? -9.874 6.041 51.437 1.00 40.60 184 ALA B N 1
ATOM 3106 C CA . ALA B 1 187 ? -9.012 6.303 52.562 1.00 41.58 184 ALA B CA 1
ATOM 3107 C C . ALA B 1 187 ? -9.067 5.182 53.560 1.00 44.95 184 ALA B C 1
ATOM 3108 O O . ALA B 1 187 ? -9.729 5.318 54.570 1.00 45.82 184 ALA B O 1
ATOM 3110 N N . GLY B 1 188 ? -8.363 4.085 53.305 1.00 48.90 185 GLY B N 1
ATOM 3111 C CA . GLY B 1 188 ? -8.201 3.036 54.322 1.00 51.97 185 GLY B CA 1
ATOM 3112 C C . GLY B 1 188 ? -7.302 3.418 55.503 1.00 53.93 185 GLY B C 1
ATOM 3113 O O . GLY B 1 188 ? -6.713 4.489 55.533 1.00 51.81 185 GLY B O 1
ATOM 3114 N N . PRO B 1 189 ? -7.145 2.518 56.482 1.00 57.64 186 PRO B N 1
ATOM 3115 C CA . PRO B 1 189 ? -6.426 2.855 57.724 1.00 58.53 186 PRO B CA 1
ATOM 3116 C C . PRO B 1 189 ? -4.921 3.111 57.582 1.00 57.21 186 PRO B C 1
ATOM 3117 O O . PRO B 1 189 ? -4.370 3.905 58.327 1.00 56.87 186 PRO B O 1
ATOM 3121 N N . GLU B 1 190 ? -4.281 2.402 56.658 1.00 56.69 187 GLU B N 1
ATOM 3122 C CA . GLU B 1 190 ? -2.850 2.508 56.385 1.00 55.51 187 GLU B CA 1
ATOM 3123 C C . GLU B 1 190 ? -2.584 3.127 55.019 1.00 52.22 187 GLU B C 1
ATOM 3124 O O . GLU B 1 190 ? -1.435 3.158 54.575 1.00 50.40 187 GLU B O 1
ATOM 3126 N N . THR B 1 191 ? -3.637 3.585 54.342 1.00 48.06 188 THR B N 1
ATOM 3127 C CA . THR B 1 191 ? -3.491 4.118 53.003 1.00 44.93 188 THR B CA 1
ATOM 3128 C C . THR B 1 191 ? -2.670 5.421 53.046 1.00 42.49 188 THR B C 1
ATOM 3129 O O . THR B 1 191 ? -3.043 6.337 53.762 1.00 40.30 188 THR B O 1
ATOM 3133 N N . PRO B 1 192 ? -1.550 5.493 52.293 1.00 41.62 189 PRO B N 1
ATOM 3134 C CA . PRO B 1 192 ? -0.778 6.736 52.321 1.00 38.37 189 PRO B CA 1
ATOM 3135 C C . PRO B 1 192 ? -1.525 7.880 51.624 1.00 33.39 189 PRO B C 1
ATOM 3136 O O . PRO B 1 192 ? -2.460 7.648 50.824 1.00 31.97 189 PRO B O 1
ATOM 3140 N N . ALA B 1 193 ? -1.181 9.083 52.024 1.00 28.37 190 ALA B N 1
ATOM 3141 C CA . ALA B 1 193 ? -1.742 10.271 51.419 1.00 25.14 190 ALA B CA 1
ATOM 3142 C C . ALA B 1 193 ? -1.744 10.222 49.880 1.00 24.72 190 ALA B C 1
ATOM 3143 O O . ALA B 1 193 ? -2.752 10.581 49.235 1.00 23.41 190 ALA B O 1
ATOM 3145 N N . GLN B 1 194 ? -0.628 9.807 49.291 1.00 25.33 191 GLN B N 1
ATOM 3146 C CA . GLN B 1 194 ? -0.507 9.816 47.833 1.00 27.11 191 GLN B CA 1
ATOM 3147 C C . GLN B 1 194 ? -1.548 8.885 47.207 1.00 26.79 191 GLN B C 1
ATOM 3148 O O . GLN B 1 194 ? -2.097 9.238 46.159 1.00 25.77 191 GLN B O 1
ATOM 3154 N N . ALA B 1 195 ? -1.870 7.773 47.882 1.00 27.14 192 ALA B N 1
ATOM 3155 C CA . ALA B 1 195 ? -2.781 6.757 47.346 1.00 27.02 192 ALA B CA 1
ATOM 3156 C C . ALA B 1 195 ? -4.203 7.249 47.439 1.00 26.64 192 ALA B C 1
ATOM 3157 O O . ALA B 1 195 ? -4.942 7.129 46.472 1.00 27.37 192 ALA B O 1
ATOM 3159 N N . ILE B 1 196 ? -4.538 7.928 48.548 1.00 24.09 193 ILE B N 1
ATOM 3160 C CA . ILE B 1 196 ? -5.821 8.641 48.660 1.00 23.17 193 ILE B CA 1
ATOM 3161 C C . ILE B 1 196 ? -6.002 9.664 47.493 1.00 22.32 193 ILE B C 1
ATOM 3162 O O . ILE B 1 196 ? -7.023 9.665 46.788 1.00 22.07 193 ILE B O 1
ATOM 3167 N N . ALA B 1 197 ? -4.996 10.513 47.293 1.00 21.00 194 ALA B N 1
ATOM 3168 C CA . ALA B 1 197 ? -5.067 11.531 46.261 1.00 20.46 194 ALA B CA 1
ATOM 3169 C C . ALA B 1 197 ? -5.199 10.886 44.868 1.00 21.05 194 ALA B C 1
ATOM 3170 O O . ALA B 1 197 ? -6.084 11.291 44.099 1.00 21.73 194 ALA B O 1
ATOM 3172 N N . ASP B 1 198 ? -4.354 9.900 44.582 1.00 22.19 195 ASP B N 1
ATOM 3173 C CA . ASP B 1 198 ? -4.335 9.217 43.279 1.00 23.43 195 ASP B CA 1
ATOM 3174 C C . ASP B 1 198 ? -5.720 8.594 43.006 1.00 24.07 195 ASP B C 1
ATOM 3175 O O . ASP B 1 198 ? -6.300 8.729 41.915 1.00 24.70 195 ASP B O 1
ATOM 3180 N N . GLU B 1 199 ? -6.260 7.954 44.020 1.00 23.09 196 GLU B N 1
ATOM 3181 C CA . GLU B 1 199 ? -7.496 7.166 43.832 1.00 24.76 196 GLU B CA 1
ATOM 3182 C C . GLU B 1 199 ? -8.724 8.044 43.758 1.00 24.22 196 GLU B C 1
ATOM 3183 O O . GLU B 1 199 ? -9.701 7.729 43.034 1.00 25.70 196 GLU B O 1
ATOM 3189 N N . LEU B 1 200 ? -8.703 9.159 44.476 1.00 22.31 197 LEU B N 1
ATOM 3190 C CA . LEU B 1 200 ? -9.808 10.087 44.363 1.00 21.96 197 LEU B CA 1
ATOM 3191 C C . LEU B 1 200 ? -9.824 10.741 42.976 1.00 20.67 197 LEU B C 1
ATOM 3192 O O . LEU B 1 200 ? -10.858 10.883 42.351 1.00 21.88 197 LEU B O 1
ATOM 3197 N N . LEU B 1 201 ? -8.651 11.166 42.505 1.00 20.07 198 LEU B N 1
ATOM 3198 C CA . LEU B 1 201 ? -8.531 11.705 41.171 1.00 19.32 198 LEU B CA 1
ATOM 3199 C C . LEU B 1 201 ? -8.991 10.685 40.080 1.00 20.46 198 LEU B C 1
ATOM 3200 O O . LEU B 1 201 ? -9.723 11.045 39.176 1.00 21.37 198 LEU B O 1
ATOM 3205 N N . GLU B 1 202 ? -8.590 9.424 40.232 1.00 21.79 199 GLU B N 1
ATOM 3206 C CA . GLU B 1 202 ? -8.929 8.393 39.265 1.00 21.65 199 GLU B CA 1
ATOM 3207 C C . GLU B 1 202 ? -10.472 8.212 39.274 1.00 22.42 199 GLU B C 1
ATOM 3208 O O . GLU B 1 202 ? -11.111 8.076 38.235 1.00 23.03 199 GLU B O 1
ATOM 3214 N N . ALA B 1 203 ? -11.081 8.233 40.441 1.00 22.99 200 ALA B N 1
ATOM 3215 C CA . ALA B 1 203 ? -12.529 8.108 40.456 1.00 23.36 200 ALA B CA 1
ATOM 3216 C C . ALA B 1 203 ? -13.247 9.264 39.744 1.00 23.70 200 ALA B C 1
ATOM 3217 O O . ALA B 1 203 ? -14.215 9.079 39.032 1.00 24.48 200 ALA B O 1
ATOM 3219 N N . ALA B 1 204 ? -12.747 10.483 39.926 1.00 22.48 201 ALA B N 1
ATOM 3220 C CA . ALA B 1 204 ? -13.248 11.614 39.182 1.00 22.36 201 ALA B CA 1
ATOM 3221 C C . ALA B 1 204 ? -13.047 11.465 37.673 1.00 22.85 201 ALA B C 1
ATOM 3222 O O . ALA B 1 204 ? -13.905 11.816 36.906 1.00 24.73 201 ALA B O 1
ATOM 3224 N N . LEU B 1 205 ? -11.895 10.945 37.255 1.00 23.17 202 LEU B N 1
ATOM 3225 C CA . LEU B 1 205 ? -11.622 10.751 35.830 1.00 23.18 202 LEU B CA 1
ATOM 3226 C C . LEU B 1 205 ? -12.544 9.719 35.242 1.00 24.90 202 LEU B C 1
ATOM 3227 O O . LEU B 1 205 ? -13.066 9.900 34.131 1.00 26.92 202 LEU B O 1
ATOM 3232 N N . VAL B 1 206 ? -12.809 8.645 35.988 1.00 25.23 203 VAL B N 1
ATOM 3233 C CA . VAL B 1 206 ? -13.748 7.632 35.498 1.00 27.33 203 VAL B CA 1
ATOM 3234 C C . VAL B 1 206 ? -15.162 8.273 35.368 1.00 27.64 203 VAL B C 1
ATOM 3235 O O . VAL B 1 206 ? -15.828 8.057 34.391 1.00 28.93 203 VAL B O 1
ATOM 3239 N N . ALA B 1 207 ? -15.568 9.101 36.323 1.00 27.37 204 ALA B N 1
ATOM 3240 C CA . ALA B 1 207 ? -16.841 9.808 36.242 1.00 27.76 204 ALA B CA 1
ATOM 3241 C C . ALA B 1 207 ? -16.958 10.718 34.995 1.00 28.44 204 ALA B C 1
ATOM 3242 O O . ALA B 1 207 ? -17.996 10.799 34.404 1.00 29.74 204 ALA B O 1
ATOM 3244 N N . ASP B 1 208 ? -15.862 11.341 34.575 1.00 28.55 205 ASP B N 1
ATOM 3245 C CA . ASP B 1 208 ? -15.818 12.128 33.333 1.00 29.75 205 ASP B CA 1
ATOM 3246 C C . ASP B 1 208 ? -15.378 11.334 32.110 1.00 32.30 205 ASP B C 1
ATOM 3247 O O . ASP B 1 208 ? -14.883 11.903 31.127 1.00 31.55 205 ASP B O 1
ATOM 3252 N N . ASP B 1 209 ? -15.512 10.019 32.174 1.00 35.09 206 ASP B N 1
ATOM 3253 C CA . ASP B 1 209 ? -15.144 9.136 31.039 1.00 37.91 206 ASP B CA 1
ATOM 3254 C C . ASP B 1 209 ? -13.769 9.432 30.496 1.00 36.26 206 ASP B C 1
ATOM 3255 O O . ASP B 1 209 ? -13.535 9.302 29.299 1.00 35.64 206 ASP B O 1
ATOM 3260 N N . GLY B 1 210 ? -12.845 9.832 31.377 1.00 34.28 207 GLY B N 1
ATOM 3261 C CA . GLY B 1 210 ? -11.462 10.015 30.993 1.00 33.20 207 GLY B CA 1
ATOM 3262 C C . GLY B 1 210 ? -11.158 11.326 30.332 1.00 31.58 207 GLY B C 1
ATOM 3263 O O . GLY B 1 210 ? -10.013 11.562 29.905 1.00 31.78 207 GLY B O 1
ATOM 3264 N N . ARG B 1 211 ? -12.158 12.193 30.257 1.00 28.88 208 ARG B N 1
ATOM 3265 C CA . ARG B 1 211 ? -11.990 13.514 29.690 1.00 27.23 208 ARG B CA 1
ATOM 3266 C C . ARG B 1 211 ? -12.421 14.541 30.721 1.00 25.94 208 ARG B C 1
ATOM 3267 O O . ARG B 1 211 ? -13.614 14.864 30.834 1.00 26.50 208 ARG B O 1
ATOM 3275 N N . ALA B 1 212 ? -11.440 14.981 31.503 1.00 24.07 209 ALA B N 1
ATOM 3276 C CA . ALA B 1 212 ? -11.730 15.898 32.585 1.00 23.73 209 ALA B CA 1
ATOM 3277 C C . ALA B 1 212 ? -12.511 17.101 32.088 1.00 24.29 209 ALA B C 1
ATOM 3278 O O . ALA B 1 212 ? -12.113 17.797 31.152 1.00 24.13 209 ALA B O 1
ATOM 3280 N N . GLY B 1 213 ? -13.625 17.365 32.752 1.00 23.79 210 GLY B N 1
ATOM 3281 C CA . GLY B 1 213 ? -14.460 18.470 32.369 1.00 24.57 210 GLY B CA 1
ATOM 3282 C C . GLY B 1 213 ? -13.958 19.804 32.819 1.00 23.71 210 GLY B C 1
ATOM 3283 O O . GLY B 1 213 ? -14.334 20.813 32.271 1.00 25.86 210 GLY B O 1
ATOM 3284 N N . ASP B 1 214 ? -13.073 19.785 33.809 1.00 22.52 211 ASP B N 1
ATOM 3285 C CA . ASP B 1 214 ? -12.410 20.945 34.334 1.00 22.12 211 ASP B CA 1
ATOM 3286 C C . ASP B 1 214 ? -11.111 20.456 34.964 1.00 21.27 211 ASP B C 1
ATOM 3287 O O . ASP B 1 214 ? -10.913 19.292 35.125 1.00 21.25 211 ASP B O 1
ATOM 3292 N N . ASP B 1 215 ? -10.239 21.398 35.269 1.00 20.88 212 ASP B N 1
ATOM 3293 C CA . ASP B 1 215 ? -9.054 21.086 36.029 1.00 19.84 212 ASP B CA 1
ATOM 3294 C C . ASP B 1 215 ? -9.446 20.392 37.327 1.00 19.25 212 ASP B C 1
ATOM 3295 O O . ASP B 1 215 ? -10.408 20.780 37.979 1.00 19.91 212 ASP B O 1
ATOM 3308 N N . THR B 1 217 ? -7.916 18.744 41.018 1.00 19.20 214 THR B N 1
ATOM 3309 C CA . THR B 1 217 ? -6.806 18.701 41.974 1.00 18.66 214 THR B CA 1
ATOM 3310 C C . THR B 1 217 ? -7.292 18.098 43.249 1.00 18.86 214 THR B C 1
ATOM 3311 O O . THR B 1 217 ? -8.393 18.416 43.738 1.00 18.77 214 THR B O 1
ATOM 3315 N N . VAL B 1 218 ? -6.516 17.201 43.816 1.00 18.45 215 VAL B N 1
ATOM 3316 C CA . VAL B 1 218 ? -6.783 16.599 45.126 1.00 18.38 215 VAL B CA 1
ATOM 3317 C C . VAL B 1 218 ? -5.547 16.841 45.969 1.00 18.36 215 VAL B C 1
ATOM 3318 O O . VAL B 1 218 ? -4.448 16.484 45.560 1.00 19.14 215 VAL B O 1
ATOM 3322 N N . VAL B 1 219 ? -5.736 17.415 47.150 1.00 18.34 216 VAL B N 1
ATOM 3323 C CA . VAL B 1 219 ? -4.712 17.635 48.176 1.00 18.36 216 VAL B CA 1
ATOM 3324 C C . VAL B 1 219 ? -5.082 16.860 49.413 1.00 18.79 216 VAL B C 1
ATOM 3325 O O . VAL B 1 219 ? -6.213 17.010 49.931 1.00 19.51 216 VAL B O 1
ATOM 3329 N N . VAL B 1 220 ? -4.201 15.993 49.891 1.00 18.86 217 VAL B N 1
ATOM 3330 C CA . VAL B 1 220 ? -4.435 15.179 51.051 1.00 18.72 217 VAL B CA 1
ATOM 3331 C C . VAL B 1 220 ? -3.370 15.418 52.105 1.00 19.47 217 VAL B C 1
ATOM 3332 O O . VAL B 1 220 ? -2.175 15.319 51.816 1.00 19.49 217 VAL B O 1
ATOM 3336 N N . LEU B 1 221 ? -3.760 15.684 53.343 1.00 19.24 218 LEU B N 1
ATOM 3337 C CA . LEU B 1 221 ? -2.897 15.702 54.497 1.00 19.41 218 LEU B CA 1
ATOM 3338 C C . LEU B 1 221 ? -3.255 14.543 55.381 1.00 20.03 218 LEU B C 1
ATOM 3339 O O . LEU B 1 221 ? -4.429 14.420 55.774 1.00 21.39 218 LEU B O 1
ATOM 3344 N N . ARG B 1 222 ? -2.289 13.733 55.762 1.00 20.24 219 ARG B N 1
ATOM 3345 C CA A ARG B 1 222 ? -2.480 12.647 56.713 0.50 21.11 219 ARG B CA 1
ATOM 3346 C CA B ARG B 1 222 ? -2.494 12.676 56.753 0.50 21.14 219 ARG B CA 1
ATOM 3347 C C . ARG B 1 222 ? -1.469 12.843 57.840 1.00 21.32 219 ARG B C 1
ATOM 3348 O O . ARG B 1 222 ? -0.237 12.958 57.576 1.00 22.90 219 ARG B O 1
ATOM 3363 N N . LEU B 1 223 ? -1.911 12.898 59.084 1.00 21.95 220 LEU B N 1
ATOM 3364 C CA . LEU B 1 223 ? -0.986 12.910 60.204 1.00 22.72 220 LEU B CA 1
ATOM 3365 C C . LEU B 1 223 ? -0.968 11.504 60.751 1.00 24.75 220 LEU B C 1
ATOM 3366 O O . LEU B 1 223 ? -2.044 10.900 60.979 1.00 23.92 220 LEU B O 1
ATOM 3371 N N . ARG B 1 224 ? 0.224 11.006 60.991 1.00 28.06 221 ARG B N 1
ATOM 3372 C CA . ARG B 1 224 ? 0.376 9.701 61.564 1.00 33.62 221 ARG B CA 1
ATOM 3373 C C . ARG B 1 224 ? 1.428 9.636 62.668 1.00 36.39 221 ARG B C 1
ATOM 3374 O O . ARG B 1 224 ? 2.124 10.606 62.965 1.00 32.04 221 ARG B O 1
ATOM 3382 N N . ASN B 1 225 ? 1.487 8.486 63.315 1.00 41.13 222 ASN B N 1
ATOM 3383 C CA . ASN B 1 225 ? 2.525 8.244 64.334 1.00 45.62 222 ASN B CA 1
ATOM 3384 C C . ASN B 1 225 ? 3.894 8.167 63.678 1.00 48.33 222 ASN B C 1
ATOM 3385 O O . ASN B 1 225 ? 3.973 7.909 62.475 1.00 47.74 222 ASN B O 1
ATOM 3390 N N . VAL B 1 226 ? 4.953 8.426 64.443 1.00 51.70 223 VAL B N 1
ATOM 3391 C CA . VAL B 1 226 ? 6.323 8.296 63.933 1.00 55.47 223 VAL B CA 1
ATOM 3392 C C . VAL B 1 226 ? 6.714 6.825 63.896 1.00 59.44 223 VAL B C 1
ATOM 3393 O O . VAL B 1 226 ? 6.754 6.183 64.939 1.00 60.53 223 VAL B O 1
ATOM 3397 N N . GLU B 1 227 ? 6.985 6.301 62.693 1.00 63.70 224 GLU B N 1
ATOM 3398 C CA . GLU B 1 227 ? 7.586 4.964 62.525 1.00 65.98 224 GLU B CA 1
ATOM 3399 C C . GLU B 1 227 ? 8.785 4.974 61.553 1.00 62.97 224 GLU B C 1
ATOM 3400 O O . GLU B 1 227 ? 9.008 4.027 60.793 1.00 64.14 224 GLU B O 1
ATOM 3406 N N . GLU B 1 228 ? 9.539 6.064 61.594 1.00 57.43 225 GLU B N 1
ATOM 3407 C CA . GLU B 1 228 ? 10.838 6.176 60.962 1.00 53.16 225 GLU B CA 1
ATOM 3408 C C . GLU B 1 228 ? 11.707 6.925 61.971 1.00 51.21 225 GLU B C 1
ATOM 3409 O O . GLU B 1 228 ? 11.378 8.043 62.367 1.00 51.86 225 GLU B O 1
ATOM 3411 N N . VAL B 1 229 ? 12.814 6.308 62.377 1.00 49.55 226 VAL B N 1
ATOM 3412 C CA . VAL B 1 229 ? 13.647 6.786 63.489 1.00 47.43 226 VAL B CA 1
ATOM 3413 C C . VAL B 1 229 ? 14.610 7.928 63.155 1.00 43.42 226 VAL B C 1
ATOM 3414 O O . VAL B 1 229 ? 14.923 8.717 64.013 1.00 41.56 226 VAL B O 1
ATOM 3418 N N . GLU B 1 230 ? 15.112 8.026 61.929 1.00 40.09 227 GLU B N 1
ATOM 3419 C CA . GLU B 1 230 ? 15.957 9.189 61.562 1.00 38.35 227 GLU B CA 1
ATOM 3420 C C . GLU B 1 230 ? 14.996 10.302 61.074 1.00 34.03 227 GLU B C 1
ATOM 3421 O O . GLU B 1 230 ? 14.004 9.983 60.395 1.00 32.21 227 GLU B O 1
ATOM 3427 N N . PRO B 1 231 ? 15.234 11.570 61.467 1.00 30.66 228 PRO B N 1
ATOM 3428 C CA . PRO B 1 231 ? 14.350 12.659 61.051 1.00 30.16 228 PRO B CA 1
ATOM 3429 C C . PRO B 1 231 ? 14.724 13.082 59.655 1.00 28.64 228 PRO B C 1
ATOM 3430 O O . PRO B 1 231 ? 15.375 14.121 59.452 1.00 32.21 228 PRO B O 1
ATOM 3434 N N . ILE B 1 232 ? 14.376 12.252 58.694 1.00 24.64 229 ILE B N 1
ATOM 3435 C CA . ILE B 1 232 ? 14.633 12.575 57.309 1.00 23.43 229 ILE B CA 1
ATOM 3436 C C . ILE B 1 232 ? 13.375 13.283 56.742 1.00 23.53 229 ILE B C 1
ATOM 3437 O O . ILE B 1 232 ? 12.212 12.842 57.025 1.00 27.10 229 ILE B O 1
ATOM 3442 N N . ARG B 1 233 ? 13.579 14.369 56.015 1.00 20.99 230 ARG B N 1
ATOM 3443 C CA . ARG B 1 233 ? 12.504 15.011 55.255 1.00 20.32 230 ARG B CA 1
ATOM 3444 C C . ARG B 1 233 ? 12.638 14.582 53.827 1.00 20.88 230 ARG B C 1
ATOM 3445 O O . ARG B 1 233 ? 13.735 14.574 53.248 1.00 21.34 230 ARG B O 1
ATOM 3453 N N . ARG B 1 234 ? 11.523 14.245 53.216 1.00 21.16 231 ARG B N 1
ATOM 3454 C CA . ARG B 1 234 ? 11.482 13.934 51.823 1.00 20.92 231 ARG B CA 1
ATOM 3455 C C . ARG B 1 234 ? 10.449 14.712 51.062 1.00 22.12 231 ARG B C 1
ATOM 3456 O O . ARG B 1 234 ? 9.378 15.026 51.624 1.00 25.43 231 ARG B O 1
ATOM 3477 N N . ALA B 1 236 ? 8.903 14.870 46.818 1.00 23.02 233 ALA B N 1
ATOM 3478 C CA . ALA B 1 236 ? 8.978 14.337 45.485 1.00 23.47 233 ALA B CA 1
ATOM 3479 C C . ALA B 1 236 ? 7.925 14.963 44.599 1.00 23.29 233 ALA B C 1
ATOM 3480 O O . ALA B 1 236 ? 6.770 15.203 45.023 1.00 27.90 233 ALA B O 1
ATOM 3482 N N . LEU B 1 237 ? 8.275 15.239 43.360 1.00 23.12 234 LEU B N 1
ATOM 3483 C CA . LEU B 1 237 ? 7.376 15.709 42.379 1.00 22.32 234 LEU B CA 1
ATOM 3484 C C . LEU B 1 237 ? 7.530 14.841 41.144 1.00 22.70 234 LEU B C 1
ATOM 3485 O O . LEU B 1 237 ? 8.660 14.564 40.728 1.00 24.42 234 LEU B O 1
ATOM 3490 N N . THR B 1 238 ? 6.451 14.458 40.510 1.00 23.10 235 THR B N 1
ATOM 3491 C CA . THR B 1 238 ? 6.490 13.780 39.259 1.00 23.23 235 THR B CA 1
ATOM 3492 C C . THR B 1 238 ? 5.596 14.456 38.296 1.00 23.35 235 THR B C 1
ATOM 3493 O O . THR B 1 238 ? 4.432 14.673 38.612 1.00 23.31 235 THR B O 1
ATOM 3497 N N . VAL B 1 239 ? 6.085 14.767 37.118 1.00 23.54 236 VAL B N 1
ATOM 3498 C CA . VAL B 1 239 ? 5.323 15.337 36.033 1.00 24.30 236 VAL B CA 1
ATOM 3499 C C . VAL B 1 239 ? 5.470 14.461 34.807 1.00 26.92 236 VAL B C 1
ATOM 3500 O O . VAL B 1 239 ? 6.562 14.459 34.169 1.00 27.76 236 VAL B O 1
ATOM 3504 N N . PRO B 1 240 ? 4.458 13.621 34.551 1.00 28.29 237 PRO B N 1
ATOM 3505 C CA . PRO B 1 240 ? 4.579 12.829 33.322 1.00 30.73 237 PRO B CA 1
ATOM 3506 C C . PRO B 1 240 ? 4.249 13.734 32.087 1.00 31.22 237 PRO B C 1
ATOM 3507 O O . PRO B 1 240 ? 3.572 14.781 32.216 1.00 34.07 237 PRO B O 1
ATOM 3511 N N . LEU B 1 241 ? 4.783 13.415 30.918 1.00 33.25 238 LEU B N 1
ATOM 3512 C CA . LEU B 1 241 ? 4.406 14.117 29.703 1.00 33.99 238 LEU B CA 1
ATOM 3513 C C . LEU B 1 241 ? 4.810 15.574 29.745 1.00 36.47 238 LEU B C 1
ATOM 3514 O O . LEU B 1 241 ? 3.991 16.475 29.518 1.00 38.96 238 LEU B O 1
ATOM 3519 N N . GLY B 1 242 ? 6.060 15.798 30.038 1.00 37.19 239 GLY B N 1
ATOM 3520 C CA . GLY B 1 242 ? 6.616 17.124 29.977 1.00 38.50 239 GLY B CA 1
ATOM 3521 C C . GLY B 1 242 ? 7.020 17.412 28.557 1.00 39.86 239 GLY B C 1
ATOM 3522 O O . GLY B 1 242 ? 7.596 16.557 27.813 1.00 38.47 239 GLY B O 1
#

InterPro domains:
  IPR001932 PPM-type phosphatase-like domain [PF07228] (34-220)
  IPR001932 PPM-type phosphatase-like domain [SM00331] (7-220)
  IPR036457 PPM-type phosphatase-like domain superfamily [G3DSA:3.60.40.10] (1-239)
  IPR036457 PPM-type phosphatase-like domain superfamily [SSF81606] (16-221)
  IPR039248 Phosphatase RsbX [PTHR35801] (8-223)

B-factor: mean 31.19, std 12.58, range [6.55, 137.84]

Sequence (462 aa):
PVTIELAVAKTHKFGTRESGDTVELVERPGGGFSAVLVDGQGSGAGAKRLSLLVAGAAVRLLNEGVRDGAAARAAHDFLYARDGKVVSAALDILSVDLASRSVLVTRNSEVPLLGRRNGEFEQISESGGRIGIYRHTRPRVLEFPAEPGLTVILVSDGIIGAGGRRGQPLEFLATGGRRVAGPETPAQAIADELLEAALVADDGRAGDDTVVVLRLRNVEEVEPIRRALTVPLGPVTIELAVAKTHKFGTRESGDTVELVERPGGGFSAVLVDGQGSGAGAKRLSLLVAGAAVRLLNNEGVRRDGAAARAAHDFLYARDGKVVVSAALDILSVDLASRSVLVTRNSSEVPLLGRNGEFEQISESGGRIGIYRHTRPRVLEFPAEPGLTVILVSDGIIGAGGRRGQPLEFLATGGRVAGPETPAQAIADELLEAALVADDGRAGDDTVVVLRRLRNVEEVEPIRRALTVPLG

Nearest PDB structures (foldseek):
  3pu9-assembly1_B  TM=9.917E-01  e=1.762E-41  Sphaerobacter thermophilus DSM 20745
  5ucg-assembly3_D  TM=8.437E-01  e=3.254E-12  Bacillus subtilis subsp. subtilis str. 168
  5mqh-assembly1_A  TM=7.146E-01  e=3.653E-12  Bacillus subtilis
  3ke6-assembly3_A  TM=7.803E-01  e=3.706E-10  Mycobacterium tuberculosis
  3ke6-assembly3_B-2  TM=8.070E-01  e=4.982E-09  Mycobacterium tuberculosis

Radius of gyration: 21.34 Å; Cα contacts (8 Å, |Δi|>4): 1272; chains: 2; bounding box: 65×43×42 Å

CATH classification: 3.60.40.10

Organism: Sphaerobacter thermophilus (strain ATCC 49802 / DSM 20745 / KCCM 41009 / NCIMB 13125 / S 6022) (NCBI:txid479434)

Secondary structure (DSSP, 8-state):
-EEEEEEEEB---TT-SS-SEEEEEEE-TTSEEEEEEEEESSSHHHHHHHHHHHHHHHHHHHHTT--HHHHHHHHHHHHH--TT---EEEEEEEEETTTTEEEEEEES----EEETTEEE------PPBSS-TT---EEEEEE--TT-EEEEE-HHHHTTTTTTT----HHHHHHHH--TT--HHHHHHHHHHHHHHHTTTS-S---EEEEEEEE---SS--B--EEEE--/-EEEEEEEEB---BTBSS-SEEEEEEE-TTSEEEEEEEEESS-HHHHHHHHHHHHHHHHHHHHTT--HHHHHHHHHHHHH--TT---EEEEEEEEETTTTEEEEEEE-S---EEETTEEE--------BSSSTT---EEEEEE--TTEEEEEE-HHHHTTTGGGT----HHHHHHHH--TT--HHHHHHHHHHHHHHHTTTS-S---EEEEEEEE---SS--B--EEES--

Solvent-accessible surface area: 18691 Å² total